Protein AF-A0A8T3ZL03-F1 (afdb_monomer)

Radius of gyration: 20.67 Å; Cα contacts (8 Å, |Δi|>4): 890; chains: 1; bounding box: 54×54×55 Å

Foldseek 3Di:
DDPVLQVLLVVLVVLCVVLVHDLAFDQDLSSVLLVQLSQQQQFAEDDPQLLVQLCVQQVVLAADWDSAAFWKFFPGPPPPPDPPPDTPTARGDYCSNNVPLDPPFDGSNNSHQWHWDDHQQWIFIGGVNRGHGTMHGADHFPQQCDADPVGHRLVQAWGPRYWQETEGEFAQAFAACCVVVVQAFQFGSTDRGHHGDNDALLSNLRSLLVSCVRPVPAHAYEYEGHFDPDQQRCLLVCLSNLLSNCVSNVVVVGQHAYEYEGAQGNCVVCPVVSVVSVVSSVVSRHQAYEHAPQFQDLVLCCVRRVPSSPCDLVSVLVVLLSCVVVVRAYAYEYEPPSYPDLVRSLVVLLSQLVSRYHYFYHYDDAHGNRSPPRGDSSVSSSVSLLSSLLSCVVSVHDQPGPHPRCSCHSTSNNSSNVVNVVVVVVVDDPDDDD

pLDDT: mean 87.67, std 14.19, range [26.11, 98.75]

Structure (mmCIF, N/CA/C/O backbone):
data_AF-A0A8T3ZL03-F1
#
_entry.id   AF-A0A8T3ZL03-F1
#
loop_
_atom_site.group_PDB
_atom_site.id
_atom_site.type_symbol
_atom_site.label_atom_id
_atom_site.label_alt_id
_atom_site.label_comp_id
_atom_site.label_asym_id
_atom_site.label_entity_id
_atom_site.label_seq_id
_atom_site.pdbx_PDB_ins_code
_atom_site.Cartn_x
_atom_site.Cartn_y
_atom_site.Cartn_z
_atom_site.occupancy
_atom_site.B_iso_or_equiv
_atom_site.auth_seq_id
_atom_site.auth_comp_id
_atom_site.auth_asym_id
_atom_site.auth_atom_id
_atom_site.pdbx_PDB_model_num
ATOM 1 N N . MET A 1 1 ? 3.951 0.867 -31.394 1.00 67.00 1 MET A N 1
ATOM 2 C CA . MET A 1 1 ? 4.453 1.584 -30.200 1.00 67.00 1 MET A CA 1
ATOM 3 C C . MET A 1 1 ? 4.914 2.963 -30.659 1.00 67.00 1 MET A C 1
ATOM 5 O O . MET A 1 1 ? 5.529 3.019 -31.713 1.00 67.00 1 MET A O 1
ATOM 9 N N . ASN A 1 2 ? 4.568 4.054 -29.966 1.00 79.88 2 ASN A N 1
ATOM 10 C CA . ASN A 1 2 ? 5.077 5.388 -30.327 1.00 79.88 2 ASN A CA 1
ATOM 11 C C . ASN A 1 2 ? 6.548 5.555 -29.888 1.00 79.88 2 ASN A C 1
ATOM 13 O O . ASN A 1 2 ? 7.056 4.738 -29.118 1.00 79.88 2 ASN A O 1
ATOM 17 N N . GLU A 1 3 ? 7.224 6.600 -30.368 1.00 79.12 3 GLU A N 1
ATOM 18 C CA . GLU A 1 3 ? 8.651 6.848 -30.104 1.00 79.12 3 GLU A CA 1
ATOM 19 C C . GLU A 1 3 ? 8.970 6.945 -28.602 1.00 79.12 3 GLU A C 1
ATOM 21 O O . GLU A 1 3 ? 9.894 6.298 -28.109 1.00 79.12 3 GLU A O 1
ATOM 26 N N . GLY A 1 4 ? 8.132 7.653 -27.837 1.00 79.75 4 GLY A N 1
ATOM 27 C CA . GLY A 1 4 ? 8.29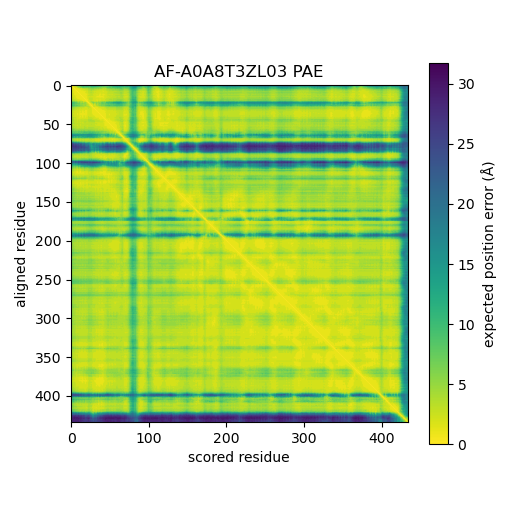7 7.783 -26.389 1.00 79.75 4 GLY A CA 1
ATOM 28 C C . GLY A 1 4 ? 8.160 6.462 -25.624 1.00 79.75 4 GLY A C 1
ATOM 29 O O . GLY A 1 4 ? 8.839 6.271 -24.617 1.00 79.75 4 GLY A O 1
ATOM 30 N N . ASN A 1 5 ? 7.291 5.550 -26.063 1.00 82.19 5 ASN A N 1
ATOM 31 C CA . ASN A 1 5 ? 7.162 4.212 -25.479 1.00 82.19 5 ASN A CA 1
ATOM 32 C C . ASN A 1 5 ? 8.343 3.317 -25.891 1.00 82.19 5 ASN A C 1
ATOM 34 O O . ASN A 1 5 ? 8.815 2.526 -25.079 1.00 82.19 5 ASN A O 1
ATOM 38 N N . ARG A 1 6 ? 8.861 3.471 -27.119 1.00 88.19 6 ARG A N 1
ATOM 39 C CA . ARG A 1 6 ? 10.031 2.720 -27.597 1.00 88.19 6 ARG A CA 1
ATOM 40 C C . ARG A 1 6 ? 11.284 3.048 -26.784 1.00 88.19 6 ARG A C 1
ATOM 42 O O . ARG A 1 6 ? 11.956 2.124 -26.339 1.00 88.19 6 ARG A O 1
ATOM 49 N N . ARG A 1 7 ? 11.537 4.333 -26.509 1.00 92.12 7 ARG A N 1
ATOM 50 C CA . ARG A 1 7 ? 12.643 4.773 -25.637 1.00 92.12 7 ARG A CA 1
ATOM 51 C C . ARG A 1 7 ? 12.581 4.108 -24.256 1.00 92.12 7 ARG A C 1
ATOM 53 O O . ARG A 1 7 ? 13.579 3.573 -23.788 1.00 92.12 7 ARG A O 1
ATOM 60 N N . ILE A 1 8 ? 11.406 4.120 -23.616 1.00 90.12 8 ILE A N 1
ATOM 61 C CA . ILE A 1 8 ? 11.212 3.509 -22.287 1.00 90.12 8 ILE A CA 1
ATOM 62 C C . ILE A 1 8 ? 11.389 1.989 -22.355 1.00 90.12 8 ILE A C 1
ATOM 64 O O . ILE A 1 8 ? 11.982 1.401 -21.458 1.00 90.12 8 ILE A O 1
ATOM 68 N N . TYR A 1 9 ? 10.907 1.344 -23.417 1.00 93.12 9 TYR A N 1
ATOM 69 C CA . TYR A 1 9 ? 11.104 -0.089 -23.620 1.00 93.12 9 TYR A CA 1
ATOM 70 C C . TYR A 1 9 ? 12.595 -0.452 -23.734 1.00 93.12 9 TYR A C 1
ATOM 72 O O . TYR A 1 9 ? 13.053 -1.368 -23.056 1.00 93.12 9 TYR A O 1
ATOM 80 N N . GLU A 1 10 ? 13.366 0.276 -24.547 1.00 94.25 10 GLU A N 1
ATOM 81 C CA . GLU A 1 10 ? 14.812 0.057 -24.714 1.00 94.25 10 GLU A CA 1
ATOM 82 C C . GLU A 1 10 ? 15.570 0.294 -23.396 1.00 94.25 10 GLU A C 1
ATOM 84 O O . GLU A 1 10 ? 16.406 -0.519 -22.999 1.00 94.25 10 GLU A O 1
ATOM 89 N N . GLN A 1 11 ? 15.202 1.341 -22.654 1.00 94.19 11 GLN A N 1
ATOM 90 C CA . GLN A 1 11 ? 15.718 1.602 -21.309 1.00 94.19 11 GLN A CA 1
ATOM 91 C C . GLN A 1 11 ? 15.397 0.458 -20.333 1.00 94.19 11 GLN A C 1
ATOM 93 O O . GLN A 1 11 ? 16.275 0.006 -19.597 1.00 94.19 11 GLN A O 1
ATOM 98 N N . ASN A 1 12 ? 14.158 -0.044 -20.344 1.00 94.75 12 ASN A N 1
ATOM 99 C CA . ASN A 1 12 ? 13.743 -1.171 -19.512 1.00 94.75 12 ASN A CA 1
ATOM 100 C C . ASN A 1 12 ? 14.560 -2.428 -19.826 1.00 94.75 12 ASN A C 1
ATOM 102 O O . ASN A 1 12 ? 14.984 -3.111 -18.897 1.00 94.75 12 ASN A O 1
ATOM 106 N N . MET A 1 13 ? 14.829 -2.710 -21.104 1.00 96.00 13 MET A N 1
ATOM 107 C CA . MET A 1 13 ? 15.682 -3.834 -21.504 1.00 96.00 13 MET A CA 1
ATOM 108 C C . MET A 1 13 ? 17.100 -3.711 -20.934 1.00 96.00 13 MET A C 1
ATOM 110 O O . MET A 1 13 ? 17.600 -4.681 -20.366 1.00 96.00 13 MET A O 1
ATOM 114 N N . GLY A 1 14 ? 17.709 -2.522 -20.993 1.00 96.19 14 GLY A N 1
ATOM 115 C CA . GLY A 1 14 ? 19.021 -2.282 -20.379 1.00 96.19 14 GLY A CA 1
ATOM 116 C C . GLY A 1 14 ? 19.018 -2.484 -18.857 1.00 96.19 14 GLY A C 1
ATOM 117 O O . GLY A 1 14 ? 19.956 -3.049 -18.298 1.00 96.19 14 GLY A O 1
ATOM 118 N N . TYR A 1 15 ? 17.941 -2.097 -18.164 1.00 96.81 15 TYR A N 1
ATOM 119 C CA . TYR A 1 15 ? 17.809 -2.353 -16.724 1.00 96.81 15 TYR A CA 1
ATOM 120 C C . TYR A 1 15 ? 17.658 -3.835 -16.377 1.00 96.81 15 TYR A C 1
ATOM 122 O O . TYR A 1 15 ? 18.169 -4.261 -15.338 1.00 96.81 15 TYR A O 1
ATOM 130 N N . LEU A 1 16 ? 16.977 -4.618 -17.217 1.00 96.44 16 LEU A N 1
ATOM 131 C CA . LEU A 1 16 ? 16.868 -6.066 -17.036 1.00 96.44 16 LEU A CA 1
ATOM 132 C C . LEU A 1 16 ? 18.213 -6.765 -17.221 1.00 96.44 16 LEU A C 1
ATOM 134 O O . LEU A 1 16 ? 18.545 -7.642 -16.425 1.00 96.44 16 LEU A O 1
ATOM 138 N N . GLU A 1 17 ? 19.000 -6.341 -18.210 1.00 94.88 17 GLU A N 1
ATOM 139 C CA . GLU A 1 17 ? 20.357 -6.845 -18.425 1.00 94.88 17 GLU A CA 1
ATOM 140 C C . GLU A 1 17 ? 21.249 -6.585 -17.201 1.00 94.88 17 GLU A C 1
ATOM 142 O O . GLU A 1 17 ? 21.890 -7.508 -16.704 1.00 94.88 17 GLU A O 1
ATOM 147 N N . GLN A 1 18 ? 21.199 -5.373 -16.633 1.00 94.88 18 GLN A N 1
ATOM 148 C CA . GLN A 1 18 ? 21.920 -5.026 -15.397 1.00 94.88 18 GLN A CA 1
ATOM 149 C C . GLN A 1 18 ? 21.499 -5.886 -14.192 1.00 94.88 18 GLN A C 1
ATOM 151 O O . GLN A 1 18 ? 22.340 -6.251 -13.371 1.00 94.88 18 GLN A O 1
ATOM 156 N N . LEU A 1 19 ? 20.216 -6.258 -14.100 1.00 93.81 19 LEU A N 1
ATOM 157 C CA . LEU A 1 19 ? 19.712 -7.179 -13.073 1.00 93.81 19 LEU A CA 1
ATOM 158 C C . LEU A 1 19 ? 20.042 -8.654 -13.361 1.00 93.81 19 LEU A C 1
ATOM 160 O O . LEU A 1 19 ? 19.773 -9.510 -12.517 1.00 93.81 19 LEU A O 1
ATOM 164 N N . GLY A 1 20 ? 20.588 -8.981 -14.533 1.00 93.12 20 GLY A N 1
ATOM 165 C CA . GLY A 1 20 ? 20.801 -10.362 -14.966 1.00 93.12 20 GLY A CA 1
ATOM 166 C C . GLY A 1 20 ? 19.499 -11.119 -15.253 1.00 93.12 20 GLY A C 1
ATOM 167 O O . GLY A 1 20 ? 19.449 -12.339 -15.101 1.00 93.12 20 GLY A O 1
ATOM 168 N N . ILE A 1 21 ? 18.427 -10.416 -15.634 1.00 92.75 21 ILE A N 1
ATOM 169 C CA . ILE A 1 21 ? 17.143 -11.018 -16.017 1.00 92.75 21 ILE A CA 1
ATOM 170 C C . ILE A 1 21 ? 17.130 -11.231 -17.532 1.00 92.75 21 ILE A C 1
ATOM 172 O O . ILE A 1 21 ? 17.111 -10.276 -18.304 1.00 92.75 21 ILE A O 1
ATOM 176 N N . GLY A 1 22 ? 17.094 -12.497 -17.951 1.00 87.25 22 GLY A N 1
ATOM 177 C CA . GLY A 1 22 ? 17.036 -12.898 -19.359 1.00 87.25 22 GLY A CA 1
ATOM 178 C C . GLY A 1 22 ? 15.879 -13.850 -19.674 1.00 87.25 22 GLY A C 1
ATOM 179 O O . GLY A 1 22 ? 14.885 -13.927 -18.955 1.00 87.25 22 GLY A O 1
ATOM 180 N N . GLU A 1 23 ? 16.018 -14.614 -20.761 1.00 81.44 23 GLU A N 1
ATOM 181 C CA . GLU A 1 23 ? 14.968 -15.515 -21.274 1.00 81.44 23 GLU A CA 1
ATOM 182 C C . GLU A 1 23 ? 14.688 -16.740 -20.385 1.00 81.44 23 GLU A C 1
ATOM 184 O O . GLU A 1 23 ? 13.711 -17.458 -20.600 1.00 81.44 23 GLU A O 1
ATOM 189 N N . LYS A 1 24 ? 15.534 -16.999 -19.384 1.00 78.69 24 LYS A N 1
ATOM 190 C CA . LYS A 1 24 ? 15.344 -18.053 -18.384 1.00 78.69 24 LYS A CA 1
ATOM 191 C C . LYS A 1 24 ? 15.677 -17.507 -17.006 1.00 78.69 24 LYS A C 1
ATOM 193 O O . LYS A 1 24 ? 16.685 -16.826 -16.838 1.00 78.69 24 LYS A O 1
ATOM 198 N N . ILE A 1 25 ? 14.855 -17.853 -16.021 1.00 78.44 25 ILE A N 1
ATOM 199 C CA . ILE A 1 25 ? 15.066 -17.464 -14.628 1.00 78.44 25 ILE A CA 1
ATOM 200 C C . ILE A 1 25 ? 15.372 -18.717 -13.821 1.00 78.44 25 ILE A C 1
ATOM 202 O O . ILE A 1 25 ? 14.547 -19.623 -13.727 1.00 78.44 25 ILE A O 1
ATOM 206 N N . VAL A 1 26 ? 16.572 -18.764 -13.241 1.00 77.69 26 VAL A N 1
ATOM 207 C CA . VAL A 1 26 ? 16.930 -19.809 -12.277 1.00 77.69 26 VAL A CA 1
ATOM 208 C C . VAL A 1 26 ? 16.134 -19.551 -10.990 1.00 77.69 26 VAL A C 1
ATOM 210 O O . VAL A 1 26 ? 16.227 -18.433 -10.472 1.00 77.69 26 VAL A O 1
ATOM 213 N N . PRO A 1 27 ? 15.373 -20.533 -10.468 1.00 74.69 27 PRO A N 1
ATOM 214 C CA . PRO A 1 27 ? 14.417 -20.348 -9.375 1.00 74.69 27 PRO A CA 1
ATOM 215 C C . PRO A 1 27 ? 15.106 -20.330 -8.002 1.00 74.69 27 PRO A C 1
ATOM 217 O O . PRO A 1 27 ? 14.826 -21.149 -7.131 1.00 74.69 27 PRO A O 1
ATOM 220 N N . ILE A 1 28 ? 16.040 -19.400 -7.821 1.00 78.88 28 ILE A N 1
ATOM 221 C CA . ILE A 1 28 ? 16.649 -19.084 -6.527 1.00 78.88 28 ILE A CA 1
ATOM 222 C C . ILE A 1 28 ? 16.077 -17.770 -5.997 1.00 78.88 28 ILE A C 1
ATOM 224 O O . ILE A 1 28 ? 15.716 -16.878 -6.769 1.00 78.88 28 ILE A O 1
ATOM 228 N N . TYR A 1 29 ? 16.033 -17.642 -4.671 1.00 81.38 29 TYR A N 1
ATOM 229 C CA . TYR A 1 29 ? 15.378 -16.533 -3.972 1.00 81.38 29 TYR A CA 1
ATOM 230 C C . TYR A 1 29 ? 15.834 -15.148 -4.466 1.00 81.38 29 TYR A C 1
ATOM 232 O O . TYR A 1 29 ? 15.011 -14.273 -4.722 1.00 81.38 29 TYR A O 1
ATOM 240 N N . ASP A 1 30 ? 17.143 -14.961 -4.660 1.00 84.69 30 ASP A N 1
ATOM 241 C CA . ASP A 1 30 ? 17.733 -13.693 -5.113 1.00 84.69 30 ASP A CA 1
ATOM 242 C C . ASP A 1 30 ? 17.246 -13.290 -6.516 1.00 84.69 30 ASP A C 1
ATOM 244 O O . ASP A 1 30 ? 16.890 -12.138 -6.753 1.00 84.69 30 ASP A O 1
ATOM 248 N N . ASN A 1 31 ? 17.130 -14.256 -7.432 1.00 88.12 31 ASN A N 1
ATOM 249 C CA . ASN A 1 31 ? 16.631 -14.004 -8.783 1.00 88.12 31 ASN A CA 1
ATOM 250 C C . ASN A 1 31 ? 15.140 -13.661 -8.784 1.00 88.12 31 ASN A C 1
ATOM 252 O O . ASN A 1 31 ? 14.715 -12.792 -9.544 1.00 88.12 31 ASN A O 1
ATOM 256 N N . PHE A 1 32 ? 14.342 -14.296 -7.922 1.00 88.12 32 PHE A N 1
ATOM 257 C CA . PHE A 1 32 ? 12.939 -13.919 -7.743 1.00 88.12 32 PHE A CA 1
ATOM 258 C C . PHE A 1 32 ? 12.789 -12.545 -7.099 1.00 88.12 32 PHE A C 1
ATOM 260 O O . PHE A 1 32 ? 11.896 -11.799 -7.492 1.00 88.12 32 PHE A O 1
ATOM 267 N N . LEU A 1 33 ? 13.685 -12.156 -6.193 1.00 90.00 33 LEU A N 1
ATOM 268 C CA . LEU A 1 33 ? 13.690 -10.810 -5.625 1.00 90.00 33 LEU A CA 1
ATOM 269 C C . LEU A 1 33 ? 14.036 -9.741 -6.679 1.00 90.00 33 LEU A C 1
ATOM 271 O O . LEU A 1 33 ? 13.384 -8.698 -6.734 1.00 90.00 33 LEU A O 1
ATOM 275 N N . LYS A 1 34 ? 14.993 -10.012 -7.573 1.00 94.25 34 LYS A N 1
ATOM 276 C CA . LYS A 1 34 ? 15.299 -9.135 -8.721 1.00 94.25 34 LYS A CA 1
ATOM 277 C C . LYS A 1 34 ? 14.138 -9.061 -9.712 1.00 94.25 34 LYS A C 1
ATOM 279 O O . LYS A 1 34 ? 13.754 -7.971 -10.133 1.00 94.25 34 LYS A O 1
ATOM 284 N N . LEU A 1 35 ? 13.541 -10.207 -10.051 1.00 94.31 35 LEU A N 1
ATOM 285 C CA . LEU A 1 35 ? 12.358 -10.273 -10.912 1.00 94.31 35 LEU A CA 1
ATOM 286 C C . LEU A 1 35 ? 11.187 -9.494 -10.308 1.00 94.31 35 LEU A C 1
ATOM 288 O O . LEU A 1 35 ? 10.509 -8.755 -11.018 1.00 94.31 35 LEU A O 1
ATOM 292 N N . ARG A 1 36 ? 10.974 -9.619 -8.997 1.00 93.62 36 ARG A N 1
ATOM 293 C CA . ARG A 1 36 ? 9.978 -8.855 -8.250 1.00 93.62 36 ARG A CA 1
ATOM 294 C C . ARG A 1 36 ? 10.211 -7.355 -8.406 1.00 93.62 36 ARG A C 1
ATOM 296 O O . ARG A 1 36 ? 9.282 -6.658 -8.804 1.00 93.62 36 ARG A O 1
ATOM 303 N N . ALA A 1 37 ? 11.433 -6.873 -8.169 1.00 95.81 37 ALA A N 1
ATOM 304 C CA . ALA A 1 37 ? 11.766 -5.461 -8.348 1.00 95.81 37 ALA A CA 1
ATOM 305 C C . ALA A 1 37 ? 11.453 -4.985 -9.779 1.00 95.81 37 ALA A C 1
ATOM 307 O O . ALA A 1 37 ? 10.792 -3.963 -9.963 1.00 95.81 37 ALA A O 1
ATOM 308 N N . ALA A 1 38 ? 11.843 -5.764 -10.793 1.00 96.38 38 ALA A N 1
ATOM 309 C CA . ALA A 1 38 ? 11.555 -5.461 -12.194 1.00 96.38 38 ALA A CA 1
ATOM 310 C C . ALA A 1 38 ? 10.048 -5.379 -12.491 1.00 96.38 38 ALA A C 1
ATOM 312 O O . ALA A 1 38 ? 9.580 -4.378 -13.037 1.00 96.38 38 ALA A O 1
ATOM 313 N N . LEU A 1 39 ? 9.269 -6.384 -12.084 1.00 95.06 39 LEU A N 1
ATOM 314 C CA . LEU A 1 39 ? 7.819 -6.422 -12.301 1.00 95.06 39 LEU A CA 1
ATOM 315 C C . LEU A 1 39 ? 7.086 -5.331 -11.520 1.00 95.06 39 LEU A C 1
ATOM 317 O O . LEU A 1 39 ? 6.116 -4.766 -12.020 1.00 95.06 39 LEU A O 1
ATOM 321 N N . MET A 1 40 ? 7.545 -4.989 -10.318 1.00 93.44 40 MET A N 1
ATOM 322 C CA . MET A 1 40 ? 6.951 -3.914 -9.532 1.00 93.44 40 MET A CA 1
ATOM 323 C C . MET A 1 40 ? 7.188 -2.532 -10.156 1.00 93.44 40 MET A C 1
ATOM 325 O O . MET A 1 40 ? 6.322 -1.666 -10.010 1.00 93.44 40 MET A O 1
ATOM 329 N N . CYS A 1 41 ? 8.305 -2.317 -10.853 1.00 93.94 41 CYS A N 1
ATOM 330 C CA . CYS A 1 41 ? 8.590 -1.059 -11.547 1.00 93.94 41 CYS A CA 1
ATOM 331 C C . CYS A 1 41 ? 7.938 -0.978 -12.934 1.00 93.94 41 CYS A C 1
ATOM 333 O O . CYS A 1 41 ? 7.410 0.068 -13.302 1.00 93.94 41 CYS A O 1
ATOM 335 N N . MET A 1 42 ? 7.977 -2.068 -13.704 1.00 93.25 42 MET A N 1
ATOM 336 C CA . MET A 1 42 ? 7.583 -2.078 -15.121 1.00 93.25 42 MET A CA 1
ATOM 337 C C . MET A 1 42 ? 6.147 -2.566 -15.343 1.00 93.25 42 MET A C 1
ATOM 339 O O . MET A 1 42 ? 5.525 -2.214 -16.344 1.00 93.25 42 MET A O 1
ATOM 343 N N . GLY A 1 43 ? 5.610 -3.367 -14.421 1.00 93.25 43 GLY A N 1
ATOM 344 C CA . GLY A 1 43 ? 4.346 -4.077 -14.593 1.00 93.25 43 GLY A CA 1
ATOM 345 C C . GLY A 1 43 ? 4.370 -5.068 -15.757 1.00 93.25 43 GLY A C 1
ATOM 346 O O . GLY A 1 43 ? 5.426 -5.409 -16.293 1.00 93.25 43 GLY A O 1
ATOM 347 N N . VAL A 1 44 ? 3.189 -5.517 -16.169 1.00 94.44 44 VAL A N 1
ATOM 348 C CA . VAL A 1 44 ? 2.983 -6.310 -17.388 1.00 94.44 44 VAL A CA 1
ATOM 349 C C . VAL A 1 44 ? 2.066 -5.581 -18.351 1.00 94.44 44 VAL A C 1
ATOM 351 O O . VAL A 1 44 ? 1.049 -5.002 -17.948 1.00 94.44 44 VAL A O 1
ATOM 354 N N . GLY A 1 45 ? 2.422 -5.644 -19.632 1.00 92.12 45 GLY A N 1
ATOM 355 C CA . GLY A 1 45 ? 1.631 -5.036 -20.691 1.00 92.12 45 GLY A CA 1
ATOM 356 C C . GLY A 1 45 ? 0.209 -5.613 -20.758 1.00 92.12 45 GLY A C 1
ATOM 357 O O . GLY A 1 45 ? 0.005 -6.800 -20.472 1.00 92.12 45 GLY A O 1
ATOM 358 N N . PRO A 1 46 ? -0.790 -4.797 -21.140 1.00 90.00 46 PRO A N 1
ATOM 359 C CA . PRO A 1 46 ? -2.177 -5.237 -21.223 1.00 90.00 46 PRO A CA 1
ATOM 360 C C . PRO A 1 46 ? -2.368 -6.299 -22.317 1.00 90.00 46 PRO A C 1
ATOM 362 O O . PRO A 1 46 ? -1.880 -6.160 -23.438 1.00 90.00 46 PRO A O 1
ATOM 365 N N . SER A 1 47 ? -3.141 -7.341 -22.020 1.00 92.38 47 SER A N 1
ATOM 366 C CA . SER A 1 47 ? -3.503 -8.414 -22.946 1.00 92.38 47 SER A CA 1
ATOM 367 C C . SER A 1 47 ? -4.954 -8.858 -22.727 1.00 92.38 47 SER A C 1
ATOM 369 O O . SER A 1 47 ? -5.661 -8.326 -21.871 1.00 92.38 47 SER A O 1
ATOM 371 N N . VAL A 1 48 ? -5.431 -9.813 -23.531 1.00 94.19 48 VAL A N 1
ATOM 372 C CA . VAL A 1 48 ? -6.728 -10.470 -23.280 1.00 94.19 48 VAL A CA 1
ATOM 373 C C . VAL A 1 48 ? -6.705 -11.164 -21.917 1.00 94.19 48 VAL A C 1
ATOM 375 O O . VAL A 1 48 ? -7.575 -10.910 -21.092 1.00 94.19 48 VAL A O 1
ATOM 378 N N . LEU A 1 49 ? -5.637 -11.913 -21.628 1.00 95.56 49 LEU A N 1
ATOM 379 C CA . LEU A 1 49 ? -5.490 -12.626 -20.363 1.00 95.56 49 LEU A CA 1
ATOM 380 C C . LEU A 1 49 ? -5.431 -11.678 -19.155 1.00 95.56 49 LEU A C 1
ATOM 382 O O . LEU A 1 49 ? -6.063 -11.957 -18.145 1.00 95.56 49 LEU A O 1
ATOM 386 N N . THR A 1 50 ? -4.740 -10.529 -19.228 1.00 93.56 50 THR A N 1
ATOM 387 C CA . THR A 1 50 ? -4.746 -9.593 -18.082 1.00 93.56 50 THR A CA 1
ATOM 388 C C . THR A 1 50 ? -6.133 -9.000 -17.817 1.00 93.56 50 THR A C 1
ATOM 390 O O . THR A 1 50 ? -6.437 -8.694 -16.668 1.00 93.56 50 THR A O 1
ATOM 393 N N . ARG A 1 51 ? -6.991 -8.868 -18.842 1.00 91.94 51 ARG A N 1
ATOM 394 C CA . ARG A 1 51 ? -8.401 -8.457 -18.697 1.00 91.94 51 ARG A CA 1
ATOM 395 C C . ARG A 1 51 ? -9.268 -9.524 -18.052 1.00 91.94 51 ARG A C 1
ATOM 397 O O . ARG A 1 51 ? -10.012 -9.188 -17.137 1.00 91.94 51 ARG A O 1
ATOM 404 N N . GLU A 1 52 ? -9.135 -10.772 -18.477 1.00 94.25 52 GLU A N 1
ATOM 405 C CA . GLU A 1 52 ? -9.851 -11.899 -17.867 1.00 94.25 52 GLU A CA 1
ATOM 406 C C . GLU A 1 52 ? -9.478 -12.048 -16.386 1.00 94.25 52 GLU A C 1
ATOM 408 O O . GLU A 1 52 ? -10.348 -12.085 -15.520 1.00 94.25 52 GLU A O 1
ATOM 413 N N . LEU A 1 53 ? -8.178 -12.022 -16.073 1.00 93.88 53 LEU A N 1
ATOM 414 C CA . LEU A 1 53 ? -7.698 -12.097 -14.691 1.00 93.88 53 LEU A CA 1
ATOM 415 C C . LEU A 1 53 ? -8.178 -10.904 -13.852 1.00 93.88 53 LEU A C 1
ATOM 417 O O . LEU A 1 53 ? -8.558 -11.086 -12.700 1.00 93.88 53 LEU A O 1
ATOM 421 N N . ALA A 1 54 ? -8.201 -9.692 -14.418 1.00 90.38 54 ALA A N 1
ATOM 422 C CA . ALA A 1 54 ? -8.684 -8.507 -13.710 1.00 90.38 54 ALA A CA 1
ATOM 423 C C . ALA A 1 54 ? -10.170 -8.611 -13.326 1.00 90.38 54 ALA A C 1
ATOM 425 O O . ALA A 1 54 ? -10.542 -8.159 -12.246 1.00 90.38 54 ALA A O 1
ATOM 426 N N . GLN A 1 55 ? -11.004 -9.217 -14.178 1.00 90.50 55 GLN A N 1
ATOM 427 C CA . GLN A 1 55 ? -12.422 -9.450 -13.881 1.00 90.50 55 GLN A CA 1
ATOM 428 C C . GLN A 1 55 ? -12.612 -10.468 -12.756 1.00 90.50 55 GLN A C 1
ATOM 430 O O . GLN A 1 55 ? -13.476 -10.272 -11.911 1.00 90.50 55 GLN A O 1
ATOM 435 N N . ILE A 1 56 ? -11.779 -11.510 -12.709 1.00 91.69 56 ILE A N 1
ATOM 436 C CA . ILE A 1 56 ? -11.833 -12.530 -11.652 1.00 91.69 56 ILE A CA 1
ATOM 437 C C . ILE A 1 56 ? -11.520 -11.923 -10.283 1.00 91.69 56 ILE A C 1
ATOM 439 O O . ILE A 1 56 ? -12.203 -12.212 -9.310 1.00 91.69 56 ILE A O 1
ATOM 443 N N . VAL A 1 57 ? -10.497 -11.071 -10.197 1.00 89.44 57 VAL A N 1
ATOM 444 C CA . VAL A 1 57 ? -10.041 -10.517 -8.907 1.00 89.44 57 VAL A CA 1
ATOM 445 C C . VAL A 1 57 ? -10.816 -9.269 -8.483 1.00 89.44 57 VAL A C 1
ATOM 447 O O . VAL A 1 57 ? -10.701 -8.815 -7.346 1.00 89.44 57 VAL A O 1
ATOM 450 N N . ASN A 1 58 ? -11.559 -8.654 -9.402 1.00 87.56 58 ASN A N 1
ATOM 451 C CA . ASN A 1 58 ? -12.342 -7.448 -9.154 1.00 87.56 58 ASN A CA 1
ATOM 452 C C . ASN A 1 58 ? -13.653 -7.456 -9.963 1.00 87.56 58 ASN A C 1
ATOM 454 O O . ASN A 1 58 ? -13.807 -6.654 -10.891 1.00 87.56 58 ASN A O 1
ATOM 458 N N . PRO A 1 59 ? -14.602 -8.347 -9.632 1.00 88.19 59 PRO A N 1
ATOM 459 C CA . PRO A 1 59 ? -15.834 -8.520 -10.402 1.00 88.19 59 PRO A CA 1
ATOM 460 C C . PRO A 1 59 ? -16.733 -7.276 -10.418 1.00 88.19 59 PRO A C 1
ATOM 462 O O . PRO A 1 59 ? -17.412 -7.032 -11.412 1.00 88.19 59 PRO A O 1
ATOM 465 N N . SER A 1 60 ? -16.712 -6.446 -9.368 1.00 84.69 60 SER A N 1
ATOM 466 C CA . SER A 1 60 ? -17.461 -5.177 -9.349 1.00 84.69 60 SER A CA 1
ATOM 467 C C . SER A 1 60 ? -16.840 -4.090 -10.224 1.00 84.69 60 SER A C 1
ATOM 469 O O . SER A 1 60 ? -17.486 -3.081 -10.503 1.00 84.69 60 SER A O 1
ATOM 471 N N . GLY A 1 61 ? -15.584 -4.267 -10.645 1.00 80.94 61 GLY A N 1
ATOM 472 C CA . GLY A 1 61 ? -14.812 -3.227 -11.314 1.00 80.94 61 GLY A CA 1
ATOM 473 C C . GLY A 1 61 ? -14.507 -2.033 -10.413 1.00 80.94 61 GLY A C 1
ATOM 474 O O . GLY A 1 61 ? -14.136 -0.978 -10.931 1.00 80.94 61 GLY A O 1
ATOM 475 N N . GLU A 1 62 ? -14.658 -2.181 -9.092 1.00 76.88 62 GLU A N 1
ATOM 476 C CA . GLU A 1 62 ? -14.489 -1.065 -8.178 1.00 76.88 62 GLU A CA 1
ATOM 477 C C . GLU A 1 62 ? -13.064 -0.546 -8.166 1.00 76.88 62 GLU A C 1
ATOM 479 O O . GLU A 1 62 ? -12.082 -1.282 -8.332 1.00 76.88 62 GLU A O 1
ATOM 484 N N . LYS A 1 63 ? -12.949 0.770 -8.019 1.00 73.56 63 LYS A N 1
ATOM 485 C CA . LYS A 1 63 ? -11.663 1.434 -8.178 1.00 73.56 63 LYS A CA 1
ATOM 486 C C . LYS A 1 63 ? -10.698 1.001 -7.073 1.00 73.56 63 LYS A C 1
ATOM 488 O O . LYS A 1 63 ? -10.971 1.186 -5.890 1.00 73.56 63 LYS A O 1
ATOM 493 N N . ARG A 1 64 ? -9.521 0.508 -7.470 1.00 71.06 64 ARG A N 1
ATOM 494 C CA . ARG A 1 64 ? -8.431 0.183 -6.542 1.00 71.06 64 ARG A CA 1
ATOM 495 C C . ARG A 1 64 ? -7.624 1.436 -6.212 1.00 71.06 64 ARG A C 1
ATOM 497 O O . ARG A 1 64 ? -7.154 2.129 -7.114 1.00 71.06 64 ARG A O 1
ATOM 504 N N . THR A 1 65 ? -7.422 1.717 -4.932 1.00 63.75 65 THR A N 1
ATOM 505 C CA . THR A 1 65 ? -6.432 2.700 -4.470 1.00 63.75 65 THR A CA 1
ATOM 506 C C . THR A 1 65 ? -5.108 1.988 -4.181 1.00 63.75 65 THR A C 1
ATOM 508 O O . THR A 1 65 ? -5.092 0.782 -3.990 1.00 63.75 65 THR A O 1
ATOM 511 N N . GLY A 1 66 ? -3.980 2.704 -4.196 1.00 63.22 66 GLY A N 1
ATOM 512 C CA . GLY A 1 66 ? -2.665 2.111 -3.898 1.00 63.22 66 GLY A CA 1
ATOM 513 C C . GLY A 1 66 ? -1.916 1.528 -5.106 1.00 63.22 66 GLY A C 1
ATOM 514 O O . GLY A 1 66 ? -2.172 1.892 -6.257 1.00 63.22 66 GLY A O 1
ATOM 515 N N . ASN A 1 67 ? -0.921 0.679 -4.831 1.00 65.88 67 ASN A N 1
ATOM 516 C CA . ASN A 1 67 ? -0.007 0.066 -5.810 1.00 65.88 67 ASN A CA 1
ATOM 517 C C . ASN A 1 67 ? -0.450 -1.353 -6.228 1.00 65.88 67 ASN A C 1
ATOM 519 O O . ASN A 1 67 ? 0.387 -2.211 -6.513 1.00 65.88 67 ASN A O 1
ATOM 523 N N . VAL A 1 68 ? -1.762 -1.578 -6.282 1.00 75.25 68 VAL A N 1
ATOM 524 C CA . VAL A 1 68 ? -2.391 -2.894 -6.439 1.00 75.25 68 VAL A CA 1
ATOM 525 C C . VAL A 1 68 ? -2.410 -3.365 -7.903 1.00 75.25 68 VAL A C 1
ATOM 527 O O . VAL A 1 68 ? -2.521 -2.564 -8.834 1.00 75.25 68 VAL A O 1
ATOM 530 N N . GLY A 1 69 ? -2.310 -4.677 -8.109 1.00 86.62 69 GLY A N 1
ATOM 531 C CA . GLY A 1 69 ? -2.344 -5.354 -9.402 1.00 86.62 69 GLY A CA 1
ATOM 532 C C . GLY A 1 69 ? -3.054 -6.712 -9.344 1.00 86.62 69 GLY A C 1
ATOM 533 O O . GLY A 1 69 ? -3.960 -6.910 -8.537 1.00 86.62 69 GLY A O 1
ATOM 534 N N . LEU A 1 70 ? -2.664 -7.640 -10.220 1.00 91.38 70 LEU A N 1
ATOM 535 C CA . LEU A 1 70 ? -3.146 -9.024 -10.209 1.00 91.38 70 LEU A CA 1
ATOM 536 C C . LEU A 1 70 ? -2.372 -9.822 -9.145 1.00 91.38 70 LEU A C 1
ATOM 538 O O . LEU A 1 70 ? -1.157 -9.953 -9.289 1.00 91.38 70 LEU A O 1
ATOM 542 N N . PRO A 1 71 ? -3.008 -10.367 -8.097 1.00 90.94 71 PRO A N 1
ATOM 543 C CA . PRO A 1 71 ? -2.318 -11.187 -7.110 1.00 90.94 71 PRO A CA 1
ATOM 544 C C . PRO A 1 71 ? -1.895 -12.518 -7.739 1.00 90.94 71 PRO A C 1
ATOM 546 O O . PRO A 1 71 ? -2.731 -13.354 -8.074 1.00 90.94 71 PRO A O 1
ATOM 549 N N . VAL A 1 72 ? -0.594 -12.709 -7.927 1.00 91.06 72 VAL A N 1
ATOM 550 C CA . VAL A 1 72 ? -0.012 -13.916 -8.519 1.00 91.06 72 VAL A CA 1
ATOM 551 C C . VAL A 1 72 ? 1.050 -14.514 -7.612 1.00 91.06 72 VAL A C 1
ATOM 553 O O . VAL A 1 72 ? 1.697 -13.816 -6.832 1.00 91.06 72 VAL A O 1
ATOM 556 N N . GLU A 1 73 ? 1.267 -15.809 -7.769 1.00 87.62 73 GLU A N 1
ATOM 557 C CA . GLU A 1 73 ? 2.295 -16.565 -7.068 1.00 87.62 73 GLU A CA 1
ATOM 558 C C . GLU A 1 73 ? 3.257 -17.202 -8.070 1.00 87.62 73 GLU A C 1
ATOM 560 O O . GLU A 1 73 ? 2.842 -17.788 -9.078 1.00 87.62 73 GLU A O 1
ATOM 565 N N . PHE A 1 74 ? 4.558 -17.123 -7.788 1.00 78.44 74 PHE A N 1
ATOM 566 C CA . PHE A 1 74 ? 5.550 -17.886 -8.543 1.00 78.44 74 PHE A CA 1
ATOM 567 C C . PHE A 1 74 ? 5.531 -19.341 -8.069 1.00 78.44 74 PHE A C 1
ATOM 569 O O . PHE A 1 74 ? 5.765 -19.612 -6.889 1.00 78.44 74 PHE A O 1
ATOM 576 N N . ARG A 1 75 ? 5.321 -20.292 -8.991 1.00 62.06 75 ARG A N 1
ATOM 577 C CA . ARG A 1 75 ? 5.592 -21.706 -8.697 1.00 62.06 75 ARG A CA 1
ATOM 578 C C . ARG A 1 75 ? 7.097 -21.891 -8.568 1.00 62.06 75 ARG A C 1
ATOM 580 O O . ARG A 1 75 ? 7.824 -21.937 -9.558 1.00 62.06 75 ARG A O 1
ATOM 587 N N . SER A 1 76 ? 7.553 -21.973 -7.332 1.00 46.94 76 SER A N 1
ATOM 588 C CA . SER A 1 76 ? 8.911 -22.363 -7.009 1.00 46.94 76 SER A CA 1
ATOM 589 C C . SER A 1 76 ? 9.061 -23.879 -7.180 1.00 46.94 76 SER A C 1
ATOM 591 O O . SER A 1 76 ? 8.257 -24.637 -6.653 1.00 46.94 76 SER A O 1
ATOM 593 N N . THR A 1 77 ? 10.095 -24.340 -7.890 1.00 43.47 77 THR A N 1
ATOM 594 C CA . THR A 1 77 ? 10.602 -25.720 -7.734 1.00 43.47 77 THR A CA 1
ATOM 595 C C . THR A 1 77 ? 11.530 -25.843 -6.520 1.00 43.47 77 THR A C 1
ATOM 597 O O . THR A 1 77 ? 11.994 -26.934 -6.201 1.00 43.47 77 THR A O 1
ATOM 600 N N . TYR A 1 78 ? 11.844 -24.726 -5.856 1.00 40.16 78 TYR A N 1
ATOM 601 C CA . TYR A 1 78 ? 12.594 -24.684 -4.609 1.00 40.16 78 TYR A CA 1
ATOM 602 C C . TYR A 1 78 ? 11.679 -25.173 -3.483 1.00 40.16 78 TYR A C 1
ATOM 604 O O . TYR A 1 78 ? 10.765 -24.455 -3.081 1.00 40.16 78 TYR A O 1
ATOM 612 N N . ARG A 1 79 ? 11.960 -26.398 -3.028 1.00 40.81 79 ARG A N 1
ATOM 613 C CA . ARG A 1 79 ? 11.352 -27.108 -1.897 1.00 40.81 79 ARG A CA 1
ATOM 614 C C . ARG A 1 79 ? 9.855 -27.438 -1.997 1.00 40.81 79 ARG A C 1
ATOM 616 O O . ARG A 1 79 ? 9.060 -27.017 -1.169 1.00 40.81 79 ARG A O 1
ATOM 623 N N . ASN A 1 80 ? 9.487 -28.328 -2.925 1.00 42.62 80 ASN A N 1
ATOM 624 C CA . ASN A 1 80 ? 8.221 -29.084 -2.814 1.00 42.62 80 ASN A CA 1
ATOM 625 C C . ASN A 1 80 ? 8.139 -29.947 -1.529 1.00 42.62 80 ASN A C 1
ATOM 627 O O . ASN A 1 80 ? 7.085 -30.498 -1.231 1.00 42.62 80 ASN A O 1
ATOM 631 N N . ASP A 1 81 ? 9.247 -30.104 -0.803 1.00 44.91 81 ASP A N 1
ATOM 632 C CA . ASP A 1 81 ? 9.401 -30.890 0.421 1.00 44.91 81 ASP A CA 1
ATOM 633 C C . ASP A 1 81 ? 9.296 -30.059 1.712 1.00 44.91 81 ASP A C 1
ATOM 635 O O . ASP A 1 81 ? 9.227 -30.641 2.794 1.00 44.91 81 ASP A O 1
ATOM 639 N N . ASN A 1 82 ? 9.263 -28.721 1.630 1.00 44.03 82 ASN A N 1
ATOM 640 C CA . ASN A 1 82 ? 9.112 -27.857 2.799 1.00 44.03 82 ASN A CA 1
ATOM 641 C C . ASN A 1 82 ? 7.758 -27.127 2.765 1.00 44.03 82 ASN A C 1
ATOM 643 O O . ASN A 1 82 ? 7.634 -26.103 2.090 1.00 44.03 82 ASN A O 1
ATOM 647 N N . PRO A 1 83 ? 6.753 -27.614 3.513 1.00 38.06 83 PRO A N 1
ATOM 648 C CA . PRO A 1 83 ? 5.425 -27.003 3.562 1.00 38.06 83 PRO A CA 1
ATOM 649 C C . PRO A 1 83 ? 5.418 -25.567 4.121 1.00 38.06 83 PRO A C 1
ATOM 651 O O . PRO A 1 83 ? 4.435 -24.856 3.924 1.00 38.06 83 PRO A O 1
ATOM 654 N N . ASP A 1 84 ? 6.510 -25.106 4.744 1.00 39.16 84 ASP A N 1
ATOM 655 C CA . ASP A 1 84 ? 6.651 -23.742 5.269 1.00 39.16 84 ASP A CA 1
ATOM 656 C C . ASP A 1 84 ? 7.256 -22.750 4.256 1.00 39.16 84 ASP A C 1
ATOM 658 O O . ASP A 1 84 ? 7.334 -21.547 4.536 1.00 39.16 84 ASP A O 1
ATOM 662 N N . SER A 1 85 ? 7.693 -23.196 3.066 1.00 48.44 85 SER A N 1
ATOM 663 C CA . SER A 1 85 ? 8.178 -22.266 2.040 1.00 48.44 85 SER A CA 1
ATOM 664 C C . SER A 1 85 ? 7.002 -21.493 1.443 1.00 48.44 85 SER A C 1
ATOM 666 O O . SER A 1 85 ? 6.279 -21.996 0.583 1.00 48.44 85 SER A O 1
ATOM 668 N N . ARG A 1 86 ? 6.790 -20.258 1.910 1.00 55.22 86 ARG A N 1
ATOM 669 C CA . ARG A 1 86 ? 5.736 -19.400 1.361 1.00 55.22 86 ARG A CA 1
ATOM 670 C C . ARG A 1 86 ? 6.000 -19.128 -0.125 1.00 55.22 86 ARG A C 1
ATOM 672 O O . ARG A 1 86 ? 7.126 -18.753 -0.473 1.00 55.22 86 ARG A O 1
ATOM 679 N N . PRO A 1 87 ? 4.989 -19.262 -0.999 1.00 65.88 87 PRO A N 1
ATOM 680 C CA . PRO A 1 87 ? 5.112 -18.816 -2.377 1.00 65.88 87 PRO A CA 1
ATOM 681 C C . PRO A 1 87 ? 5.460 -17.324 -2.412 1.00 65.88 87 PRO A C 1
ATOM 683 O O . PRO A 1 87 ? 5.050 -16.539 -1.553 1.00 65.88 87 PRO A O 1
ATOM 686 N N . PHE A 1 88 ? 6.231 -16.914 -3.420 1.00 77.69 88 PHE A N 1
ATOM 687 C CA . PHE A 1 88 ? 6.473 -15.497 -3.668 1.00 77.69 88 PHE A CA 1
ATOM 688 C C . PHE A 1 88 ? 5.170 -14.863 -4.175 1.00 77.69 88 PHE A C 1
ATOM 690 O O . PHE A 1 88 ? 4.877 -14.886 -5.368 1.00 77.69 88 PHE A O 1
ATOM 697 N N . LEU A 1 89 ? 4.379 -14.314 -3.261 1.00 85.62 89 LEU A N 1
ATOM 698 C CA . LEU A 1 89 ? 3.171 -13.565 -3.584 1.00 85.62 89 LEU A CA 1
ATOM 699 C C . LEU A 1 89 ? 3.543 -12.181 -4.122 1.00 85.62 89 LEU A C 1
ATOM 701 O O . LEU A 1 89 ? 4.286 -11.436 -3.481 1.00 85.62 89 LEU A O 1
ATOM 705 N N . LEU A 1 90 ? 3.019 -11.812 -5.285 1.00 89.56 90 LEU A N 1
ATOM 706 C CA . LEU A 1 90 ? 3.226 -10.511 -5.916 1.00 89.56 90 LEU A CA 1
ATOM 707 C C . LEU A 1 90 ? 1.894 -9.958 -6.422 1.00 89.56 90 LEU A C 1
ATOM 709 O O . LEU A 1 90 ? 1.172 -10.620 -7.158 1.00 89.56 90 LEU A O 1
ATOM 713 N N . SER A 1 91 ? 1.609 -8.705 -6.093 1.00 91.31 91 SER A N 1
ATOM 714 C CA . SER A 1 91 ? 0.562 -7.920 -6.737 1.00 91.31 91 SER A CA 1
ATOM 715 C C . SER A 1 91 ? 1.118 -7.362 -8.051 1.00 91.31 91 SER A C 1
ATOM 717 O O . SER A 1 91 ? 1.843 -6.365 -8.076 1.00 91.31 91 SER A O 1
ATOM 719 N N . LEU A 1 92 ? 0.858 -8.068 -9.152 1.00 92.25 92 LEU A N 1
ATOM 720 C CA . LEU A 1 92 ? 1.442 -7.823 -10.467 1.00 92.25 92 LEU A CA 1
ATOM 721 C C . LEU A 1 92 ? 0.804 -6.600 -11.148 1.00 92.25 92 LEU A C 1
ATOM 723 O O . LEU A 1 92 ? -0.361 -6.668 -11.552 1.00 92.25 92 LEU A O 1
ATOM 727 N N . PRO A 1 93 ? 1.536 -5.490 -11.337 1.00 90.25 93 PRO A N 1
ATOM 728 C CA . PRO A 1 93 ? 0.944 -4.254 -11.841 1.00 90.25 93 PRO A CA 1
ATOM 729 C C . PRO A 1 93 ? 0.540 -4.380 -13.306 1.00 90.25 93 PRO A C 1
ATOM 731 O O . PRO A 1 93 ? 1.328 -4.819 -14.142 1.00 90.25 93 PRO A O 1
ATOM 734 N N . THR A 1 94 ? -0.668 -3.938 -13.637 1.00 88.88 94 THR A N 1
ATOM 735 C CA . THR A 1 94 ? -1.141 -3.831 -15.021 1.00 88.88 94 THR A CA 1
ATOM 736 C C . THR A 1 94 ? -2.214 -2.755 -15.116 1.00 88.88 94 THR A C 1
ATOM 738 O O . THR A 1 94 ? -3.058 -2.636 -14.222 1.00 88.88 94 THR A O 1
ATOM 741 N N . SER A 1 95 ? -2.214 -1.973 -16.194 1.00 81.19 95 SER A N 1
ATOM 742 C CA . SER A 1 95 ? -3.173 -0.873 -16.395 1.00 81.19 95 SER A CA 1
ATOM 743 C C . SER A 1 95 ? -4.623 -1.272 -16.436 1.00 81.19 95 SER A C 1
ATOM 745 O O . SER A 1 95 ? -5.509 -0.456 -16.185 1.00 81.19 95 SER A O 1
ATOM 747 N N . VAL A 1 96 ? -4.867 -2.545 -16.700 1.00 80.38 96 VAL A N 1
ATOM 748 C CA . VAL A 1 96 ? -6.202 -3.110 -16.701 1.00 80.38 96 VAL A CA 1
ATOM 749 C C . VAL A 1 96 ? -6.827 -3.105 -15.303 1.00 80.38 96 VAL A C 1
ATOM 751 O O . VAL A 1 96 ? -8.042 -2.963 -15.198 1.00 80.38 96 VAL A O 1
ATOM 754 N N . VAL A 1 97 ? -6.013 -3.210 -14.246 1.00 74.88 97 VAL A N 1
ATOM 755 C CA . VAL A 1 97 ? -6.480 -3.236 -12.850 1.00 74.88 97 VAL A CA 1
ATOM 756 C C . VAL A 1 97 ? -6.602 -1.829 -12.271 1.00 74.88 97 VAL A C 1
ATOM 758 O O . VAL A 1 97 ? -7.563 -1.545 -11.565 1.00 74.88 97 VAL A O 1
ATOM 761 N N . TYR A 1 98 ? -5.667 -0.927 -12.584 1.00 67.56 98 TYR A N 1
ATOM 762 C CA . TYR A 1 98 ? -5.674 0.429 -12.021 1.00 67.56 98 TYR A CA 1
ATOM 763 C C . TYR A 1 98 ? -6.419 1.469 -12.869 1.00 67.56 98 TYR A C 1
ATOM 765 O O . TYR A 1 98 ? -6.326 2.646 -12.526 1.00 67.56 98 TYR A O 1
ATOM 773 N N . LYS A 1 99 ? -7.103 1.052 -13.960 1.00 54.03 99 LYS A N 1
ATOM 774 C CA . LYS A 1 99 ? -7.829 1.879 -14.956 1.00 54.03 99 LYS A CA 1
ATOM 775 C C . LYS A 1 99 ? -7.984 3.343 -14.525 1.00 54.03 99 LYS A C 1
ATOM 777 O O . LYS A 1 99 ? -8.967 3.708 -13.894 1.00 54.03 99 LYS A O 1
ATOM 782 N N . GLY A 1 100 ? -6.974 4.142 -14.885 1.00 51.25 100 GLY A N 1
ATOM 783 C CA . GLY A 1 100 ? -6.949 5.602 -14.816 1.00 51.25 100 GLY A CA 1
ATOM 784 C C . GLY A 1 100 ? -7.474 6.189 -13.511 1.00 51.25 100 GLY A C 1
ATOM 785 O O . GLY A 1 100 ? -8.615 6.636 -13.448 1.00 51.25 100 GLY A O 1
ATOM 786 N N . LEU A 1 101 ? -6.621 6.284 -12.487 1.00 50.34 101 LEU A N 1
ATOM 787 C CA . LEU A 1 101 ? -6.962 7.037 -11.277 1.00 50.34 101 LEU A CA 1
ATOM 788 C C . LEU A 1 101 ? -7.268 8.512 -11.603 1.00 50.34 101 LEU A C 1
ATOM 790 O O . LEU A 1 101 ? -7.986 9.147 -10.830 1.00 50.34 101 LEU A O 1
ATOM 794 N N . GLN A 1 102 ? -6.772 9.004 -12.751 1.00 53.31 102 GLN A N 1
ATOM 795 C CA . GLN A 1 102 ? -7.152 10.248 -13.419 1.00 53.31 102 GLN A CA 1
ATOM 796 C C . GLN A 1 102 ? -7.270 10.040 -14.943 1.00 53.31 102 GLN A C 1
ATOM 798 O O . GLN A 1 102 ? -6.524 9.266 -15.548 1.00 53.31 102 GLN A O 1
ATOM 803 N N . VAL A 1 103 ? -8.216 10.740 -15.577 1.00 53.28 103 VAL A N 1
ATOM 804 C CA . VAL A 1 103 ? -8.380 10.750 -17.041 1.00 53.28 103 VAL A CA 1
ATOM 805 C C . VAL A 1 103 ? -7.111 11.314 -17.687 1.00 53.28 103 VAL A C 1
ATOM 807 O O . VAL A 1 103 ? -6.706 12.428 -17.371 1.00 53.28 103 VAL A O 1
ATOM 810 N N . GLY A 1 104 ? -6.502 10.557 -18.605 1.00 58.38 104 GLY A N 1
ATOM 811 C CA . GLY A 1 104 ? -5.319 10.989 -19.362 1.00 58.38 104 GLY A CA 1
ATOM 812 C C . GLY A 1 104 ? -3.965 10.564 -18.784 1.00 58.38 104 GLY A C 1
ATOM 813 O O . GLY A 1 104 ? -2.943 10.856 -19.406 1.00 58.38 104 GLY A O 1
ATOM 814 N N . ASP A 1 105 ? -3.931 9.847 -17.655 1.00 64.50 105 ASP A N 1
ATOM 815 C CA . ASP A 1 105 ? -2.690 9.249 -17.149 1.00 64.50 105 ASP A CA 1
ATOM 816 C C . ASP A 1 105 ? -2.078 8.291 -18.187 1.00 64.50 105 ASP A C 1
ATOM 818 O O . ASP A 1 105 ? -2.764 7.454 -18.783 1.00 64.50 105 ASP A O 1
ATOM 822 N N . ARG A 1 106 ? -0.760 8.398 -18.399 1.00 71.25 106 ARG A N 1
ATOM 823 C CA . ARG A 1 106 ? -0.038 7.510 -19.314 1.00 71.25 106 ARG A CA 1
ATOM 824 C C . ARG A 1 106 ? 0.026 6.105 -18.727 1.00 71.25 106 ARG A C 1
ATOM 826 O O . ARG A 1 106 ? 0.430 5.901 -17.585 1.00 71.25 106 ARG A O 1
ATOM 833 N N . ASP A 1 107 ? -0.290 5.118 -19.554 1.00 80.81 107 ASP A N 1
ATOM 834 C CA . ASP A 1 107 ? -0.081 3.723 -19.201 1.00 80.81 107 ASP A CA 1
ATOM 835 C C . ASP A 1 107 ? 1.413 3.365 -19.274 1.00 80.81 107 ASP A C 1
ATOM 837 O O . ASP A 1 107 ? 1.957 3.112 -20.354 1.00 80.81 107 ASP A O 1
ATOM 841 N N . PHE A 1 108 ? 2.080 3.332 -18.118 1.00 81.81 108 PHE A N 1
ATOM 842 C CA . PHE A 1 108 ? 3.494 2.960 -18.043 1.00 81.81 108 PHE A CA 1
ATOM 843 C C . PHE A 1 108 ? 3.748 1.486 -18.410 1.00 81.81 108 PHE A C 1
ATOM 845 O O . PHE A 1 108 ? 4.837 1.154 -18.880 1.00 81.81 108 PHE A O 1
ATOM 852 N N . THR A 1 109 ? 2.744 0.611 -18.277 1.00 88.81 109 THR A N 1
ATOM 853 C CA . THR A 1 109 ? 2.884 -0.833 -18.529 1.00 88.81 109 THR A CA 1
ATOM 854 C C . THR A 1 109 ? 2.893 -1.186 -20.014 1.00 88.81 109 THR A C 1
ATOM 856 O O . THR A 1 109 ? 3.407 -2.235 -20.391 1.00 88.81 109 THR A O 1
ATOM 859 N N . VAL A 1 110 ? 2.435 -0.284 -20.892 1.00 87.19 110 VAL A N 1
ATOM 860 C CA . VAL A 1 110 ? 2.524 -0.450 -22.360 1.00 87.19 110 VAL A CA 1
ATOM 861 C C . VAL A 1 110 ? 3.970 -0.553 -22.850 1.00 87.19 110 VAL A C 1
ATOM 863 O O . VAL A 1 110 ? 4.219 -1.151 -23.895 1.00 87.19 110 VAL A O 1
ATOM 866 N N . SER A 1 111 ? 4.921 0.019 -22.108 1.00 90.06 111 SER A N 1
ATOM 867 C CA . SER A 1 111 ? 6.353 -0.052 -22.434 1.00 90.06 111 SER A CA 1
ATOM 868 C C . SER A 1 111 ? 7.069 -1.178 -21.678 1.00 90.06 111 SER A C 1
ATOM 870 O O . SER A 1 111 ? 8.299 -1.245 -21.691 1.00 90.06 111 SER A O 1
ATOM 872 N N . SER A 1 112 ? 6.323 -2.050 -20.990 1.00 93.69 112 SER A N 1
ATOM 873 C CA . SER A 1 112 ? 6.902 -3.196 -20.299 1.00 93.69 112 SER A CA 1
ATOM 874 C C . SER A 1 112 ? 7.372 -4.244 -21.311 1.00 93.69 112 SER A C 1
ATOM 876 O O . SER A 1 112 ? 6.615 -4.607 -22.215 1.00 93.69 112 SER A O 1
ATOM 878 N N . PRO A 1 113 ? 8.591 -4.784 -21.157 1.00 95.56 113 PRO A N 1
ATOM 879 C CA . PRO A 1 113 ? 9.020 -5.954 -21.912 1.00 95.56 113 PRO A CA 1
ATOM 880 C C . PRO A 1 113 ? 8.365 -7.246 -21.401 1.00 95.56 113 PRO A C 1
ATOM 882 O O . PRO A 1 113 ? 8.490 -8.291 -22.048 1.00 95.56 113 PRO A O 1
ATOM 885 N N . PHE A 1 114 ? 7.654 -7.184 -20.268 1.00 96.88 114 PHE A N 1
ATOM 886 C CA . PHE A 1 114 ? 6.906 -8.300 -19.717 1.00 96.88 114 PHE A CA 1
ATOM 887 C C . PHE A 1 114 ? 5.456 -8.339 -20.204 1.00 96.88 114 PHE A C 1
ATOM 889 O O . PHE A 1 114 ? 4.776 -7.318 -20.322 1.00 96.88 114 PHE A O 1
ATOM 896 N N . GLY A 1 115 ? 4.944 -9.551 -20.397 1.00 96.06 115 GLY A N 1
ATOM 897 C CA . GLY A 1 115 ? 3.537 -9.798 -20.710 1.00 96.06 115 GLY A CA 1
ATOM 898 C C . GLY A 1 115 ? 3.064 -11.150 -20.189 1.00 96.06 115 GLY A C 1
ATOM 899 O O . GLY A 1 115 ? 3.880 -11.975 -19.774 1.00 96.06 115 GLY A O 1
ATOM 900 N N . LEU A 1 116 ? 1.755 -11.400 -20.248 1.00 96.44 116 LEU A N 1
ATOM 901 C CA . LEU A 1 116 ? 1.159 -12.687 -19.874 1.00 96.44 116 LEU A CA 1
ATOM 902 C C . LEU A 1 116 ? 0.616 -13.435 -21.099 1.00 96.44 116 LEU A C 1
ATOM 904 O O . LEU A 1 116 ? -0.014 -12.829 -21.970 1.00 96.44 116 LEU A O 1
ATOM 908 N N . LYS A 1 117 ? 0.825 -14.756 -21.135 1.00 95.56 117 LYS A N 1
ATOM 909 C CA . LYS A 1 117 ? 0.249 -15.698 -22.114 1.00 95.56 117 LYS A CA 1
ATOM 910 C C . LYS A 1 117 ? -0.364 -16.910 -21.406 1.00 95.56 117 LYS A C 1
ATOM 912 O O . LYS A 1 117 ? -0.049 -17.171 -20.248 1.00 95.56 117 LYS A O 1
ATOM 917 N N . GLY A 1 118 ? -1.176 -17.678 -22.132 1.00 94.94 118 GLY A N 1
ATOM 918 C CA . GLY A 1 118 ? -1.803 -18.903 -21.635 1.00 94.94 118 GLY A CA 1
ATOM 919 C C . GLY A 1 118 ? -3.281 -18.699 -21.324 1.00 94.94 118 GLY A C 1
ATOM 920 O O . GLY A 1 118 ? -3.987 -18.083 -22.118 1.00 94.94 118 GLY A O 1
ATOM 921 N N . SER A 1 119 ? -3.728 -19.226 -20.188 1.00 94.25 119 SER A N 1
ATOM 922 C CA . SER A 1 119 ? -5.113 -19.136 -19.704 1.00 94.25 119 SER A CA 1
ATOM 923 C C . SER A 1 119 ? -5.133 -18.865 -18.200 1.00 94.25 119 SER A C 1
ATOM 925 O O . SER A 1 119 ? -4.088 -18.936 -17.553 1.00 94.25 119 SER A O 1
ATOM 927 N N . VAL A 1 120 ? -6.315 -18.612 -17.635 1.00 89.69 120 VAL A N 1
ATOM 928 C CA . VAL A 1 120 ? -6.516 -18.411 -16.188 1.00 89.69 120 VAL A CA 1
ATOM 929 C C . VAL A 1 120 ? -5.903 -19.540 -15.346 1.00 89.69 120 VAL A C 1
ATOM 931 O O . VAL A 1 120 ? -5.270 -19.273 -14.330 1.00 89.69 120 VAL A O 1
ATOM 934 N N . ASN A 1 121 ? -6.001 -20.789 -15.812 1.00 88.69 121 ASN A N 1
ATOM 935 C CA . ASN A 1 121 ? -5.505 -21.970 -15.093 1.00 88.69 121 ASN A CA 1
ATOM 936 C C . ASN A 1 121 ? -4.035 -22.312 -15.397 1.00 88.69 121 ASN A C 1
ATOM 938 O O . ASN A 1 121 ? -3.472 -23.232 -14.806 1.00 88.69 121 ASN A O 1
ATOM 942 N N . ASN A 1 122 ? -3.408 -21.622 -16.352 1.00 91.06 122 ASN A N 1
ATOM 943 C CA . ASN A 1 122 ? -2.030 -21.875 -16.766 1.00 91.06 122 ASN A CA 1
ATOM 944 C C . ASN A 1 122 ? -1.402 -20.577 -17.277 1.00 91.06 122 ASN A C 1
ATOM 946 O O . ASN A 1 122 ? -1.265 -20.361 -18.488 1.00 91.06 122 ASN A O 1
ATOM 950 N N . ILE A 1 123 ? -1.071 -19.693 -16.338 1.00 94.25 123 ILE A N 1
ATOM 951 C CA . ILE A 1 123 ? -0.532 -18.370 -16.632 1.00 94.25 123 ILE A CA 1
ATOM 952 C C . ILE A 1 123 ? 0.976 -18.496 -16.852 1.00 94.25 123 ILE A C 1
ATOM 954 O O . ILE A 1 123 ? 1.707 -19.065 -16.042 1.00 94.25 123 ILE A O 1
ATOM 958 N N . ALA A 1 124 ? 1.467 -17.934 -17.950 1.00 93.75 124 ALA A N 1
ATOM 959 C CA . ALA A 1 124 ? 2.889 -17.820 -18.233 1.00 93.75 124 ALA A CA 1
ATOM 960 C C . ALA A 1 124 ? 3.303 -16.350 -18.253 1.00 93.75 124 ALA A C 1
ATOM 962 O O . ALA A 1 124 ? 2.791 -15.566 -19.058 1.00 93.75 124 ALA A O 1
ATOM 963 N N . LEU A 1 125 ? 4.280 -15.998 -17.418 1.00 95.00 125 LEU A N 1
ATOM 964 C CA . LEU A 1 125 ? 5.004 -14.744 -17.555 1.00 95.00 125 LEU A CA 1
ATOM 965 C C . LEU A 1 125 ? 5.948 -14.854 -18.751 1.00 95.00 125 LEU A C 1
ATOM 967 O O . LEU A 1 125 ? 6.639 -15.862 -18.942 1.00 95.00 125 LEU A O 1
ATOM 971 N N . THR A 1 126 ? 5.980 -13.801 -19.554 1.00 96.12 126 THR A N 1
ATOM 972 C CA . THR A 1 126 ? 6.821 -13.710 -20.740 1.00 96.12 126 THR A CA 1
ATOM 973 C C . THR A 1 126 ? 7.724 -12.494 -20.680 1.00 96.12 126 THR A C 1
ATOM 975 O O . THR A 1 126 ? 7.319 -11.467 -20.145 1.00 96.12 126 THR A O 1
ATOM 978 N N . LEU A 1 127 ? 8.914 -12.613 -21.262 1.00 96.81 127 LEU A N 1
ATOM 979 C CA . LEU A 1 127 ? 9.827 -11.518 -21.568 1.00 96.81 127 LEU A CA 1
ATOM 980 C C . LEU A 1 127 ? 9.985 -11.475 -23.086 1.00 96.81 127 LEU A C 1
ATOM 982 O O . LEU A 1 127 ? 10.283 -12.500 -23.700 1.00 96.81 127 LEU A O 1
ATOM 986 N N . GLN A 1 128 ? 9.706 -10.326 -23.704 1.00 94.88 128 GLN A N 1
ATOM 987 C CA . GLN A 1 128 ? 9.709 -10.172 -25.167 1.00 94.88 128 GLN A CA 1
ATOM 988 C C . GLN A 1 128 ? 8.855 -11.246 -25.878 1.00 94.88 128 GLN A C 1
ATOM 990 O O . GLN A 1 128 ? 9.190 -11.760 -26.943 1.00 94.88 128 GLN A O 1
ATOM 995 N N . GLY A 1 129 ? 7.745 -11.644 -25.246 1.00 94.00 129 GLY A N 1
ATOM 996 C CA . GLY A 1 129 ? 6.824 -12.662 -25.756 1.00 94.00 129 GLY A CA 1
ATOM 997 C C . GLY A 1 129 ? 7.278 -14.120 -25.595 1.00 94.00 129 GLY A C 1
ATOM 998 O O . GLY A 1 129 ? 6.476 -15.016 -25.891 1.00 94.00 129 GLY A O 1
ATOM 999 N N . LYS A 1 130 ? 8.491 -14.388 -25.099 1.00 95.00 130 LYS A N 1
ATOM 1000 C CA . LYS A 1 130 ? 8.982 -15.736 -24.770 1.00 95.00 130 LYS A CA 1
ATOM 1001 C C . LYS A 1 130 ? 8.672 -16.075 -23.315 1.00 95.00 130 LYS A C 1
ATOM 1003 O O . LYS A 1 130 ? 8.842 -15.235 -22.440 1.00 95.00 130 LYS A O 1
ATOM 1008 N N . LYS A 1 131 ? 8.203 -17.296 -23.044 1.00 93.44 131 LYS A N 1
ATOM 1009 C CA . LYS A 1 131 ? 7.902 -17.759 -21.677 1.00 93.44 131 LYS A CA 1
ATOM 1010 C C . LYS A 1 131 ? 9.183 -17.821 -20.843 1.00 93.44 131 LYS A C 1
ATOM 1012 O O . LYS A 1 131 ? 10.123 -18.490 -21.258 1.00 93.44 131 LYS A O 1
ATOM 1017 N N . ILE A 1 132 ? 9.162 -17.208 -19.657 1.00 92.62 132 ILE A N 1
ATOM 1018 C CA . ILE A 1 132 ? 10.279 -17.254 -18.696 1.00 92.62 132 ILE A CA 1
ATOM 1019 C C . ILE A 1 132 ? 9.936 -18.049 -17.430 1.00 92.62 132 ILE A C 1
ATOM 1021 O O . ILE A 1 132 ? 10.788 -18.771 -16.921 1.00 92.62 132 ILE A O 1
ATOM 1025 N N . ILE A 1 133 ? 8.691 -17.965 -16.936 1.00 90.06 133 ILE A N 1
ATOM 1026 C CA . ILE A 1 133 ? 8.219 -18.713 -15.758 1.00 90.06 133 ILE A CA 1
ATOM 1027 C C . ILE A 1 133 ? 6.690 -18.880 -15.772 1.00 90.06 133 ILE A C 1
ATOM 1029 O O . ILE A 1 133 ? 5.978 -18.111 -16.420 1.00 90.06 133 ILE A O 1
ATOM 1033 N N . GLY A 1 134 ? 6.182 -19.914 -15.097 1.00 89.38 134 GLY A N 1
ATOM 1034 C CA . GLY A 1 134 ? 4.750 -20.085 -14.833 1.00 89.38 134 GLY A CA 1
ATOM 1035 C C . GLY A 1 134 ? 4.309 -19.341 -13.570 1.00 89.38 134 GLY A C 1
ATOM 1036 O O . GLY A 1 134 ? 5.061 -19.272 -12.599 1.00 89.38 134 GLY A O 1
ATOM 1037 N N . LEU A 1 135 ? 3.091 -18.812 -13.587 1.00 90.00 135 LEU A N 1
ATOM 1038 C CA . LEU A 1 135 ? 2.447 -18.144 -12.460 1.00 90.00 135 LEU A CA 1
ATOM 1039 C C . LEU A 1 135 ? 1.138 -18.863 -12.119 1.00 90.00 135 LEU A C 1
ATOM 1041 O O . LEU A 1 135 ? 0.481 -19.408 -13.008 1.00 90.00 135 LEU A O 1
ATOM 1045 N N . ASN A 1 136 ? 0.739 -18.812 -10.854 1.00 89.69 136 ASN A N 1
ATOM 1046 C CA . ASN A 1 136 ? -0.641 -19.070 -10.453 1.00 89.69 136 ASN A CA 1
ATOM 1047 C C . ASN A 1 136 ? -1.314 -17.736 -10.139 1.00 89.69 136 ASN A C 1
ATOM 1049 O O . ASN A 1 136 ? -0.676 -16.844 -9.580 1.00 89.69 136 ASN A O 1
ATOM 1053 N N . LEU A 1 137 ? -2.597 -17.605 -10.467 1.00 91.44 137 LEU A N 1
ATOM 1054 C CA . LEU A 1 137 ? -3.416 -16.576 -9.842 1.00 91.44 137 LEU A CA 1
ATOM 1055 C C . LEU A 1 137 ? -3.625 -16.985 -8.382 1.00 91.44 137 LEU A C 1
ATOM 1057 O O . LEU A 1 137 ? -3.909 -18.153 -8.119 1.00 91.44 137 LEU A O 1
ATOM 1061 N N . TYR A 1 138 ? -3.476 -16.044 -7.456 1.00 89.56 138 TYR A N 1
ATOM 1062 C CA . TYR A 1 138 ? -3.829 -16.290 -6.064 1.00 89.56 138 TYR A CA 1
ATOM 1063 C C . TYR A 1 138 ? -5.311 -16.661 -5.977 1.00 89.56 138 TYR A C 1
ATOM 1065 O O . TYR A 1 138 ? -6.149 -16.009 -6.609 1.00 89.56 138 TYR A O 1
ATOM 1073 N N . GLU A 1 139 ? -5.636 -17.695 -5.209 1.00 88.81 139 GLU A N 1
ATOM 1074 C CA . GLU A 1 139 ? -7.004 -18.191 -5.101 1.00 88.81 139 GLU A CA 1
ATOM 1075 C C . GLU A 1 139 ? -7.923 -17.112 -4.524 1.00 88.81 139 GLU A C 1
ATOM 1077 O O . GLU A 1 139 ? -7.726 -16.619 -3.409 1.00 88.81 139 GLU A O 1
ATOM 1082 N N .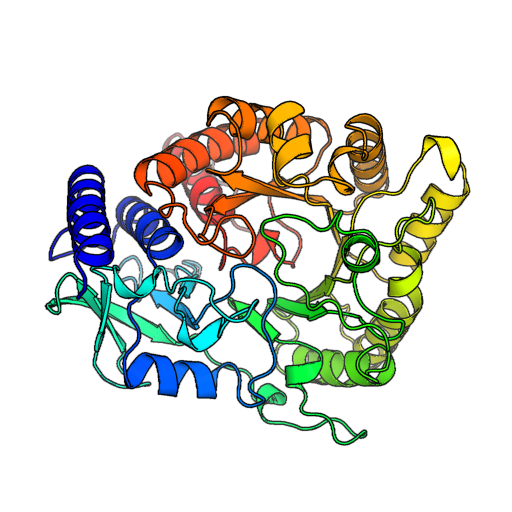 GLN A 1 140 ? -8.933 -16.731 -5.301 1.00 90.56 140 GLN A N 1
ATOM 1083 C CA . GLN A 1 140 ? -9.874 -15.698 -4.900 1.00 90.56 140 GLN A CA 1
ATOM 1084 C C . GLN A 1 140 ? -10.935 -16.271 -3.956 1.00 90.56 140 GLN A C 1
ATOM 1086 O O . GLN A 1 140 ? -11.404 -17.378 -4.209 1.00 90.56 140 GLN A O 1
ATOM 1091 N N . PRO A 1 141 ? -11.301 -15.551 -2.884 1.00 93.00 141 PRO A N 1
ATOM 1092 C CA . PRO A 1 141 ? -12.339 -16.017 -1.981 1.00 93.00 141 PRO A CA 1
ATOM 1093 C C . PRO A 1 141 ? -13.737 -15.881 -2.592 1.00 93.00 141 PRO A C 1
ATOM 1095 O O . PRO A 1 141 ? -13.979 -14.986 -3.402 1.00 93.00 141 PRO A O 1
ATOM 1098 N N . ASP A 1 142 ? -14.674 -16.728 -2.182 1.00 95.00 142 ASP A N 1
ATOM 1099 C CA . ASP A 1 142 ? -16.030 -16.790 -2.737 1.00 95.00 142 ASP A CA 1
ATOM 1100 C C . ASP A 1 142 ? -16.836 -15.514 -2.464 1.00 95.00 142 ASP A C 1
ATOM 1102 O O . ASP A 1 142 ? -17.643 -15.088 -3.302 1.00 95.00 142 ASP A O 1
ATOM 1106 N N . TRP A 1 143 ? -16.612 -14.862 -1.316 1.00 95.12 143 TRP A N 1
ATOM 1107 C CA . TRP A 1 143 ? -17.337 -13.641 -0.942 1.00 95.12 143 TRP A CA 1
ATOM 1108 C C . TRP A 1 143 ? -17.182 -12.496 -1.955 1.00 95.12 143 TRP A C 1
ATOM 1110 O O . TRP A 1 143 ? -18.069 -11.646 -2.041 1.00 95.12 143 TRP A O 1
ATOM 1120 N N . ILE A 1 144 ? -16.122 -12.463 -2.777 1.00 93.44 144 ILE A N 1
ATOM 1121 C CA . ILE A 1 144 ? -15.912 -11.357 -3.733 1.00 93.44 144 ILE A CA 1
ATOM 1122 C C . ILE A 1 144 ? -17.002 -11.280 -4.809 1.00 93.44 144 ILE A C 1
ATOM 1124 O O . ILE A 1 144 ? -17.217 -10.212 -5.389 1.00 93.44 144 ILE A O 1
ATOM 1128 N N . ASN A 1 145 ? -17.683 -12.402 -5.064 1.00 94.62 145 ASN A N 1
ATOM 1129 C CA . ASN A 1 145 ? -18.776 -12.526 -6.028 1.00 94.62 145 ASN A CA 1
ATOM 1130 C C . ASN A 1 145 ? -20.158 -12.298 -5.395 1.00 94.62 145 ASN A C 1
ATOM 1132 O O . ASN A 1 145 ? -21.177 -12.408 -6.076 1.00 94.62 145 ASN A O 1
ATOM 1136 N N . GLN A 1 146 ? -20.212 -11.996 -4.098 1.00 96.50 146 GLN A N 1
ATOM 1137 C CA . GLN A 1 146 ? -21.454 -11.797 -3.363 1.00 96.50 146 GLN A CA 1
ATOM 1138 C C . GLN A 1 146 ? -21.828 -10.311 -3.273 1.00 96.50 146 GLN A C 1
ATOM 1140 O O . GLN A 1 146 ? -21.065 -9.403 -3.618 1.00 96.50 146 GLN A O 1
ATOM 1145 N N . THR A 1 147 ? -23.048 -10.065 -2.806 1.00 96.69 147 THR A N 1
ATOM 1146 C CA . THR A 1 147 ? -23.629 -8.733 -2.606 1.00 96.69 147 THR A CA 1
ATOM 1147 C C . THR A 1 147 ? -24.043 -8.603 -1.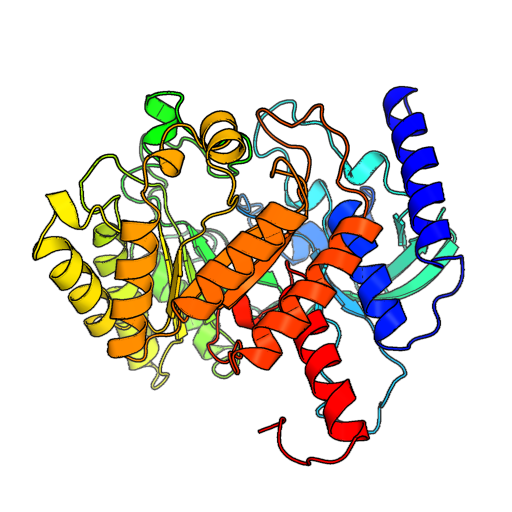147 1.00 96.69 147 THR A C 1
ATOM 1149 O O . THR A 1 147 ? -24.515 -9.576 -0.563 1.00 96.69 147 THR A O 1
ATOM 1152 N N . THR A 1 148 ? -23.861 -7.424 -0.558 1.00 96.69 148 THR A N 1
ATOM 1153 C CA . THR A 1 148 ? -24.318 -7.139 0.802 1.00 96.69 148 THR A CA 1
ATOM 1154 C C . THR A 1 148 ? -25.837 -7.117 0.902 1.00 96.69 148 THR A C 1
ATOM 1156 O O . THR A 1 148 ? -26.543 -6.916 -0.091 1.00 96.69 148 THR A O 1
ATOM 1159 N N . THR A 1 149 ? -26.358 -7.197 2.123 1.00 97.38 149 THR A N 1
ATOM 1160 C CA . THR A 1 149 ? -27.785 -6.987 2.414 1.00 97.38 149 THR A CA 1
ATOM 1161 C C . THR A 1 149 ? -28.316 -5.639 1.915 1.00 97.38 149 THR A C 1
ATOM 1163 O O . THR A 1 149 ? -29.492 -5.532 1.570 1.00 97.38 149 THR A O 1
ATOM 1166 N N . SER A 1 150 ? -27.459 -4.617 1.809 1.00 94.75 150 SER A N 1
ATOM 1167 C CA . SER A 1 150 ? -27.810 -3.306 1.243 1.00 94.75 150 SER A CA 1
ATOM 1168 C C . SER A 1 150 ? -27.754 -3.237 -0.290 1.00 94.75 150 SER A C 1
ATOM 1170 O O . SER A 1 150 ? -27.931 -2.158 -0.859 1.00 94.75 150 SER A O 1
ATOM 1172 N N . GLY A 1 151 ? -27.506 -4.360 -0.970 1.00 95.19 151 GLY A N 1
ATOM 1173 C CA . GLY A 1 151 ? -27.499 -4.453 -2.430 1.00 95.19 151 GLY A CA 1
ATOM 1174 C C . GLY A 1 151 ? -26.202 -3.988 -3.100 1.00 95.19 151 GLY A C 1
ATOM 1175 O O . GLY A 1 151 ? -26.196 -3.777 -4.312 1.00 95.19 151 GLY A O 1
ATOM 1176 N N . LYS A 1 152 ? -25.103 -3.810 -2.352 1.00 93.50 152 LYS A N 1
ATOM 1177 C CA . LYS A 1 152 ? -23.803 -3.392 -2.908 1.00 93.50 152 LYS A CA 1
ATOM 1178 C C . LYS A 1 152 ? -22.899 -4.606 -3.139 1.00 93.50 152 LYS A C 1
ATOM 1180 O O . LYS A 1 152 ? -22.850 -5.475 -2.271 1.00 93.50 152 LYS A O 1
ATOM 1185 N N . PRO A 1 153 ? -22.135 -4.686 -4.241 1.00 94.44 153 PRO A N 1
ATOM 1186 C CA . PRO A 1 153 ? -21.126 -5.733 -4.397 1.00 94.44 153 PRO A CA 1
ATOM 1187 C C . PRO A 1 153 ? -20.171 -5.745 -3.200 1.00 94.44 153 PRO A C 1
ATOM 1189 O O . PRO A 1 153 ? -19.693 -4.683 -2.801 1.00 94.44 153 PRO A O 1
ATOM 1192 N N . MET A 1 154 ? -19.850 -6.912 -2.636 1.00 95.38 154 MET A N 1
ATOM 1193 C CA . MET A 1 154 ? -18.973 -6.979 -1.455 1.00 95.38 154 MET A CA 1
ATOM 1194 C C . MET A 1 154 ? -17.575 -6.395 -1.732 1.00 95.38 154 MET A C 1
ATOM 1196 O O . MET A 1 154 ? -16.978 -5.737 -0.878 1.00 95.38 154 MET A O 1
ATOM 1200 N N . THR A 1 155 ? -17.101 -6.525 -2.973 1.00 92.00 155 THR A N 1
ATOM 1201 C CA . THR A 1 155 ? -15.847 -5.918 -3.451 1.00 92.00 155 THR A CA 1
ATOM 1202 C C . THR A 1 155 ? -15.847 -4.389 -3.494 1.00 92.00 155 THR A C 1
ATOM 1204 O O . THR A 1 155 ? -14.794 -3.783 -3.665 1.00 92.00 155 THR A O 1
ATOM 1207 N N . ALA A 1 156 ? -16.995 -3.738 -3.291 1.00 89.88 156 ALA A N 1
ATOM 1208 C CA . ALA A 1 156 ? -17.053 -2.291 -3.132 1.00 89.88 156 ALA A CA 1
ATOM 1209 C C . ALA A 1 156 ? -16.564 -1.824 -1.752 1.00 89.88 156 ALA A C 1
ATOM 1211 O O . ALA A 1 156 ? -16.148 -0.673 -1.620 1.00 89.88 156 ALA A O 1
ATOM 1212 N N . MET A 1 157 ? -16.601 -2.677 -0.725 1.00 92.81 157 MET A N 1
ATOM 1213 C CA . MET A 1 157 ? -16.140 -2.328 0.625 1.00 92.81 157 MET A CA 1
ATOM 1214 C C . MET A 1 157 ? -14.680 -2.712 0.819 1.00 92.81 157 MET A C 1
ATOM 1216 O O . MET A 1 157 ? -13.900 -1.912 1.330 1.00 92.81 157 MET A O 1
ATOM 1220 N N . PHE A 1 158 ? -14.317 -3.914 0.373 1.00 92.19 158 PHE A N 1
ATOM 1221 C CA . PHE A 1 158 ? -12.983 -4.468 0.526 1.00 92.19 158 PHE A CA 1
ATOM 1222 C C . PHE A 1 158 ? -12.504 -5.111 -0.765 1.00 92.19 158 PHE A C 1
ATOM 1224 O O . PHE A 1 158 ? -13.234 -5.863 -1.404 1.00 92.19 158 PHE A O 1
ATOM 1231 N N . LEU A 1 159 ? -11.245 -4.868 -1.110 1.00 87.00 159 LEU A N 1
ATOM 1232 C CA . LEU A 1 159 ? -10.577 -5.546 -2.211 1.00 87.00 159 LEU A CA 1
ATOM 1233 C C . LEU A 1 159 ? -9.348 -6.295 -1.696 1.00 87.00 159 LEU A C 1
ATOM 1235 O O . LEU A 1 159 ? -8.557 -5.706 -0.956 1.00 87.00 159 LEU A O 1
ATOM 1239 N N . PRO A 1 160 ? -9.132 -7.550 -2.128 1.00 85.50 160 PRO A N 1
ATOM 1240 C CA . PRO A 1 160 ? -7.855 -8.217 -1.916 1.00 85.50 160 PRO A CA 1
ATOM 1241 C C . PRO A 1 160 ? -6.740 -7.456 -2.649 1.00 85.50 160 PRO A C 1
ATOM 1243 O O . PRO A 1 160 ? -6.740 -7.366 -3.887 1.00 85.50 160 PRO A O 1
ATOM 1246 N N . GLU A 1 161 ? -5.789 -6.886 -1.905 1.00 79.12 161 GLU A N 1
ATOM 1247 C CA . GLU A 1 161 ? -4.626 -6.218 -2.508 1.00 79.12 161 GLU A CA 1
ATOM 1248 C C . GLU A 1 161 ? -3.616 -7.243 -3.028 1.00 79.12 161 GLU A C 1
ATOM 1250 O O . GLU A 1 161 ? -3.183 -7.216 -4.188 1.00 79.12 161 GLU A O 1
ATOM 1255 N N . ALA A 1 162 ? -3.264 -8.166 -2.140 1.00 77.62 162 ALA A N 1
ATOM 1256 C CA . ALA A 1 162 ? -2.609 -9.422 -2.434 1.00 77.62 162 ALA A CA 1
ATOM 1257 C C . ALA A 1 162 ? -2.849 -10.379 -1.265 1.00 77.62 162 ALA A C 1
ATOM 1259 O O . ALA A 1 162 ? -2.836 -9.969 -0.102 1.00 77.62 162 ALA A O 1
ATOM 1260 N N . GLY A 1 163 ? -3.023 -11.661 -1.565 1.00 82.88 163 GLY A N 1
ATOM 1261 C CA . GLY A 1 163 ? -3.330 -12.620 -0.516 1.00 82.88 163 GLY A CA 1
ATOM 1262 C C . GLY A 1 163 ? -4.684 -12.315 0.129 1.00 82.88 163 GLY A C 1
ATOM 1263 O O . GLY A 1 163 ? -5.599 -11.832 -0.538 1.00 82.88 163 GLY A O 1
ATOM 1264 N N . ASP A 1 164 ? -4.755 -12.508 1.443 1.00 86.88 164 ASP A N 1
ATOM 1265 C CA . ASP A 1 164 ? -5.954 -12.257 2.250 1.00 86.88 164 ASP A CA 1
ATOM 1266 C C . ASP A 1 164 ? -5.910 -10.918 3.019 1.00 86.88 164 ASP A C 1
ATOM 1268 O O . ASP A 1 164 ? -6.693 -10.705 3.944 1.00 86.88 164 ASP A O 1
ATOM 1272 N N . ASN A 1 165 ? -5.013 -9.988 2.652 1.00 90.12 165 ASN A N 1
ATOM 1273 C CA . ASN A 1 165 ? -5.080 -8.618 3.171 1.00 90.12 165 ASN A CA 1
ATOM 1274 C C . ASN A 1 165 ? -6.055 -7.782 2.338 1.00 90.12 165 ASN A C 1
ATOM 1276 O O . ASN A 1 165 ? -5.836 -7.543 1.144 1.00 90.12 165 ASN A O 1
ATOM 1280 N N . LEU A 1 166 ? -7.127 -7.339 2.98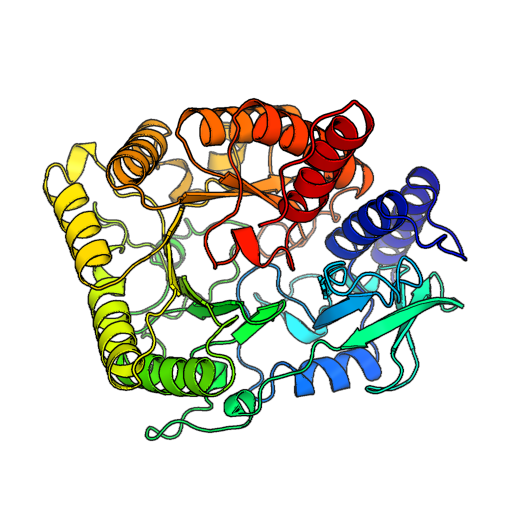4 1.00 92.06 166 LEU A N 1
ATOM 1281 C CA . LEU A 1 166 ? -8.253 -6.669 2.358 1.00 92.06 166 LEU A CA 1
ATOM 1282 C C . LEU A 1 166 ? -8.204 -5.171 2.642 1.00 92.06 166 LEU A C 1
ATOM 1284 O O . LEU A 1 166 ? -8.376 -4.757 3.785 1.00 92.06 166 LEU A O 1
ATOM 1288 N N . MET A 1 167 ? -8.028 -4.344 1.614 1.00 91.06 167 MET A N 1
ATOM 1289 C CA . MET A 1 167 ? -8.049 -2.891 1.789 1.00 91.06 167 MET A CA 1
ATOM 1290 C C . MET A 1 167 ? -9.434 -2.322 1.487 1.00 91.06 167 MET A C 1
ATOM 1292 O O . MET A 1 167 ? -10.042 -2.652 0.465 1.00 91.06 167 MET A O 1
ATOM 1296 N N . GLY A 1 168 ? -9.919 -1.448 2.367 1.00 91.31 168 GLY A N 1
ATOM 1297 C CA . GLY A 1 168 ? -11.188 -0.746 2.222 1.00 91.31 168 GLY A CA 1
ATOM 1298 C C . GLY A 1 168 ? -11.048 0.752 2.473 1.00 91.31 168 GLY A C 1
ATOM 1299 O O . GLY A 1 168 ? -10.553 1.182 3.514 1.00 91.31 168 GLY A O 1
ATOM 1300 N N . ALA A 1 169 ? -11.504 1.565 1.520 1.00 90.06 169 ALA A N 1
ATOM 1301 C CA . ALA A 1 169 ? -11.497 3.019 1.647 1.00 90.06 169 ALA A CA 1
ATOM 1302 C C . ALA A 1 169 ? -12.824 3.510 2.243 1.00 90.06 169 ALA A C 1
ATOM 1304 O O . ALA A 1 169 ? -13.856 3.513 1.567 1.00 90.06 169 ALA A O 1
ATOM 1305 N N . THR A 1 170 ? -12.804 3.962 3.496 1.00 89.00 170 THR A N 1
ATOM 1306 C CA . THR A 1 170 ? -13.962 4.593 4.134 1.00 89.00 170 THR A CA 1
ATOM 1307 C C . THR A 1 170 ? -14.111 6.017 3.599 1.00 89.00 170 THR A C 1
ATOM 1309 O O . THR A 1 170 ? -13.202 6.842 3.686 1.00 89.00 170 THR A O 1
ATOM 1312 N N . ARG A 1 171 ? -15.247 6.294 2.954 1.00 82.62 171 ARG A N 1
ATOM 1313 C CA . ARG A 1 171 ? -15.529 7.586 2.300 1.00 82.62 171 ARG A CA 1
ATOM 1314 C C . ARG A 1 171 ? -16.931 8.087 2.628 1.00 82.62 171 ARG A C 1
ATOM 1316 O O . ARG A 1 171 ? -17.498 8.874 1.881 1.00 82.62 171 ARG A O 1
ATOM 1323 N N . ALA A 1 172 ? -17.509 7.636 3.743 1.00 71.06 172 ALA A N 1
ATOM 1324 C CA . ALA A 1 172 ? -18.904 7.914 4.093 1.00 71.06 172 ALA A CA 1
ATOM 1325 C C . ALA A 1 172 ? -19.229 9.413 4.198 1.00 71.06 172 ALA A C 1
ATOM 1327 O O . ALA A 1 172 ? -20.355 9.802 3.912 1.00 71.06 172 ALA A O 1
ATOM 1328 N N . ASN A 1 173 ? -18.246 10.243 4.560 1.00 70.25 173 ASN A N 1
ATOM 1329 C CA . ASN A 1 173 ? -18.412 11.691 4.712 1.00 70.25 173 ASN A CA 1
ATOM 1330 C C . ASN A 1 173 ? -17.718 12.497 3.594 1.00 70.25 173 ASN A C 1
ATOM 1332 O O . ASN A 1 173 ? -17.545 13.705 3.731 1.00 70.25 173 ASN A O 1
ATOM 1336 N N . GLY A 1 174 ? -17.301 11.845 2.502 1.00 78.94 174 GLY A N 1
ATOM 1337 C CA . GLY A 1 174 ? -16.517 12.464 1.430 1.00 78.94 174 GLY A CA 1
ATOM 1338 C C . GLY A 1 174 ? -15.103 11.895 1.290 1.00 78.94 174 GLY A C 1
ATOM 1339 O O . GLY A 1 174 ? -14.707 10.951 1.970 1.00 78.94 174 GLY A O 1
ATOM 1340 N N . GLY A 1 175 ? -14.365 12.440 0.328 1.00 83.56 175 GLY A N 1
ATOM 1341 C CA . GLY A 1 175 ? -12.974 12.124 0.025 1.00 83.56 175 GLY A CA 1
ATOM 1342 C C . GLY A 1 175 ? -11.993 13.047 0.750 1.00 83.56 175 GLY A C 1
ATOM 1343 O O . GLY A 1 175 ? -12.363 13.838 1.608 1.00 83.56 175 GLY A O 1
ATOM 1344 N N . CYS A 1 176 ? -10.715 12.960 0.379 1.00 90.44 176 CYS A N 1
ATOM 1345 C CA . CYS A 1 176 ? -9.649 13.754 0.997 1.00 90.44 176 CYS A CA 1
ATOM 1346 C C . CYS A 1 176 ? -9.853 15.265 0.777 1.00 90.44 176 CYS A C 1
ATOM 1348 O O . CYS A 1 176 ? -9.896 15.730 -0.367 1.00 90.44 176 CYS A O 1
ATOM 1350 N N . GLU A 1 177 ? -9.906 16.050 1.857 1.00 91.88 177 GLU A N 1
ATOM 1351 C CA . GLU A 1 177 ? -10.140 17.502 1.795 1.00 91.88 177 GLU A CA 1
ATOM 1352 C C . GLU A 1 177 ? -9.029 18.242 1.037 1.00 91.88 177 GLU A C 1
ATOM 1354 O O . GLU A 1 177 ? -9.259 19.312 0.465 1.00 91.88 177 GLU A O 1
ATOM 1359 N N . TYR A 1 178 ? -7.832 17.652 0.960 1.00 92.19 178 TYR A N 1
ATOM 1360 C CA . TYR A 1 178 ? -6.693 18.229 0.243 1.00 92.19 178 TYR A CA 1
ATOM 1361 C C . TYR A 1 178 ? -6.978 18.412 -1.254 1.00 92.19 178 TYR A C 1
ATOM 1363 O O . TYR A 1 178 ? -6.428 19.324 -1.879 1.00 92.19 178 TYR A O 1
ATOM 1371 N N . PHE A 1 179 ? -7.878 17.610 -1.842 1.00 89.44 179 PHE A N 1
ATOM 1372 C CA . PHE A 1 179 ? -8.328 17.821 -3.221 1.00 89.44 179 PHE A CA 1
ATOM 1373 C C . PHE A 1 179 ? -9.066 19.152 -3.383 1.00 89.44 179 PHE A C 1
ATOM 1375 O O . PHE A 1 179 ? -8.829 19.867 -4.357 1.00 89.44 179 PHE A O 1
ATOM 1382 N N . GLY A 1 180 ? -9.913 19.520 -2.416 1.00 86.88 180 GLY A N 1
ATOM 1383 C CA . GLY A 1 180 ? -10.698 20.756 -2.449 1.00 86.88 180 GLY A CA 1
ATOM 1384 C C . GLY A 1 180 ? -9.841 22.023 -2.452 1.00 86.88 180 GLY A C 1
ATOM 1385 O O . GLY A 1 180 ? -10.255 23.035 -3.013 1.00 86.88 180 GLY A O 1
ATOM 1386 N N . ARG A 1 181 ? -8.625 21.955 -1.893 1.00 89.12 181 ARG A N 1
ATOM 1387 C CA . ARG A 1 181 ? -7.679 23.083 -1.827 1.00 89.12 181 ARG A CA 1
ATOM 1388 C C . ARG A 1 181 ? -6.509 22.988 -2.809 1.00 89.12 181 ARG A C 1
ATOM 1390 O O . ARG A 1 181 ? -5.606 23.812 -2.741 1.00 89.12 181 ARG A O 1
ATOM 1397 N N . LYS A 1 182 ? -6.517 22.017 -3.733 1.00 89.50 182 LYS A N 1
ATOM 1398 C CA . LYS A 1 182 ? -5.401 21.746 -4.667 1.00 89.50 182 LYS A CA 1
ATOM 1399 C C . LYS A 1 182 ? -4.064 21.462 -3.958 1.00 89.50 182 LYS A C 1
ATOM 1401 O O . LYS A 1 182 ? -3.000 21.708 -4.518 1.00 89.50 182 LYS A O 1
ATOM 1406 N N . GLU A 1 183 ? -4.120 20.904 -2.750 1.00 93.19 183 GLU A N 1
ATOM 1407 C CA . GLU A 1 183 ? -2.948 20.509 -1.954 1.00 93.19 183 GLU A CA 1
ATOM 1408 C C . GLU A 1 183 ? -2.787 18.977 -1.858 1.00 93.19 183 GLU A C 1
ATOM 1410 O O . GLU A 1 183 ? -2.008 18.472 -1.047 1.00 93.19 183 GLU A O 1
ATOM 1415 N N . ALA A 1 184 ? -3.541 18.225 -2.668 1.00 91.69 184 ALA A N 1
ATOM 1416 C CA . ALA A 1 184 ? -3.482 16.767 -2.720 1.00 91.69 184 ALA A CA 1
ATOM 1417 C C . ALA A 1 184 ? -2.107 16.256 -3.181 1.00 91.69 184 ALA A C 1
ATOM 1419 O O . ALA A 1 184 ? -1.410 16.903 -3.966 1.00 91.69 184 ALA A O 1
ATOM 1420 N N . CYS A 1 185 ? -1.736 15.058 -2.719 1.00 93.19 185 CYS A N 1
ATOM 1421 C CA . CYS A 1 185 ? -0.474 14.426 -3.090 1.00 93.19 185 CYS A CA 1
ATOM 1422 C C . CYS A 1 185 ? -0.405 14.220 -4.613 1.00 93.19 185 CYS A C 1
ATOM 1424 O O . CYS A 1 185 ? -1.335 13.680 -5.214 1.00 93.19 185 CYS A O 1
ATOM 1426 N N . GLY A 1 186 ? 0.714 14.591 -5.238 1.00 90.56 186 GLY A N 1
ATOM 1427 C CA . GLY A 1 186 ? 0.887 14.561 -6.697 1.00 90.56 186 GLY A CA 1
ATOM 1428 C C . GLY A 1 186 ? 0.809 13.163 -7.317 1.00 90.56 186 GLY A C 1
ATOM 1429 O O . GLY A 1 186 ? 0.586 13.039 -8.519 1.00 90.56 186 GLY A O 1
ATOM 1430 N N . PHE A 1 187 ? 0.959 12.124 -6.494 1.00 87.25 187 PHE A N 1
ATOM 1431 C CA . PHE A 1 187 ? 0.836 10.714 -6.859 1.00 87.25 187 PHE A CA 1
ATOM 1432 C C . PHE A 1 187 ? -0.408 10.039 -6.252 1.00 87.25 187 PHE A C 1
ATOM 1434 O O . PHE A 1 187 ? -0.520 8.820 -6.324 1.00 87.25 187 PHE A O 1
ATOM 1441 N N . CYS A 1 188 ? -1.332 10.774 -5.617 1.00 86.56 188 CYS A N 1
ATOM 1442 C CA . CYS A 1 188 ? -2.478 10.172 -4.925 1.00 86.56 188 CYS A CA 1
ATOM 1443 C C . CYS A 1 188 ? -3.374 9.365 -5.879 1.00 86.56 188 CYS A C 1
ATOM 1445 O O . CYS A 1 188 ? -3.400 9.593 -7.087 1.00 86.56 188 CYS A O 1
ATOM 1447 N N . GLY A 1 189 ? -4.072 8.358 -5.352 1.00 77.69 189 GLY A N 1
ATOM 1448 C CA . GLY A 1 189 ? -4.983 7.493 -6.128 1.00 77.69 189 GLY A CA 1
ATOM 1449 C C . GLY A 1 189 ? -6.426 7.566 -5.730 1.00 77.69 189 GLY A C 1
ATOM 1450 O O . GLY A 1 189 ? -7.283 7.023 -6.426 1.00 77.69 189 GLY A O 1
ATOM 1451 N N . LEU A 1 190 ? -6.666 8.223 -4.603 1.00 79.94 190 LEU A N 1
ATOM 1452 C CA . LEU A 1 190 ? -7.996 8.458 -4.100 1.00 79.94 190 LEU A CA 1
ATOM 1453 C C . LEU A 1 190 ? -8.753 9.344 -5.084 1.00 79.94 190 LEU A C 1
ATOM 1455 O O . LEU A 1 190 ? -8.182 10.225 -5.728 1.00 79.94 190 LEU A O 1
ATOM 1459 N N . ASP A 1 191 ? -10.051 9.096 -5.183 1.00 71.88 191 ASP A N 1
ATOM 1460 C CA . ASP A 1 191 ? -10.956 9.998 -5.875 1.00 71.88 191 ASP A CA 1
ATOM 1461 C C . ASP A 1 191 ? -11.291 11.211 -5.005 1.00 71.88 191 ASP A C 1
ATOM 1463 O O . ASP A 1 191 ? -11.468 11.069 -3.791 1.00 71.88 191 ASP A O 1
ATOM 1467 N N . PRO A 1 192 ? -11.494 12.389 -5.614 1.00 68.81 192 PRO A N 1
ATOM 1468 C CA . PRO A 1 192 ? -11.886 13.610 -4.915 1.00 68.81 192 PRO A CA 1
ATOM 1469 C C . PRO A 1 192 ? -13.363 13.619 -4.462 1.00 68.81 192 PRO A C 1
ATOM 1471 O O . PRO A 1 192 ? -13.934 14.698 -4.322 1.00 68.81 192 PRO A O 1
ATOM 1474 N N . LEU A 1 193 ? -14.006 12.453 -4.287 1.00 68.56 193 LEU A N 1
ATOM 1475 C CA . LEU A 1 193 ? -15.455 12.291 -4.070 1.00 68.56 193 LEU A CA 1
ATOM 1476 C C . LEU A 1 193 ? -16.008 13.295 -3.048 1.00 68.56 193 LEU A C 1
ATOM 1478 O O . LEU A 1 193 ? -15.728 13.197 -1.862 1.00 68.56 193 LEU A O 1
ATOM 1482 N N . LYS A 1 194 ? -16.825 14.256 -3.489 1.00 61.28 194 LYS A N 1
ATOM 1483 C CA . LYS A 1 194 ? -17.271 15.361 -2.621 1.00 61.28 194 LYS A CA 1
ATOM 1484 C C . LYS A 1 194 ? -18.427 15.005 -1.674 1.00 61.28 194 LYS A C 1
ATOM 1486 O O . LYS A 1 194 ? -18.567 15.669 -0.660 1.00 61.28 194 LYS A O 1
ATOM 1491 N N . GLY A 1 195 ? -19.244 13.995 -1.999 1.00 69.00 195 GLY A N 1
ATOM 1492 C CA . GLY A 1 195 ? -20.471 13.642 -1.255 1.00 69.00 195 GLY A CA 1
ATOM 1493 C C . GLY A 1 195 ? -20.460 12.266 -0.580 1.00 69.00 195 GLY A C 1
ATOM 1494 O O . GLY A 1 195 ? -21.489 11.819 -0.089 1.00 69.00 195 GLY A O 1
ATOM 1495 N N . GLY A 1 196 ? -19.309 11.592 -0.587 1.00 81.06 196 GLY A N 1
ATOM 1496 C CA . GLY A 1 196 ? -19.163 10.212 -0.135 1.00 81.06 196 GLY A CA 1
ATOM 1497 C C . GLY A 1 196 ? -19.727 9.175 -1.107 1.00 81.06 196 GLY A C 1
ATOM 1498 O O . GLY A 1 196 ? -20.199 9.517 -2.189 1.00 81.06 196 GLY A O 1
ATOM 1499 N N . ASP A 1 197 ? -19.611 7.894 -0.753 1.00 84.50 197 ASP A N 1
ATOM 1500 C CA . ASP A 1 197 ? -20.001 6.763 -1.613 1.00 84.50 197 ASP A CA 1
ATOM 1501 C C . ASP A 1 197 ? -21.191 5.947 -1.079 1.00 84.50 197 ASP A C 1
ATOM 1503 O O . ASP A 1 197 ? -21.490 4.871 -1.594 1.00 84.50 197 ASP A O 1
ATOM 1507 N N . GLY A 1 198 ? -21.887 6.451 -0.052 1.00 87.94 198 GLY A N 1
ATOM 1508 C CA . GLY A 1 198 ? -23.082 5.813 0.515 1.00 87.94 198 GLY A CA 1
ATOM 1509 C C . GLY A 1 198 ? -22.822 4.473 1.215 1.00 87.94 198 GLY A C 1
ATOM 1510 O O . GLY A 1 198 ? -23.776 3.770 1.559 1.00 87.94 198 GLY A O 1
ATOM 1511 N N . LYS A 1 199 ? -21.554 4.096 1.419 1.00 91.25 199 LYS A N 1
ATOM 1512 C CA . LYS A 1 199 ? -21.162 2.887 2.151 1.00 91.25 199 LYS A CA 1
ATOM 1513 C C . LYS A 1 199 ? -21.205 3.154 3.652 1.00 91.25 199 LYS A C 1
ATOM 1515 O O . LYS A 1 199 ? -20.736 4.187 4.136 1.00 91.25 199 LYS A O 1
ATOM 1520 N N . THR A 1 200 ? -21.774 2.218 4.397 1.00 94.38 200 THR A N 1
ATOM 1521 C CA . THR A 1 200 ? -21.994 2.331 5.845 1.00 94.38 200 THR A CA 1
ATOM 1522 C C . THR A 1 200 ? -21.036 1.430 6.629 1.00 94.38 200 THR A C 1
ATOM 1524 O O . THR A 1 200 ? -20.529 0.458 6.077 1.00 94.38 200 THR A O 1
ATOM 1527 N N . PRO A 1 201 ? -20.799 1.680 7.930 1.00 96.69 201 PRO A N 1
ATOM 1528 C CA . PRO A 1 201 ? -20.060 0.750 8.783 1.00 96.69 201 PRO A CA 1
ATOM 1529 C C . PRO A 1 201 ? -20.608 -0.675 8.752 1.00 96.69 201 PRO A C 1
ATOM 1531 O O . PRO A 1 201 ? -19.831 -1.621 8.784 1.00 96.69 201 PRO A O 1
ATOM 1534 N N . GLN A 1 202 ? -21.930 -0.827 8.646 1.00 97.50 202 GLN A N 1
ATOM 1535 C CA . GLN A 1 202 ? -22.592 -2.124 8.550 1.00 97.50 202 GLN A CA 1
ATOM 1536 C C . GLN A 1 202 ? -22.261 -2.838 7.235 1.00 97.50 202 GLN A C 1
ATOM 1538 O O . GLN A 1 202 ? -22.006 -4.036 7.269 1.00 97.50 202 GLN A O 1
ATOM 1543 N N . ASP A 1 203 ? -22.159 -2.111 6.114 1.00 97.00 203 ASP A N 1
ATOM 1544 C CA . ASP A 1 203 ? -21.704 -2.691 4.841 1.00 97.00 203 ASP A CA 1
ATOM 1545 C C . ASP A 1 203 ? -20.287 -3.274 4.979 1.00 97.00 203 ASP A C 1
ATOM 1547 O O . ASP A 1 203 ? -20.025 -4.394 4.550 1.00 97.00 203 ASP A O 1
ATOM 1551 N N . PHE A 1 204 ? -19.367 -2.538 5.613 1.00 97.44 204 PHE A N 1
ATOM 1552 C CA . PHE A 1 204 ? -18.001 -3.019 5.857 1.00 97.44 204 PHE A CA 1
ATOM 1553 C C . PHE A 1 204 ? -17.974 -4.200 6.835 1.00 97.44 204 PHE A C 1
ATOM 1555 O O . PHE A 1 204 ? -17.249 -5.168 6.611 1.00 97.44 204 PHE A O 1
ATOM 1562 N N . ALA A 1 205 ? -18.763 -4.140 7.907 1.00 98.06 205 ALA A N 1
ATOM 1563 C CA . ALA A 1 205 ? -18.840 -5.194 8.911 1.00 98.06 205 ALA A CA 1
ATOM 1564 C C . ALA A 1 205 ? -19.374 -6.512 8.334 1.00 98.06 205 ALA A C 1
ATOM 1566 O O . ALA A 1 205 ? -18.843 -7.574 8.656 1.00 98.06 205 ALA A O 1
ATOM 1567 N N . GLU A 1 206 ? -20.377 -6.448 7.455 1.00 98.00 206 GLU A N 1
ATOM 1568 C CA . GLU A 1 206 ? -20.932 -7.614 6.766 1.00 98.00 206 GLU A CA 1
ATOM 1569 C C . GLU A 1 206 ? -19.875 -8.304 5.893 1.00 98.00 206 GLU A C 1
ATOM 1571 O O . GLU A 1 206 ? -19.666 -9.512 6.013 1.00 98.00 206 GLU A O 1
ATOM 1576 N N . VAL A 1 207 ? -19.152 -7.532 5.074 1.00 97.38 207 VAL A N 1
ATOM 1577 C CA . VAL A 1 207 ? -18.098 -8.077 4.204 1.00 97.38 207 VAL 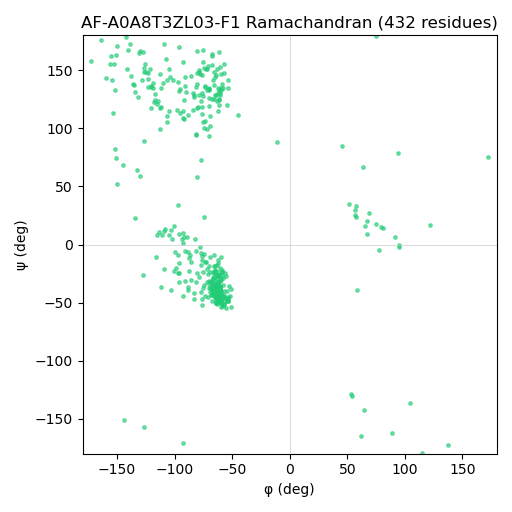A CA 1
ATOM 1578 C C . VAL A 1 207 ? -16.933 -8.630 5.016 1.00 97.38 207 VAL A C 1
ATOM 1580 O O . VAL A 1 207 ? -16.449 -9.722 4.722 1.00 97.38 207 VAL A O 1
ATOM 1583 N N . ALA A 1 208 ? -16.504 -7.925 6.066 1.00 97.62 208 ALA A N 1
ATOM 1584 C CA . ALA A 1 208 ? -15.464 -8.426 6.955 1.00 97.62 208 ALA A CA 1
ATOM 1585 C C . ALA A 1 208 ? -15.887 -9.757 7.595 1.00 97.62 208 ALA A C 1
ATOM 1587 O O . ALA A 1 208 ? -15.124 -10.717 7.562 1.00 97.62 208 ALA A O 1
ATOM 1588 N N . ALA A 1 209 ? -17.113 -9.859 8.118 1.00 97.19 209 ALA A N 1
ATOM 1589 C CA . ALA A 1 209 ? -17.613 -11.098 8.707 1.00 97.19 209 ALA A CA 1
ATOM 1590 C C . ALA A 1 209 ? -17.643 -12.261 7.701 1.00 97.19 209 ALA A C 1
ATOM 1592 O O . ALA A 1 209 ? -17.276 -13.376 8.072 1.00 97.19 209 ALA A O 1
ATOM 1593 N N . ALA A 1 210 ? -18.024 -12.015 6.442 1.00 96.81 210 ALA A N 1
ATOM 1594 C CA . ALA A 1 210 ? -17.972 -13.021 5.380 1.00 96.81 210 ALA A CA 1
ATOM 1595 C C . ALA A 1 210 ? -16.528 -13.469 5.086 1.00 96.81 210 ALA A C 1
ATOM 1597 O O . ALA A 1 210 ? -16.233 -14.664 5.111 1.00 96.81 210 ALA A O 1
ATOM 1598 N N . ALA A 1 211 ? -15.607 -12.519 4.903 1.00 96.19 211 ALA A N 1
ATOM 1599 C CA . ALA A 1 211 ? -14.205 -12.808 4.612 1.00 96.19 211 ALA A CA 1
AT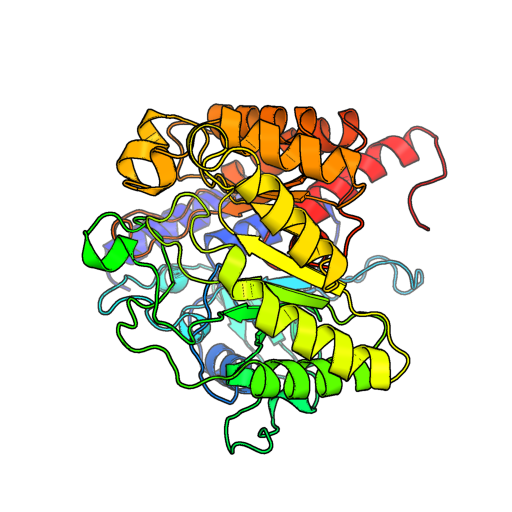OM 1600 C C . ALA A 1 211 ? -13.482 -13.543 5.752 1.00 96.19 211 ALA A C 1
ATOM 1602 O O . ALA A 1 211 ? -12.693 -14.460 5.511 1.00 96.19 211 ALA A O 1
ATOM 1603 N N . TYR A 1 212 ? -13.751 -13.167 7.004 1.00 95.31 212 TYR A N 1
ATOM 1604 C CA . TYR A 1 212 ? -13.215 -13.863 8.173 1.00 95.31 212 TYR A CA 1
ATOM 1605 C C . TYR A 1 212 ? -13.833 -15.249 8.352 1.00 95.31 212 TYR A C 1
ATOM 1607 O O . TYR A 1 212 ? -13.121 -16.166 8.742 1.00 95.31 212 TYR A O 1
ATOM 1615 N N . ALA A 1 213 ? -15.125 -15.433 8.070 1.00 94.31 213 ALA A N 1
ATOM 1616 C CA . ALA A 1 213 ? -15.751 -16.753 8.148 1.00 94.31 213 ALA A CA 1
ATOM 1617 C C . ALA A 1 213 ? -15.160 -17.730 7.119 1.00 94.31 213 ALA A C 1
ATOM 1619 O O . ALA A 1 213 ? -14.969 -18.903 7.432 1.00 94.31 213 ALA A O 1
ATOM 1620 N N . GLU A 1 214 ? -14.844 -17.242 5.919 1.00 94.75 214 GLU A N 1
ATOM 1621 C CA . GLU A 1 214 ? -14.248 -18.051 4.858 1.00 94.75 214 GLU A CA 1
ATOM 1622 C C . GLU A 1 214 ? -12.769 -18.376 5.134 1.00 94.75 214 GLU A C 1
ATOM 1624 O O . GLU A 1 214 ? -12.342 -19.520 4.981 1.00 94.75 214 GLU A O 1
ATOM 1629 N N . ARG A 1 215 ? -11.979 -17.385 5.578 1.00 92.94 215 ARG A N 1
ATOM 1630 C CA . ARG A 1 215 ? -10.520 -17.517 5.771 1.00 92.94 215 ARG A CA 1
ATOM 1631 C C . ARG A 1 215 ? -10.049 -16.974 7.137 1.00 92.94 215 ARG A C 1
ATOM 1633 O O . ARG A 1 215 ? -9.240 -16.048 7.207 1.00 92.94 215 ARG A O 1
ATOM 1640 N N . PRO A 1 216 ? -10.478 -17.573 8.267 1.00 88.75 216 PRO A N 1
ATOM 1641 C CA . PRO A 1 216 ? -10.317 -16.995 9.612 1.00 88.75 216 PRO A CA 1
ATOM 1642 C C . PRO A 1 216 ? -8.870 -16.843 10.095 1.00 88.75 216 PRO A C 1
ATOM 1644 O O . PRO A 1 216 ? -8.615 -16.119 11.053 1.00 88.75 216 PRO A O 1
ATOM 1647 N N . LYS A 1 217 ? -7.917 -17.553 9.480 1.00 87.31 217 LYS A N 1
ATOM 1648 C CA . LYS A 1 217 ? -6.510 -17.588 9.915 1.00 87.31 217 LYS A CA 1
ATOM 1649 C C . LYS A 1 217 ? -5.604 -16.618 9.161 1.00 87.31 217 LYS A C 1
ATOM 1651 O O . LYS A 1 217 ? -4.475 -16.399 9.596 1.00 87.31 217 LYS A O 1
ATOM 1656 N N . THR A 1 218 ? -6.056 -16.095 8.027 1.00 87.00 218 THR A N 1
ATOM 1657 C CA . THR A 1 218 ? -5.213 -15.345 7.087 1.00 87.00 218 THR A CA 1
ATOM 1658 C C . THR A 1 218 ? -5.795 -13.984 6.727 1.00 87.00 218 THR A C 1
ATOM 1660 O O . THR A 1 218 ? -5.012 -13.079 6.444 1.00 87.00 218 THR A O 1
ATOM 1663 N N . THR A 1 219 ? -7.121 -13.815 6.801 1.00 92.19 219 THR A N 1
ATOM 1664 C CA . THR A 1 219 ? -7.803 -12.543 6.526 1.00 92.19 219 THR A CA 1
ATOM 1665 C C . THR A 1 219 ? -7.361 -11.443 7.475 1.00 92.19 219 THR A C 1
ATOM 1667 O O . THR A 1 219 ? -7.519 -11.586 8.679 1.00 92.19 219 THR A O 1
ATOM 1670 N N . SER A 1 220 ? -6.904 -10.314 6.942 1.00 93.31 220 SER A N 1
ATOM 1671 C CA . SER A 1 220 ? -6.773 -9.045 7.668 1.00 93.31 220 SER A CA 1
ATOM 1672 C C . SER A 1 220 ? -7.497 -7.937 6.914 1.00 93.31 220 SER A C 1
ATOM 1674 O O . SER A 1 220 ? -7.630 -8.006 5.693 1.00 93.31 220 SER A O 1
ATOM 1676 N N . VAL A 1 221 ? -7.972 -6.914 7.625 1.00 95.38 221 VAL A N 1
ATOM 1677 C CA . VAL A 1 221 ? -8.619 -5.750 7.002 1.00 95.38 221 VAL A CA 1
ATOM 1678 C C . VAL A 1 221 ? -7.813 -4.487 7.275 1.00 95.38 221 VAL A C 1
ATOM 1680 O O . VAL A 1 221 ? -7.500 -4.189 8.423 1.00 95.38 221 VAL A O 1
ATOM 1683 N N . THR A 1 222 ? -7.513 -3.724 6.230 1.00 94.69 222 THR A N 1
ATOM 1684 C CA . THR A 1 222 ? -6.864 -2.413 6.308 1.00 94.69 222 THR A CA 1
ATOM 1685 C C . THR A 1 222 ? -7.870 -1.347 5.889 1.00 94.69 222 THR A C 1
ATOM 1687 O O . THR A 1 222 ? -8.361 -1.343 4.758 1.00 94.69 222 THR A O 1
ATOM 1690 N N . LEU A 1 223 ? -8.194 -0.431 6.796 1.00 94.94 223 LEU A N 1
ATOM 1691 C CA . LEU A 1 223 ? -9.057 0.712 6.524 1.00 94.94 223 LEU A CA 1
ATOM 1692 C C . LEU A 1 223 ? -8.212 1.939 6.193 1.00 94.94 223 LEU A C 1
ATOM 1694 O O . LEU A 1 223 ? -7.296 2.292 6.929 1.00 94.94 223 LEU A O 1
ATOM 1698 N N . THR A 1 224 ? -8.562 2.622 5.111 1.00 93.19 224 THR A N 1
ATOM 1699 C CA . THR A 1 224 ? -7.970 3.906 4.715 1.00 93.19 224 THR A CA 1
ATOM 1700 C C . THR A 1 224 ? -9.064 4.923 4.416 1.00 93.19 224 THR A C 1
ATOM 1702 O O . THR A 1 224 ? -10.240 4.572 4.297 1.00 93.19 224 THR A O 1
ATOM 1705 N N . ALA A 1 225 ? -8.707 6.194 4.308 1.00 91.38 225 ALA A N 1
ATOM 1706 C CA . ALA A 1 225 ? -9.626 7.288 4.054 1.00 91.38 225 ALA A CA 1
ATOM 1707 C C . ALA A 1 225 ? -8.865 8.541 3.609 1.00 91.38 225 ALA A C 1
ATOM 1709 O O . ALA A 1 225 ? -7.635 8.589 3.566 1.00 91.38 225 ALA A O 1
ATOM 1710 N N . GLY A 1 226 ? -9.617 9.582 3.263 1.00 90.19 226 GLY A N 1
ATOM 1711 C CA . GLY A 1 226 ? -9.048 10.897 3.011 1.00 90.19 226 GLY A CA 1
ATOM 1712 C C . GLY A 1 226 ? -8.669 11.625 4.302 1.00 90.19 226 GLY A C 1
ATOM 1713 O O . GLY A 1 226 ? -9.375 11.518 5.302 1.00 90.19 226 GLY A O 1
ATOM 1714 N N . ASN A 1 227 ? -7.596 12.417 4.248 1.00 92.25 227 ASN A N 1
ATOM 1715 C CA . ASN A 1 227 ? -7.259 13.349 5.323 1.00 92.25 227 ASN A CA 1
ATOM 1716 C C . ASN A 1 227 ? -8.215 14.546 5.334 1.00 92.25 227 ASN A C 1
ATOM 1718 O O . ASN A 1 227 ? -8.673 15.011 4.282 1.00 92.25 227 ASN A O 1
ATOM 1722 N N . THR A 1 228 ? -8.405 15.102 6.526 1.00 92.69 228 THR A N 1
ATOM 1723 C CA . THR A 1 228 ? -9.059 16.396 6.756 1.00 92.69 228 THR A CA 1
ATOM 1724 C C . THR A 1 228 ? -8.040 17.454 7.201 1.00 92.69 228 THR A C 1
ATOM 1726 O O . THR A 1 228 ? -6.867 17.155 7.455 1.00 92.69 228 THR A O 1
ATOM 1729 N N . TYR A 1 229 ? -8.470 18.713 7.294 1.00 93.75 229 TYR A N 1
ATOM 1730 C CA . TYR A 1 229 ? -7.691 19.813 7.876 1.00 93.75 229 TYR A CA 1
ATOM 1731 C C . TYR A 1 229 ? -7.894 19.978 9.393 1.00 93.75 229 TYR A C 1
ATOM 1733 O O . TYR A 1 229 ? -7.390 20.950 9.964 1.00 93.75 229 TYR A O 1
ATOM 1741 N N . THR A 1 230 ? -8.619 19.066 10.053 1.00 94.69 230 THR A N 1
ATOM 1742 C CA . THR A 1 230 ? -8.739 19.072 11.519 1.00 94.69 230 THR A CA 1
ATOM 1743 C C . THR A 1 230 ? -7.395 18.724 12.162 1.00 94.69 230 THR A C 1
ATOM 1745 O O . THR A 1 230 ? -6.504 18.159 11.526 1.00 94.69 230 THR A O 1
ATOM 1748 N N . GLN A 1 231 ? -7.232 19.038 13.445 1.00 96.69 231 GLN A N 1
ATOM 1749 C CA . GLN A 1 231 ? -6.028 18.694 14.206 1.00 96.69 231 GLN A CA 1
ATOM 1750 C C . GLN A 1 231 ? -5.857 17.170 14.354 1.00 96.69 231 GLN A C 1
ATOM 1752 O O . GLN A 1 231 ? -4.740 16.687 14.495 1.00 96.69 231 GLN A O 1
ATOM 1757 N N . ILE A 1 232 ? -6.949 16.407 14.259 1.00 96.88 232 ILE A N 1
ATOM 1758 C CA . ILE A 1 232 ? -6.952 14.937 14.289 1.00 96.88 232 ILE A CA 1
ATOM 1759 C C . ILE A 1 232 ? -6.739 14.335 12.886 1.00 96.88 232 ILE A C 1
ATOM 1761 O O . ILE A 1 232 ? -6.447 13.150 12.740 1.00 96.88 232 ILE A O 1
ATOM 1765 N N . ARG A 1 233 ? -6.819 15.167 11.837 1.00 95.62 233 ARG A N 1
ATOM 1766 C CA . ARG A 1 233 ? -6.592 14.819 10.424 1.00 95.62 233 ARG A CA 1
ATOM 1767 C C . ARG A 1 233 ? -7.503 13.697 9.900 1.00 95.62 233 ARG A C 1
ATOM 1769 O O . ARG A 1 233 ? -7.178 13.070 8.893 1.00 95.62 233 ARG A O 1
ATOM 1776 N N . GLY A 1 234 ? -8.659 13.489 10.533 1.00 93.50 234 GLY A N 1
ATOM 1777 C CA . GLY A 1 234 ? -9.676 12.518 10.127 1.00 93.50 234 GLY A CA 1
ATOM 1778 C C . GLY A 1 234 ? -9.527 11.145 10.782 1.00 93.50 234 GLY A C 1
ATOM 1779 O O . GLY A 1 234 ? -10.261 10.228 10.425 1.00 93.50 234 GLY A O 1
ATOM 1780 N N . LEU A 1 235 ? -8.604 10.968 11.730 1.00 95.44 235 LEU A N 1
ATOM 1781 C CA . LEU A 1 235 ? -8.408 9.700 12.436 1.00 95.44 235 LEU A CA 1
ATOM 1782 C C . LEU A 1 235 ? -9.673 9.244 13.203 1.00 95.44 235 LEU A C 1
ATOM 1784 O O . LEU A 1 235 ? -9.958 8.052 13.299 1.00 95.44 235 LEU A O 1
ATOM 1788 N N . GLU A 1 236 ? -10.492 10.177 13.678 1.00 93.81 236 GLU A N 1
ATOM 1789 C CA . GLU A 1 236 ? -11.745 9.919 14.392 1.00 93.81 236 GLU A CA 1
ATOM 1790 C C . GLU A 1 236 ? -12.795 9.175 13.547 1.00 93.81 236 GLU A C 1
ATOM 1792 O O . GLU A 1 236 ? -13.641 8.449 14.077 1.00 93.81 236 GLU A O 1
ATOM 1797 N N . GLN A 1 237 ? -12.742 9.304 12.217 1.00 93.06 237 GLN A N 1
ATOM 1798 C CA . GLN A 1 237 ? -13.781 8.769 11.333 1.00 93.06 237 GLN A CA 1
ATOM 1799 C C . GLN A 1 237 ? -13.793 7.237 11.273 1.00 93.06 237 GLN A C 1
ATOM 1801 O O . GLN A 1 237 ? -14.830 6.638 10.976 1.00 93.06 237 GLN A O 1
ATOM 1806 N N . TYR A 1 238 ? -12.660 6.598 11.577 1.00 96.31 238 TYR A N 1
ATOM 1807 C CA . TYR A 1 238 ? -12.520 5.146 11.536 1.00 96.31 238 TYR A CA 1
ATOM 1808 C C . TYR A 1 238 ? -13.281 4.454 12.670 1.00 96.31 238 TYR A C 1
ATOM 1810 O O . TYR A 1 238 ? -13.690 3.304 12.505 1.00 96.31 238 TYR A O 1
ATOM 1818 N N . LEU A 1 239 ? -13.525 5.146 13.790 1.00 96.88 239 LEU A N 1
ATOM 1819 C CA . LEU A 1 239 ? -14.040 4.552 15.027 1.00 96.88 239 LEU A CA 1
ATOM 1820 C C . LEU A 1 239 ? -15.328 3.747 14.807 1.00 96.88 239 LEU A C 1
ATOM 1822 O O . LEU A 1 239 ? -15.415 2.584 15.195 1.00 96.88 239 LEU A O 1
ATOM 1826 N N . ARG A 1 240 ? -16.306 4.331 14.104 1.00 96.56 240 ARG A N 1
ATOM 1827 C CA . ARG A 1 240 ? -17.587 3.668 13.787 1.00 96.56 240 ARG A CA 1
ATOM 1828 C C . ARG A 1 240 ? -17.422 2.420 12.914 1.00 96.56 240 ARG A C 1
ATOM 1830 O O . ARG A 1 240 ? -18.200 1.484 13.059 1.00 96.56 240 ARG A O 1
ATOM 1837 N N . PHE A 1 241 ? -16.441 2.406 12.009 1.00 97.62 241 PHE A N 1
ATOM 1838 C CA . PHE A 1 241 ? -16.178 1.272 11.118 1.00 97.62 241 PHE A CA 1
ATOM 1839 C C . PHE A 1 241 ? -15.489 0.138 11.866 1.00 97.62 241 PHE A C 1
ATOM 1841 O O . PHE A 1 241 ? -15.935 -1.002 11.778 1.00 97.62 241 PHE A O 1
ATOM 1848 N N . ILE A 1 242 ? -14.458 0.462 12.647 1.00 98.06 242 ILE A N 1
ATOM 1849 C CA . ILE A 1 242 ? -13.741 -0.511 13.474 1.00 98.06 242 ILE A CA 1
ATOM 1850 C C . ILE A 1 242 ? -14.701 -1.149 14.471 1.00 98.06 242 ILE A C 1
ATOM 1852 O O . ILE A 1 242 ? -14.777 -2.369 14.522 1.00 98.06 242 ILE A O 1
ATOM 1856 N N . ALA A 1 243 ? -15.493 -0.354 15.197 1.00 98.12 243 ALA A N 1
ATOM 1857 C CA . ALA A 1 243 ? -16.447 -0.879 16.170 1.00 98.12 243 ALA A CA 1
ATOM 1858 C C . ALA A 1 243 ? -17.453 -1.851 15.527 1.00 98.12 243 ALA A C 1
ATOM 1860 O O . ALA A 1 243 ? -17.689 -2.935 16.060 1.00 98.12 243 ALA A O 1
ATOM 1861 N N . ALA A 1 244 ? -18.001 -1.502 14.356 1.00 98.19 244 ALA A N 1
ATOM 1862 C CA . ALA A 1 244 ? -18.935 -2.364 13.634 1.00 98.19 244 ALA A CA 1
ATOM 1863 C C . ALA A 1 244 ? -18.274 -3.670 13.154 1.00 98.19 244 ALA A C 1
ATOM 1865 O O . ALA A 1 244 ? -18.846 -4.746 13.337 1.00 98.19 244 ALA A O 1
ATOM 1866 N N . ILE A 1 245 ? -17.066 -3.594 12.581 1.00 98.31 245 ILE A N 1
ATOM 1867 C CA . ILE A 1 245 ? -16.304 -4.770 12.131 1.00 98.31 245 ILE A CA 1
ATOM 1868 C C . ILE A 1 245 ? -15.949 -5.661 13.322 1.00 98.31 245 ILE A C 1
ATOM 1870 O O . ILE A 1 245 ? -16.251 -6.854 13.300 1.00 98.31 245 ILE A O 1
ATOM 1874 N N . SER A 1 246 ? -15.358 -5.091 14.374 1.00 98.00 246 SER A N 1
ATOM 1875 C CA . SER A 1 246 ? -15.003 -5.801 15.603 1.00 98.00 246 SER A CA 1
ATOM 1876 C C . SER A 1 246 ? -16.207 -6.531 16.180 1.00 98.00 246 SER A C 1
ATOM 1878 O O . SER A 1 246 ? -16.119 -7.722 16.460 1.00 98.00 246 SER A O 1
ATOM 1880 N N . GLN A 1 247 ? -17.355 -5.860 16.305 1.00 97.81 247 GLN A N 1
ATOM 1881 C CA . GLN A 1 247 ? -18.580 -6.475 16.813 1.00 97.81 247 GLN A CA 1
ATOM 1882 C C . GLN A 1 247 ? -19.044 -7.646 15.934 1.00 97.81 247 GLN A C 1
ATOM 1884 O O . GLN A 1 247 ? -19.315 -8.729 16.456 1.00 97.81 247 GLN A O 1
ATOM 1889 N N . ALA A 1 248 ? -19.129 -7.450 14.615 1.00 97.69 248 ALA A N 1
ATOM 1890 C CA . ALA A 1 248 ? -19.633 -8.466 13.692 1.00 97.69 248 ALA A CA 1
ATOM 1891 C C . ALA A 1 248 ? -18.722 -9.700 13.613 1.00 97.69 248 ALA A C 1
ATOM 1893 O O . ALA A 1 248 ? -19.219 -10.827 13.578 1.00 97.69 248 ALA A O 1
ATOM 1894 N N . VAL A 1 249 ? -17.401 -9.502 13.620 1.00 96.44 249 VAL A N 1
ATOM 1895 C CA . VAL A 1 249 ? -16.421 -10.595 13.539 1.00 96.44 249 VAL A CA 1
ATOM 1896 C C . VAL A 1 249 ? -16.276 -11.311 14.887 1.00 96.44 249 VAL A C 1
ATOM 1898 O O . VAL A 1 249 ? -16.297 -12.543 14.923 1.00 96.44 249 VAL A O 1
ATOM 1901 N N . ASN A 1 250 ? -16.253 -10.581 16.009 1.00 95.12 250 ASN A N 1
ATOM 1902 C CA . ASN A 1 250 ? -16.223 -11.191 17.346 1.00 95.12 250 ASN A CA 1
ATOM 1903 C C . ASN A 1 250 ? -17.479 -12.033 17.617 1.00 95.12 250 ASN A C 1
ATOM 1905 O O . ASN A 1 250 ? -17.383 -13.087 18.243 1.00 95.12 250 ASN A O 1
ATOM 1909 N N . ALA A 1 251 ? -18.647 -11.632 17.099 1.00 94.12 251 ALA A N 1
ATOM 1910 C CA . ALA A 1 251 ? -19.876 -12.426 17.184 1.00 94.12 251 ALA A CA 1
ATOM 1911 C C . ALA A 1 251 ? -19.779 -13.788 16.461 1.00 94.12 251 ALA A C 1
ATOM 1913 O O . ALA A 1 251 ? -20.590 -14.678 16.716 1.00 94.12 251 ALA A O 1
ATOM 1914 N N . LYS A 1 252 ? -18.783 -13.976 15.584 1.00 90.88 252 LYS A N 1
ATOM 1915 C CA . LYS A 1 252 ? -18.440 -15.258 14.944 1.00 90.88 252 LYS A CA 1
ATOM 1916 C C . LYS A 1 252 ? -17.360 -16.045 15.702 1.00 90.88 252 LYS A C 1
ATOM 1918 O O . LYS A 1 252 ? -16.922 -17.081 15.216 1.00 90.88 252 LYS A O 1
ATOM 1923 N N . GLY A 1 253 ? -16.924 -15.573 16.873 1.00 91.62 253 GLY A N 1
ATOM 1924 C CA . GLY A 1 253 ? -15.870 -16.206 17.672 1.00 91.62 253 GLY A CA 1
ATOM 1925 C C . GLY A 1 253 ? -14.454 -15.994 17.125 1.00 91.62 253 GLY A C 1
ATOM 1926 O O . GLY A 1 253 ? -13.545 -16.738 17.486 1.00 91.62 253 GLY A O 1
ATOM 1927 N N . ILE A 1 254 ? -14.258 -15.004 16.251 1.00 91.06 254 ILE A N 1
ATOM 1928 C CA . ILE A 1 254 ? -12.973 -14.690 15.615 1.00 91.06 254 ILE A CA 1
ATOM 1929 C C . ILE A 1 254 ? -12.482 -13.350 16.157 1.00 91.06 254 ILE A C 1
ATOM 1931 O O . ILE A 1 254 ? -13.250 -12.396 16.212 1.00 91.06 254 ILE A O 1
ATOM 1935 N N . LYS A 1 255 ? -11.198 -13.256 16.514 1.00 89.75 255 LYS A N 1
ATOM 1936 C CA . LYS A 1 255 ? -10.555 -11.975 16.829 1.00 89.75 255 LYS A CA 1
ATOM 1937 C C . LYS A 1 255 ? -10.001 -11.372 15.530 1.00 89.75 255 LYS A C 1
ATOM 1939 O O . LYS A 1 255 ? -9.054 -11.948 14.993 1.00 89.75 255 LYS A O 1
ATOM 1944 N N . PRO A 1 256 ? -10.556 -10.263 15.011 1.00 91.44 256 PRO A N 1
ATOM 1945 C CA . PRO A 1 256 ? -10.099 -9.698 13.748 1.00 91.44 256 PRO A CA 1
ATOM 1946 C C . PRO A 1 256 ? -8.724 -9.031 13.882 1.00 91.44 256 PRO A C 1
ATOM 1948 O O . PRO A 1 256 ? -8.381 -8.484 14.932 1.00 91.44 256 PRO A O 1
ATOM 1951 N N . TRP A 1 257 ? -7.969 -9.021 12.785 1.00 94.25 257 TRP A N 1
ATOM 1952 C CA . TRP A 1 257 ? -6.845 -8.111 12.573 1.00 94.25 257 TRP A CA 1
ATOM 1953 C C . TRP A 1 257 ? -7.319 -6.900 11.768 1.00 94.25 257 TRP A C 1
ATOM 1955 O O . TRP A 1 257 ? -7.702 -7.019 10.601 1.00 94.25 257 TRP A O 1
ATOM 1965 N N . ILE A 1 258 ? -7.318 -5.737 12.411 1.00 96.12 258 ILE A N 1
ATOM 1966 C CA . ILE A 1 258 ? -7.795 -4.479 11.841 1.00 96.12 258 ILE A CA 1
ATOM 1967 C C . ILE A 1 258 ? -6.642 -3.483 11.838 1.00 96.12 258 ILE A C 1
ATOM 1969 O O . ILE A 1 258 ? -6.132 -3.098 12.889 1.00 96.12 258 ILE A O 1
ATOM 1973 N N . GLU A 1 259 ? -6.248 -3.049 10.654 1.00 96.25 259 GLU A N 1
ATOM 1974 C CA . GLU A 1 259 ? -5.219 -2.046 10.440 1.00 96.25 259 GLU A CA 1
ATOM 1975 C C . GLU A 1 259 ? -5.844 -0.723 9.995 1.00 96.25 259 GLU A C 1
ATOM 1977 O O . GLU A 1 259 ? -6.794 -0.708 9.211 1.00 96.25 259 GLU A O 1
ATOM 1982 N N . VAL A 1 260 ? -5.308 0.399 10.474 1.00 96.62 260 VAL A N 1
ATOM 1983 C CA . VAL A 1 260 ? -5.718 1.739 10.031 1.00 96.62 260 VAL A CA 1
ATOM 1984 C C . VAL A 1 260 ? -4.561 2.433 9.330 1.00 96.62 260 VAL A C 1
ATOM 1986 O O . VAL A 1 260 ? -3.521 2.680 9.937 1.00 96.62 260 VAL A O 1
ATOM 1989 N N . GLU A 1 261 ? -4.762 2.807 8.069 1.00 95.31 261 GLU A N 1
ATOM 1990 C CA . GLU A 1 261 ? -3.865 3.692 7.334 1.00 95.31 261 GLU A CA 1
ATOM 1991 C C . GLU A 1 261 ? -4.331 5.147 7.467 1.00 95.31 261 GLU A C 1
ATOM 1993 O O . GLU A 1 261 ? -5.345 5.548 6.892 1.00 95.31 261 GLU A O 1
ATOM 1998 N N . ALA A 1 262 ? -3.588 5.963 8.213 1.00 95.19 262 ALA A N 1
ATOM 1999 C CA . ALA A 1 262 ? -3.933 7.360 8.456 1.00 95.19 262 ALA A CA 1
ATOM 2000 C C . ALA A 1 262 ? -2.699 8.225 8.733 1.00 95.19 262 ALA A C 1
ATOM 2002 O O . ALA A 1 262 ? -1.669 7.756 9.216 1.00 95.19 262 ALA A O 1
ATOM 2003 N N . SER A 1 263 ? -2.807 9.526 8.462 1.00 96.81 263 SER A N 1
ATOM 2004 C CA . SER A 1 263 ? -1.815 10.490 8.944 1.00 96.81 263 SER A CA 1
ATOM 2005 C C . SER A 1 263 ? -1.839 10.598 10.474 1.00 96.81 263 SER A C 1
ATOM 2007 O O . SER A 1 263 ? -2.909 10.465 11.067 1.00 96.81 263 SER A O 1
ATOM 2009 N N . PRO A 1 264 ? -0.689 10.872 11.122 1.00 97.94 264 PRO A N 1
ATOM 2010 C CA . PRO A 1 264 ? -0.681 11.087 12.564 1.00 97.94 264 PRO A CA 1
ATOM 2011 C C . PRO A 1 264 ? -1.427 12.396 12.885 1.00 97.94 264 PRO A C 1
ATOM 2013 O O . PRO A 1 264 ? -1.463 13.278 12.021 1.00 97.94 264 PRO A O 1
ATOM 2016 N N . PRO A 1 265 ? -2.000 12.574 14.086 1.00 98.12 265 PRO A N 1
ATOM 2017 C CA . PRO A 1 265 ? -2.549 13.861 14.514 1.00 98.12 265 PRO A CA 1
ATOM 2018 C C . PRO A 1 265 ? -1.489 14.972 14.571 1.00 98.12 265 PRO A C 1
ATOM 2020 O O . PRO A 1 265 ? -0.287 14.716 14.534 1.00 98.12 265 PRO A O 1
ATOM 2023 N N . ASP A 1 266 ? -1.946 16.216 14.665 1.00 98.00 266 ASP A N 1
ATOM 2024 C CA . ASP A 1 266 ? -1.140 17.369 15.071 1.00 98.00 266 ASP A CA 1
ATOM 2025 C C . ASP A 1 266 ? -1.064 17.381 16.604 1.00 98.00 266 ASP A C 1
ATOM 2027 O O . ASP A 1 266 ? -1.995 17.841 17.267 1.00 98.00 266 ASP A O 1
ATOM 2031 N N . PHE A 1 267 ? -0.010 16.800 17.181 1.00 97.75 267 PHE A N 1
ATOM 2032 C CA . PHE A 1 267 ? 0.049 16.583 18.634 1.00 97.75 267 PHE A CA 1
ATOM 2033 C C . PHE A 1 267 ? 0.177 17.883 19.423 1.00 97.75 267 PHE A C 1
ATOM 2035 O O . PHE A 1 267 ? -0.359 17.982 20.527 1.00 97.75 267 PHE A O 1
ATOM 2042 N N . GLU A 1 268 ? 0.846 18.883 18.850 1.00 96.12 268 GLU A N 1
ATOM 2043 C CA . GLU A 1 268 ? 0.996 20.200 19.465 1.00 96.12 268 GLU A CA 1
ATOM 2044 C C . GLU A 1 268 ? -0.366 20.886 19.616 1.00 96.12 268 GLU A C 1
ATOM 2046 O O . GLU A 1 268 ? -0.690 21.403 20.685 1.00 96.12 268 GLU A O 1
ATOM 2051 N N . ARG A 1 269 ? -1.199 20.856 18.567 1.00 97.50 269 ARG A N 1
ATOM 2052 C CA . ARG A 1 269 ? -2.480 21.579 18.561 1.00 97.50 269 ARG A CA 1
ATOM 2053 C C . ARG A 1 269 ? -3.656 20.758 19.075 1.00 97.50 269 ARG A C 1
ATOM 2055 O O . ARG A 1 269 ? -4.588 21.343 19.621 1.00 97.50 269 ARG A O 1
ATOM 2062 N N . ALA A 1 270 ? -3.658 19.440 18.886 1.00 96.94 270 ALA A N 1
ATOM 2063 C CA . ALA A 1 270 ? -4.700 18.557 19.418 1.00 96.94 270 ALA A CA 1
ATOM 2064 C C . ALA A 1 270 ? -4.498 18.247 20.910 1.00 96.94 270 ALA A C 1
ATOM 2066 O O . ALA A 1 270 ? -5.468 17.960 21.615 1.00 96.94 270 ALA A O 1
ATOM 2067 N N . GLY A 1 271 ? -3.252 18.278 21.397 1.00 96.31 271 GLY A N 1
ATOM 2068 C CA . GLY A 1 271 ? -2.916 17.953 22.780 1.00 96.31 271 GLY A CA 1
ATOM 2069 C C . GLY A 1 271 ? -3.464 16.587 23.201 1.00 96.31 271 GLY A C 1
ATOM 2070 O O . GLY A 1 271 ? -3.289 15.582 22.512 1.00 96.31 271 GLY A O 1
ATOM 2071 N N . THR A 1 272 ? -4.168 16.545 24.334 1.00 97.44 272 THR A N 1
ATOM 2072 C CA . THR A 1 272 ? -4.759 15.316 24.891 1.00 97.44 272 THR A CA 1
ATOM 2073 C C . THR A 1 272 ? -5.743 14.622 23.943 1.00 97.44 272 THR A C 1
ATOM 2075 O O . THR A 1 272 ? -5.891 13.403 24.015 1.00 97.44 272 THR A O 1
ATOM 2078 N N . GLU A 1 273 ? -6.397 15.356 23.041 1.00 98.19 273 GLU A N 1
ATOM 2079 C CA . GLU A 1 273 ? -7.401 14.779 22.142 1.00 98.19 273 GLU A CA 1
ATOM 2080 C C . GLU A 1 273 ? -6.793 13.820 21.110 1.00 98.19 273 GLU A C 1
ATOM 2082 O O . GLU A 1 273 ? -7.412 12.812 20.769 1.00 98.19 273 GLU A O 1
ATOM 2087 N N . ALA A 1 274 ? -5.550 14.069 20.676 1.00 98.38 274 ALA A N 1
ATOM 2088 C CA . ALA A 1 274 ? -4.824 13.144 19.807 1.00 98.38 274 ALA A CA 1
ATOM 2089 C C . ALA A 1 274 ? -4.682 11.767 20.466 1.00 98.38 274 ALA A C 1
ATOM 2091 O O . ALA A 1 274 ? -5.045 10.753 19.873 1.00 98.38 274 ALA A O 1
ATOM 2092 N N . TYR A 1 275 ? -4.215 11.738 21.716 1.00 98.62 275 TYR A N 1
ATOM 2093 C CA . TYR A 1 275 ? -4.023 10.500 22.470 1.00 98.62 275 TYR A CA 1
ATOM 2094 C C . TYR A 1 275 ? -5.349 9.790 22.754 1.00 98.62 275 TYR A C 1
ATOM 2096 O O . TYR A 1 275 ? -5.448 8.588 22.527 1.00 98.62 275 TYR A O 1
ATOM 2104 N N . ARG A 1 276 ? -6.392 10.529 23.161 1.00 98.62 276 ARG A N 1
ATOM 2105 C CA . ARG A 1 276 ? -7.737 9.963 23.378 1.00 98.62 276 ARG A CA 1
ATOM 2106 C C . ARG A 1 276 ? -8.314 9.333 22.119 1.00 98.62 276 ARG A C 1
ATOM 2108 O O . ARG A 1 276 ? -8.912 8.267 22.202 1.00 98.62 276 ARG A O 1
ATOM 2115 N N . THR A 1 277 ? -8.117 9.964 20.964 1.00 98.56 277 THR A N 1
ATOM 2116 C CA . THR A 1 277 ? -8.576 9.407 19.687 1.00 98.56 277 THR A CA 1
ATOM 2117 C C . THR A 1 277 ? -7.861 8.092 19.379 1.00 98.56 277 THR A C 1
ATOM 2119 O O . THR A 1 277 ? -8.505 7.122 18.985 1.00 98.56 277 THR A O 1
ATOM 2122 N N . ILE A 1 278 ? -6.541 8.034 19.580 1.00 98.56 278 ILE A N 1
ATOM 2123 C CA . ILE A 1 278 ? -5.754 6.812 19.355 1.00 98.56 278 ILE A CA 1
ATOM 2124 C C . ILE A 1 278 ? -6.212 5.696 20.298 1.00 98.56 278 ILE A C 1
ATOM 2126 O O . ILE A 1 278 ? -6.466 4.583 19.840 1.00 98.56 278 ILE A O 1
ATOM 2130 N N . ASP A 1 279 ? -6.375 6.004 21.586 1.00 98.75 279 ASP A N 1
ATOM 2131 C CA . ASP A 1 279 ? -6.853 5.049 22.588 1.00 98.75 279 ASP A CA 1
ATOM 2132 C C . ASP A 1 279 ? -8.255 4.528 22.248 1.00 98.75 279 ASP A C 1
ATOM 2134 O O . ASP A 1 279 ? -8.462 3.317 22.236 1.00 98.75 279 ASP A O 1
ATOM 2138 N N . ALA A 1 280 ? -9.180 5.400 21.840 1.00 98.75 280 ALA A N 1
ATOM 2139 C CA . ALA A 1 280 ? -10.524 4.996 21.430 1.00 98.75 280 ALA A CA 1
ATOM 2140 C C . ALA A 1 280 ? -10.518 4.032 20.227 1.00 98.75 280 ALA A C 1
ATOM 2142 O O . ALA A 1 280 ? -11.326 3.104 20.167 1.00 98.75 280 ALA A O 1
ATOM 2143 N N . LEU A 1 281 ? -9.607 4.216 19.264 1.00 98.56 281 LEU A N 1
ATOM 2144 C CA . LEU A 1 281 ? -9.464 3.294 18.131 1.00 98.56 281 LEU A CA 1
ATOM 2145 C C . LEU A 1 281 ? -8.904 1.931 18.558 1.00 98.56 281 LEU A C 1
ATOM 2147 O O . LEU A 1 281 ? -9.380 0.897 18.083 1.00 98.56 281 LEU A O 1
ATOM 2151 N N . ILE A 1 282 ? -7.914 1.917 19.455 1.00 98.38 282 ILE A N 1
ATOM 2152 C CA . ILE A 1 282 ? -7.347 0.679 20.012 1.00 98.38 282 ILE A CA 1
ATOM 2153 C C . ILE A 1 282 ? -8.423 -0.077 20.801 1.00 98.38 282 ILE A C 1
ATOM 2155 O O . ILE A 1 282 ? -8.619 -1.271 20.580 1.00 98.38 282 ILE A O 1
ATOM 2159 N N . GLU A 1 283 ? -9.167 0.619 21.661 1.00 98.19 283 GLU A N 1
ATOM 2160 C CA . GLU A 1 283 ? -10.276 0.061 22.443 1.00 98.19 283 GLU A CA 1
ATOM 2161 C C . GLU A 1 283 ? -11.397 -0.493 21.554 1.00 98.19 283 GLU A C 1
ATOM 2163 O O . GLU A 1 283 ? -11.971 -1.539 21.859 1.00 98.19 283 GLU A O 1
ATOM 2168 N N . ALA A 1 284 ? -11.675 0.153 20.417 1.00 98.06 284 ALA A N 1
ATOM 2169 C CA . ALA A 1 284 ? -12.636 -0.345 19.435 1.00 98.06 284 ALA A CA 1
ATOM 2170 C C . ALA A 1 284 ? -12.156 -1.605 18.688 1.00 98.06 284 ALA A C 1
ATOM 2172 O O . ALA A 1 284 ? -12.981 -2.317 18.106 1.00 98.06 284 ALA A O 1
ATOM 2173 N N . GLY A 1 285 ? -10.852 -1.901 18.700 1.00 96.75 285 GLY A N 1
ATOM 2174 C CA . GLY A 1 285 ? -10.284 -3.142 18.167 1.00 96.75 285 GLY A CA 1
ATOM 2175 C C . GLY A 1 285 ? -9.235 -2.987 17.065 1.00 96.75 285 GLY A C 1
ATOM 2176 O O . GLY A 1 285 ? -8.957 -3.969 16.379 1.00 96.75 285 GLY A O 1
ATOM 2177 N N . VAL A 1 286 ? -8.638 -1.803 16.872 1.00 96.62 286 VAL A N 1
ATOM 2178 C CA . VAL A 1 286 ? -7.466 -1.671 15.984 1.00 96.62 286 VAL A CA 1
ATOM 2179 C C . VAL A 1 286 ? -6.296 -2.493 16.517 1.00 96.62 286 VAL A C 1
ATOM 2181 O O . VAL A 1 286 ? -5.964 -2.440 17.700 1.00 96.62 286 VAL A O 1
ATOM 2184 N N . THR A 1 287 ? -5.637 -3.226 15.622 1.00 95.75 287 THR A N 1
ATOM 2185 C CA . THR A 1 287 ? -4.476 -4.067 15.931 1.00 95.75 287 THR A CA 1
ATOM 2186 C C . THR A 1 287 ? -3.162 -3.529 15.377 1.00 95.75 287 THR A C 1
ATOM 2188 O O . THR A 1 287 ? -2.114 -3.907 15.890 1.00 95.75 287 THR A O 1
ATOM 2191 N N . SER A 1 288 ? -3.185 -2.665 14.360 1.00 95.94 288 SER A N 1
ATOM 2192 C CA . SER A 1 288 ? -1.985 -2.010 13.819 1.00 95.94 288 SER A CA 1
ATOM 2193 C C . SER A 1 288 ? -2.308 -0.690 13.119 1.00 95.94 288 SER A C 1
ATOM 2195 O O . SER A 1 288 ? -3.452 -0.426 12.744 1.00 95.94 288 SER A O 1
ATOM 2197 N N . PHE A 1 289 ? -1.285 0.142 12.923 1.00 96.81 289 PHE A N 1
ATOM 2198 C CA . PHE A 1 289 ? -1.397 1.386 12.160 1.00 96.81 289 PHE A CA 1
ATOM 2199 C C . PHE A 1 289 ? -0.376 1.462 11.024 1.00 96.81 289 PHE A C 1
ATOM 2201 O O . PHE A 1 289 ? 0.766 1.017 11.148 1.00 96.81 289 PHE A O 1
ATOM 2208 N N . ILE A 1 290 ? -0.766 2.135 9.945 1.00 95.56 290 ILE A N 1
ATOM 2209 C CA . ILE A 1 290 ? 0.131 2.600 8.893 1.00 95.56 290 ILE A CA 1
ATOM 2210 C C . ILE A 1 290 ? 0.056 4.124 8.837 1.00 95.56 290 ILE A C 1
ATOM 2212 O O . ILE A 1 290 ? -1.010 4.693 8.616 1.00 95.56 290 ILE A O 1
ATOM 2216 N N . SER A 1 291 ? 1.192 4.799 8.991 1.00 96.75 291 SER A N 1
ATOM 2217 C CA . SER A 1 291 ? 1.271 6.254 8.866 1.00 96.75 291 SER A CA 1
ATOM 2218 C C . SER A 1 291 ? 2.353 6.639 7.873 1.00 96.75 291 SER A C 1
ATOM 2220 O O . SER A 1 291 ? 3.525 6.795 8.207 1.00 96.75 291 SER A O 1
ATOM 2222 N N . ASN A 1 292 ? 1.958 6.726 6.606 1.00 96.31 292 ASN A N 1
ATOM 2223 C CA . ASN A 1 292 ? 2.875 6.846 5.476 1.00 96.31 292 ASN A CA 1
ATOM 2224 C C . ASN A 1 292 ? 3.609 8.189 5.465 1.00 96.31 292 ASN A C 1
ATOM 2226 O O . ASN A 1 292 ? 2.960 9.230 5.461 1.00 96.31 292 ASN A O 1
ATOM 2230 N N . MET A 1 293 ? 4.942 8.173 5.423 1.00 96.44 293 MET A N 1
ATOM 2231 C CA . MET A 1 293 ? 5.752 9.371 5.178 1.00 96.44 293 MET A CA 1
ATOM 2232 C C . MET A 1 293 ? 5.935 9.641 3.683 1.00 96.44 293 MET A C 1
ATOM 2234 O O . MET A 1 293 ? 6.089 10.799 3.299 1.00 96.44 293 MET A O 1
ATOM 2238 N N . GLU A 1 294 ? 5.948 8.570 2.881 1.00 96.06 294 GLU A N 1
ATOM 2239 C CA . GLU A 1 294 ? 6.181 8.461 1.433 1.00 96.06 294 GLU A CA 1
ATOM 2240 C C . GLU A 1 294 ? 7.527 8.987 0.922 1.00 96.06 294 GLU A C 1
ATOM 2242 O O . GLU A 1 294 ? 8.127 8.372 0.043 1.00 96.06 294 GLU A O 1
ATOM 2247 N N . GLN A 1 295 ? 8.013 10.095 1.468 1.00 96.00 295 GLN A N 1
ATOM 2248 C CA . GLN A 1 295 ? 9.293 10.736 1.194 1.00 96.00 295 GLN A CA 1
ATOM 2249 C C . GLN A 1 295 ? 9.868 11.275 2.505 1.00 96.00 295 GLN A C 1
ATOM 2251 O O . GLN A 1 295 ? 9.128 11.681 3.413 1.00 96.00 295 GLN A O 1
ATOM 2256 N N . TYR A 1 296 ? 11.191 11.332 2.583 1.00 97.19 296 TYR A N 1
ATOM 2257 C CA . TYR A 1 296 ? 11.910 11.829 3.743 1.00 97.19 296 TYR A CA 1
ATOM 2258 C C . TYR A 1 296 ? 12.454 13.242 3.538 1.00 97.19 296 TYR A C 1
ATOM 2260 O O . TYR A 1 296 ? 12.333 14.032 4.464 1.00 97.19 296 TYR A O 1
ATOM 2268 N N . SER A 1 297 ? 12.973 13.625 2.365 1.00 96.94 297 SER A N 1
ATOM 2269 C CA . SER A 1 297 ? 13.469 14.999 2.142 1.00 96.94 297 SER A CA 1
ATOM 2270 C C . SER A 1 297 ? 12.369 16.040 2.320 1.00 96.94 297 SER A C 1
ATOM 2272 O O . SER A 1 297 ? 11.312 15.955 1.692 1.00 96.94 297 SER A O 1
ATOM 2274 N N . ALA A 1 298 ? 12.638 17.088 3.101 1.00 95.50 298 ALA A N 1
ATOM 2275 C CA . ALA A 1 298 ? 11.717 18.212 3.259 1.00 95.50 298 ALA A CA 1
ATOM 2276 C C . ALA A 1 298 ? 11.370 18.872 1.909 1.00 95.50 298 ALA A C 1
ATOM 2278 O O . ALA A 1 298 ? 10.208 19.195 1.651 1.00 95.50 298 ALA A O 1
ATOM 2279 N N . LYS A 1 299 ? 12.358 19.012 1.014 1.00 95.38 299 LYS A N 1
ATOM 2280 C CA . LYS A 1 299 ? 12.174 19.593 -0.323 1.00 95.38 299 LYS A CA 1
ATOM 2281 C C . LYS A 1 299 ? 11.304 18.694 -1.204 1.00 95.38 299 LYS A C 1
ATOM 2283 O O . LYS A 1 299 ? 10.337 19.173 -1.803 1.00 95.38 299 LYS A O 1
ATOM 2288 N N . ALA A 1 300 ? 11.613 17.398 -1.260 1.00 94.75 300 ALA A N 1
ATOM 2289 C CA . ALA A 1 300 ? 10.845 16.444 -2.054 1.00 94.75 300 ALA A CA 1
ATOM 2290 C C . ALA A 1 300 ? 9.395 16.329 -1.547 1.00 94.75 300 ALA A C 1
ATOM 2292 O O . ALA A 1 300 ? 8.457 16.368 -2.354 1.00 94.75 300 ALA A O 1
ATOM 2293 N N . ARG A 1 301 ? 9.207 16.283 -0.217 1.00 95.69 301 ARG A N 1
ATOM 2294 C CA . ARG A 1 301 ? 7.892 16.309 0.443 1.00 95.69 301 ARG A CA 1
ATOM 2295 C C . ARG A 1 301 ? 7.111 17.557 0.040 1.00 95.69 301 ARG A C 1
ATOM 2297 O O . ARG A 1 301 ? 5.993 17.422 -0.437 1.00 95.69 301 ARG A O 1
ATOM 2304 N N . ALA A 1 302 ? 7.683 18.756 0.144 1.00 94.44 302 ALA A N 1
ATOM 2305 C CA . ALA A 1 302 ? 6.975 19.993 -0.207 1.00 94.44 302 ALA A CA 1
ATOM 2306 C C . ALA A 1 302 ? 6.478 20.019 -1.670 1.00 94.44 302 ALA A C 1
ATOM 2308 O O . ALA A 1 302 ? 5.397 20.532 -1.955 1.00 94.44 302 ALA A O 1
ATOM 2309 N N . SER A 1 303 ? 7.235 19.430 -2.602 1.00 92.62 303 SER A N 1
ATOM 2310 C CA . SER A 1 303 ? 6.870 19.383 -4.028 1.00 92.62 303 SER A CA 1
ATOM 2311 C C . 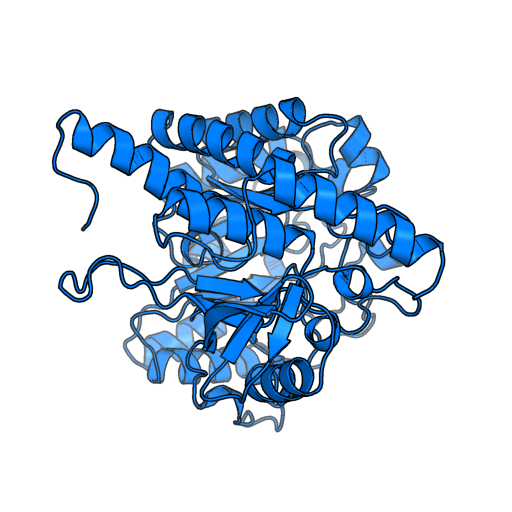SER A 1 303 ? 5.757 18.375 -4.353 1.00 92.62 303 SER A C 1
ATOM 2313 O O . SER A 1 303 ? 4.907 18.620 -5.225 1.00 92.62 303 SER A O 1
ATOM 2315 N N . ALA A 1 304 ? 5.775 17.221 -3.682 1.00 92.88 304 ALA A N 1
ATOM 2316 C CA . ALA A 1 304 ? 4.905 16.084 -3.974 1.00 92.88 304 ALA A CA 1
ATOM 2317 C C . ALA A 1 304 ? 3.705 15.948 -3.032 1.00 92.88 304 ALA A C 1
ATOM 2319 O O . ALA A 1 304 ? 2.706 15.347 -3.424 1.00 92.88 304 ALA A O 1
ATOM 2320 N N . LEU A 1 305 ? 3.790 16.507 -1.829 1.00 94.81 305 LEU A N 1
ATOM 2321 C CA . LEU A 1 305 ? 2.846 16.345 -0.729 1.00 94.81 305 LEU A CA 1
ATOM 2322 C C . LEU A 1 305 ? 2.436 17.711 -0.140 1.00 94.81 305 LEU A C 1
ATOM 2324 O O . LEU A 1 305 ? 2.650 17.919 1.048 1.00 94.81 305 LEU A O 1
ATOM 2328 N N . PRO A 1 306 ? 1.848 18.662 -0.892 1.00 94.38 306 PRO A N 1
ATOM 2329 C CA . PRO A 1 306 ? 1.747 20.058 -0.439 1.00 94.38 306 PRO A CA 1
ATOM 2330 C C . PRO A 1 306 ? 1.095 20.263 0.942 1.00 94.38 306 PRO A C 1
ATOM 2332 O O . PRO A 1 306 ? 1.559 21.084 1.731 1.00 94.38 306 PRO A O 1
ATOM 2335 N N . ALA A 1 307 ? 0.034 19.512 1.264 1.00 95.44 307 ALA A N 1
ATOM 2336 C CA . ALA A 1 307 ? -0.558 19.530 2.603 1.00 95.44 307 ALA A CA 1
ATOM 2337 C C . ALA A 1 307 ? 0.177 18.606 3.589 1.00 95.44 307 ALA A C 1
ATOM 2339 O O . ALA A 1 307 ? 0.497 19.016 4.703 1.00 95.44 307 ALA A O 1
ATOM 2340 N N . LYS A 1 308 ? 0.476 17.364 3.187 1.00 95.31 308 LYS A N 1
ATOM 2341 C CA . LYS A 1 308 ? 1.044 16.337 4.077 1.00 95.31 308 LYS A CA 1
ATOM 2342 C C . LYS A 1 308 ? 2.511 16.603 4.457 1.00 95.31 308 LYS A C 1
ATOM 2344 O O . LYS A 1 308 ? 2.968 16.151 5.502 1.00 95.31 308 LYS A O 1
ATOM 2349 N N . SER A 1 309 ? 3.239 17.407 3.684 1.00 96.00 309 SER A N 1
ATOM 2350 C CA . SER A 1 309 ? 4.588 17.868 4.026 1.00 96.00 309 SER A CA 1
ATOM 2351 C C . SER A 1 309 ? 4.612 18.782 5.250 1.00 96.00 309 SER A C 1
ATOM 2353 O O . SER A 1 309 ? 5.672 18.942 5.843 1.00 96.00 309 SER A O 1
ATOM 2355 N N . LYS A 1 310 ? 3.465 19.368 5.630 1.00 95.69 310 LYS A N 1
ATOM 2356 C CA . LYS A 1 310 ? 3.306 20.192 6.840 1.00 95.69 310 LYS A CA 1
ATOM 2357 C C . LYS A 1 310 ? 3.223 19.345 8.116 1.00 95.69 310 LYS A C 1
ATOM 2359 O O . LYS A 1 310 ? 3.340 19.889 9.205 1.00 95.69 310 LYS A O 1
ATOM 2364 N N . ILE A 1 311 ? 3.032 18.029 7.988 1.00 97.50 311 ILE A N 1
ATOM 2365 C CA . ILE A 1 311 ? 3.136 17.096 9.111 1.00 97.50 311 ILE A CA 1
ATOM 2366 C C . ILE A 1 311 ? 4.607 16.994 9.506 1.00 97.50 311 ILE A C 1
ATOM 2368 O O . ILE A 1 311 ? 5.441 16.581 8.688 1.00 97.50 311 ILE A O 1
ATOM 2372 N N . SER A 1 312 ? 4.906 17.375 10.746 1.00 97.38 312 SER A N 1
ATOM 2373 C CA . SER A 1 312 ? 6.269 17.409 11.265 1.00 97.38 312 SER A CA 1
ATOM 2374 C C . SER A 1 312 ? 6.816 15.995 11.478 1.00 97.38 312 SER A C 1
ATOM 2376 O O . SER A 1 312 ? 6.067 15.050 11.726 1.00 97.38 312 SER A O 1
ATOM 2378 N N . TYR A 1 313 ? 8.141 15.832 11.426 1.00 98.25 313 TYR A N 1
ATOM 2379 C CA . TYR A 1 313 ? 8.768 14.579 11.866 1.00 98.25 313 TYR A CA 1
ATOM 2380 C C . TYR A 1 313 ? 8.469 14.294 13.346 1.00 98.25 313 TYR A C 1
ATOM 2382 O O . TYR A 1 313 ? 8.347 13.135 13.725 1.00 98.25 313 TYR A O 1
ATOM 2390 N N . GLY A 1 314 ? 8.285 15.341 14.160 1.00 98.38 314 GLY A N 1
ATOM 2391 C CA . GLY A 1 314 ? 7.883 15.226 15.561 1.00 98.38 314 GLY A CA 1
ATOM 2392 C C . GLY A 1 314 ? 6.519 14.554 15.741 1.00 98.38 314 GLY A C 1
ATOM 2393 O O . GLY A 1 314 ? 6.397 13.680 16.594 1.00 98.38 314 GLY A O 1
ATOM 2394 N N . ASP A 1 315 ? 5.528 14.879 14.904 1.00 98.56 315 ASP A N 1
ATOM 2395 C CA . ASP A 1 315 ? 4.214 14.215 14.917 1.00 98.56 315 ASP A CA 1
ATOM 2396 C C . ASP A 1 315 ? 4.352 12.716 14.607 1.00 98.56 315 ASP A C 1
ATOM 2398 O O . ASP A 1 315 ? 3.782 11.886 15.312 1.00 98.56 315 ASP A O 1
ATOM 2402 N N . TYR A 1 316 ? 5.135 12.354 13.579 1.00 98.50 316 TYR A N 1
ATOM 2403 C CA . TYR A 1 316 ? 5.395 10.945 13.245 1.00 98.50 316 TYR A CA 1
ATOM 2404 C C . TYR A 1 316 ? 6.106 10.215 14.389 1.00 98.50 316 TYR A C 1
ATOM 2406 O O . TYR A 1 316 ? 5.661 9.144 14.797 1.00 98.50 316 TYR A O 1
ATOM 2414 N N . ALA A 1 317 ? 7.180 10.797 14.931 1.00 98.62 317 ALA A N 1
ATOM 2415 C CA . ALA A 1 317 ? 7.926 10.215 16.044 1.00 98.62 317 ALA A CA 1
ATOM 2416 C C . ALA A 1 317 ? 7.029 10.014 17.274 1.00 98.62 317 ALA A C 1
ATOM 2418 O O . ALA A 1 317 ? 7.011 8.932 17.854 1.00 98.62 317 ALA A O 1
ATOM 2419 N N . THR A 1 318 ? 6.238 11.026 17.639 1.00 98.69 318 THR A N 1
ATOM 2420 C CA . THR A 1 318 ? 5.316 10.969 18.786 1.00 98.69 318 THR A CA 1
ATOM 2421 C C . THR A 1 318 ? 4.272 9.876 18.588 1.00 98.69 318 THR A C 1
ATOM 2423 O O . THR A 1 318 ? 4.061 9.061 19.484 1.00 98.69 318 THR A O 1
ATOM 2426 N N . PHE A 1 319 ? 3.679 9.797 17.393 1.00 98.56 319 PHE A N 1
ATOM 2427 C CA . PHE A 1 319 ? 2.703 8.767 17.049 1.00 98.56 319 PHE A CA 1
ATOM 2428 C C . PHE A 1 319 ? 3.282 7.355 17.178 1.00 98.56 319 PHE A C 1
ATOM 2430 O O . PHE A 1 319 ? 2.715 6.516 17.874 1.00 98.56 319 PHE A O 1
ATOM 2437 N N . PHE A 1 320 ? 4.428 7.089 16.548 1.00 97.94 320 PHE A N 1
ATOM 2438 C CA . PHE A 1 320 ? 5.036 5.758 16.565 1.00 97.94 320 PHE A CA 1
ATOM 2439 C C . PHE A 1 320 ? 5.545 5.358 17.951 1.00 97.94 320 PHE A C 1
ATOM 2441 O O . PHE A 1 320 ? 5.311 4.227 18.377 1.00 97.94 320 PHE A O 1
ATOM 2448 N N . ASN A 1 321 ? 6.155 6.285 18.694 1.00 97.88 321 ASN A N 1
ATOM 2449 C CA . ASN A 1 321 ? 6.596 6.025 20.063 1.00 97.88 321 ASN A CA 1
ATOM 2450 C C . ASN A 1 321 ? 5.405 5.698 20.978 1.00 97.88 321 ASN A C 1
ATOM 2452 O O . ASN A 1 321 ? 5.472 4.725 21.729 1.00 97.88 321 ASN A O 1
ATOM 2456 N N . TYR A 1 322 ? 4.295 6.431 20.853 1.00 98.44 322 TYR A N 1
ATOM 2457 C CA . TYR A 1 322 ? 3.080 6.165 21.624 1.00 98.44 322 TYR A CA 1
ATOM 2458 C C . TYR A 1 322 ? 2.464 4.796 21.293 1.00 98.44 322 TYR A C 1
ATOM 2460 O O . TYR A 1 322 ? 2.128 4.022 22.190 1.00 98.44 322 TYR A O 1
ATOM 2468 N N . LEU A 1 323 ? 2.375 4.439 20.007 1.00 97.06 32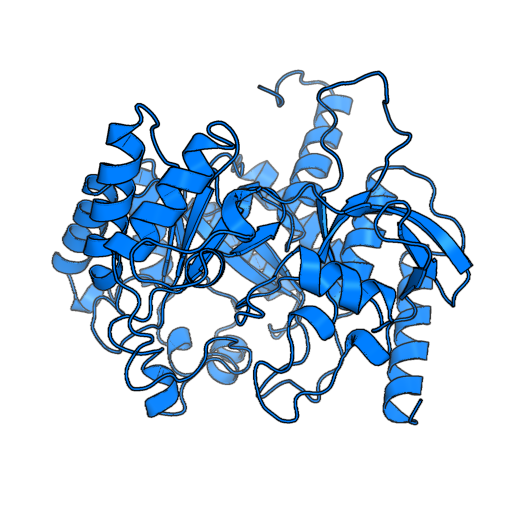3 LEU A N 1
ATOM 2469 C CA . LEU A 1 323 ? 1.902 3.114 19.588 1.00 97.06 323 LEU A CA 1
ATOM 2470 C C . LEU A 1 323 ? 2.813 1.989 20.098 1.00 97.06 323 LEU A C 1
ATOM 2472 O O . LEU A 1 323 ? 2.319 0.968 20.583 1.00 97.06 323 LEU A O 1
ATOM 2476 N N . ARG A 1 324 ? 4.136 2.193 20.072 1.00 94.94 324 ARG A N 1
ATOM 2477 C CA . ARG A 1 324 ? 5.118 1.251 20.628 1.00 94.94 324 ARG A CA 1
ATOM 2478 C C . ARG A 1 324 ? 4.904 1.026 22.126 1.00 94.94 324 ARG A C 1
ATOM 2480 O O . ARG A 1 324 ? 4.911 -0.125 22.559 1.00 94.94 324 ARG A O 1
ATOM 2487 N N . GLU A 1 325 ? 4.661 2.077 22.910 1.00 96.81 325 GLU A N 1
ATOM 2488 C CA . GLU A 1 325 ? 4.338 1.970 24.346 1.00 96.81 325 GLU A CA 1
ATOM 2489 C C . GLU A 1 325 ? 3.059 1.155 24.592 1.00 96.81 325 GLU A C 1
ATOM 2491 O O . GLU A 1 325 ? 2.998 0.334 25.512 1.00 96.81 325 GLU A O 1
ATOM 2496 N N . LYS A 1 326 ? 2.062 1.312 23.716 1.00 96.50 326 LYS A N 1
ATOM 2497 C CA . LYS A 1 326 ? 0.806 0.544 23.728 1.00 96.50 326 LYS A CA 1
ATOM 2498 C C . LYS A 1 326 ? 0.945 -0.869 23.145 1.00 96.50 326 LYS A C 1
ATOM 2500 O O . LYS A 1 326 ? -0.023 -1.625 23.167 1.00 96.50 326 LYS A O 1
ATOM 2505 N N . ARG A 1 327 ? 2.135 -1.250 22.661 1.00 94.19 327 ARG A N 1
ATOM 2506 C CA . ARG A 1 327 ? 2.417 -2.515 21.951 1.00 94.19 327 ARG A CA 1
ATOM 2507 C C . ARG A 1 327 ? 1.547 -2.712 20.706 1.00 94.19 327 ARG A C 1
ATOM 2509 O O . ARG A 1 327 ? 1.200 -3.841 20.364 1.00 94.19 327 ARG A O 1
ATOM 2516 N N . ILE A 1 328 ? 1.216 -1.617 20.031 1.00 94.75 328 ILE A N 1
ATOM 2517 C CA . ILE A 1 328 ? 0.511 -1.620 18.753 1.00 94.75 328 ILE A CA 1
ATOM 2518 C C . ILE A 1 328 ? 1.547 -1.465 17.633 1.00 94.75 328 ILE A C 1
ATOM 2520 O O . ILE A 1 328 ? 2.218 -0.434 17.565 1.00 94.75 328 ILE A O 1
ATOM 2524 N N . PRO A 1 329 ? 1.717 -2.471 16.758 1.00 94.56 329 PRO A N 1
ATOM 2525 C CA . PRO A 1 329 ? 2.636 -2.387 15.633 1.00 94.56 329 PRO A CA 1
ATOM 2526 C C . PRO A 1 329 ? 2.289 -1.229 14.698 1.00 94.56 329 PRO A C 1
ATOM 2528 O O . PRO A 1 329 ? 1.123 -1.005 14.362 1.00 94.56 329 PRO A O 1
ATOM 2531 N N . ALA A 1 330 ? 3.324 -0.527 14.246 1.00 95.00 330 ALA A N 1
ATOM 2532 C CA . ALA A 1 330 ? 3.198 0.569 13.305 1.00 95.00 330 ALA A CA 1
ATOM 2533 C C . ALA A 1 330 ? 4.107 0.359 12.093 1.00 95.00 330 ALA A C 1
ATOM 2535 O O . ALA A 1 330 ? 5.193 -0.216 12.194 1.00 95.00 330 ALA A O 1
ATOM 2536 N N . SER A 1 331 ? 3.677 0.856 10.941 1.00 95.81 331 SER A N 1
ATOM 2537 C CA . SER A 1 331 ? 4.484 0.873 9.725 1.00 95.81 331 SER A CA 1
ATOM 2538 C C . SER A 1 331 ? 4.306 2.171 8.943 1.00 95.81 331 SER A C 1
ATOM 2540 O O . SER A 1 331 ? 3.433 2.992 9.238 1.00 95.81 331 SER A O 1
ATOM 2542 N N . SER A 1 332 ? 5.176 2.395 7.965 1.00 96.62 332 SER A N 1
ATOM 2543 C CA . SER A 1 332 ? 5.123 3.576 7.112 1.00 96.62 332 SER A CA 1
ATOM 2544 C C . SER A 1 332 ? 5.709 3.283 5.741 1.00 96.62 332 SER A C 1
ATOM 2546 O O . SER A 1 332 ? 6.793 2.713 5.627 1.00 96.62 332 SER A O 1
ATOM 2548 N N . VAL A 1 333 ? 5.004 3.690 4.691 1.00 96.12 333 VAL A N 1
ATOM 2549 C CA . VAL A 1 333 ? 5.481 3.599 3.313 1.00 96.12 333 VAL A CA 1
ATOM 2550 C C . VAL A 1 333 ? 6.550 4.649 3.033 1.00 96.12 333 VAL A C 1
ATOM 2552 O O . VAL A 1 333 ? 6.363 5.835 3.317 1.00 96.12 333 VAL A O 1
ATOM 2555 N N . LEU A 1 334 ? 7.613 4.217 2.358 1.00 97.19 334 LEU A N 1
ATOM 2556 C CA . LEU A 1 334 ? 8.582 5.044 1.648 1.00 97.19 334 LEU A CA 1
ATOM 2557 C C . LEU A 1 334 ? 8.569 4.674 0.160 1.00 97.19 334 LEU A C 1
ATOM 2559 O O . LEU A 1 334 ? 8.564 3.494 -0.204 1.00 97.19 334 LEU A O 1
ATOM 2563 N N . ILE A 1 335 ? 8.553 5.684 -0.711 1.00 96.38 335 ILE A N 1
ATOM 2564 C CA . ILE A 1 335 ? 8.456 5.504 -2.160 1.00 96.38 335 ILE A CA 1
ATOM 2565 C C . ILE A 1 335 ? 9.806 5.793 -2.813 1.00 96.38 335 ILE A C 1
ATOM 2567 O O . ILE A 1 335 ? 10.197 6.948 -3.009 1.00 96.38 335 ILE A O 1
ATOM 2571 N N . VAL A 1 336 ? 10.498 4.735 -3.229 1.00 96.88 336 VAL A N 1
ATOM 2572 C CA . VAL A 1 336 ? 11.767 4.856 -3.952 1.00 96.88 336 VAL A CA 1
ATOM 2573 C C . VAL A 1 336 ? 11.515 5.544 -5.294 1.00 96.88 336 VAL A C 1
ATOM 2575 O O . VAL A 1 336 ? 10.649 5.129 -6.068 1.00 96.88 336 VAL A O 1
ATOM 2578 N N . GLY A 1 337 ? 12.284 6.595 -5.590 1.00 94.00 337 GLY A N 1
ATOM 2579 C CA . GLY A 1 337 ? 12.194 7.360 -6.841 1.00 94.00 337 GLY A CA 1
ATOM 2580 C C . GLY A 1 337 ? 11.318 8.610 -6.785 1.00 94.00 337 GLY A C 1
ATOM 2581 O O . GLY A 1 337 ? 11.248 9.335 -7.782 1.00 94.00 337 GLY A O 1
ATOM 2582 N N . LEU A 1 338 ? 10.673 8.896 -5.651 1.00 91.69 338 LEU A N 1
ATOM 2583 C CA . LEU A 1 338 ? 10.014 10.186 -5.417 1.00 91.69 338 LEU A CA 1
ATOM 2584 C C . LEU A 1 338 ? 10.844 11.164 -4.588 1.00 91.69 338 LEU A C 1
ATOM 2586 O O . LEU A 1 338 ? 10.573 12.362 -4.641 1.00 91.69 338 LEU A O 1
ATOM 2590 N N . ASP A 1 339 ? 11.824 10.683 -3.837 1.00 93.56 339 ASP A N 1
ATOM 2591 C CA . ASP A 1 339 ? 12.741 11.540 -3.091 1.00 93.56 339 ASP A CA 1
ATOM 2592 C C . ASP A 1 339 ? 13.854 12.110 -3.991 1.00 93.56 339 ASP A C 1
ATOM 2594 O O . ASP A 1 339 ? 14.043 11.663 -5.128 1.00 93.56 339 ASP A O 1
ATOM 2598 N N . ASP A 1 340 ? 14.574 13.111 -3.486 1.00 91.88 340 ASP A N 1
ATOM 2599 C CA . ASP A 1 340 ? 15.691 13.756 -4.182 1.00 91.88 340 ASP A CA 1
ATOM 2600 C C . ASP A 1 340 ? 16.880 12.791 -4.364 1.00 91.88 340 ASP A C 1
ATOM 2602 O O . ASP A 1 340 ? 17.623 12.911 -5.339 1.00 91.88 340 ASP A O 1
ATOM 2606 N N . SER A 1 341 ? 17.049 11.822 -3.455 1.00 95.81 341 SER A N 1
ATOM 2607 C CA . SER A 1 341 ? 18.089 10.792 -3.528 1.00 95.81 341 SER A CA 1
ATOM 2608 C C . SER A 1 341 ? 17.666 9.483 -2.848 1.00 95.81 341 SER A C 1
ATOM 2610 O O . SER A 1 341 ? 16.707 9.450 -2.072 1.00 95.81 341 SER A O 1
ATOM 2612 N N . ASP A 1 342 ? 18.374 8.392 -3.150 1.00 96.56 342 ASP A N 1
ATOM 2613 C CA . ASP A 1 342 ? 18.132 7.087 -2.520 1.00 96.56 342 ASP A CA 1
ATOM 2614 C C . ASP A 1 342 ? 18.575 7.091 -1.046 1.00 96.56 342 ASP A C 1
ATOM 2616 O O . ASP A 1 342 ? 17.917 6.490 -0.197 1.00 96.56 342 ASP A O 1
ATOM 2620 N N . GLU A 1 343 ? 19.610 7.863 -0.708 1.00 97.75 343 GLU A N 1
ATOM 2621 C CA . GLU A 1 343 ? 20.086 8.051 0.664 1.00 97.75 343 GLU A CA 1
ATOM 2622 C C . GLU A 1 343 ? 18.999 8.655 1.554 1.00 97.75 343 GLU A C 1
ATOM 2624 O O . GLU A 1 343 ? 18.853 8.235 2.697 1.00 97.75 343 GLU A O 1
ATOM 2629 N N . ASN A 1 344 ? 18.184 9.589 1.051 1.00 98.00 344 ASN A N 1
ATOM 2630 C CA . ASN A 1 344 ? 17.063 10.128 1.826 1.00 98.00 344 ASN A CA 1
ATOM 2631 C C . ASN A 1 344 ? 16.034 9.048 2.172 1.00 98.00 344 ASN A C 1
ATOM 2633 O O . ASN A 1 344 ? 15.509 9.043 3.282 1.00 98.00 344 ASN A O 1
ATOM 2637 N N . ILE A 1 345 ? 15.765 8.114 1.256 1.00 98.00 345 ILE A N 1
ATOM 2638 C CA . ILE A 1 345 ? 14.875 6.980 1.532 1.00 98.00 345 ILE A CA 1
ATOM 2639 C C . ILE A 1 345 ? 15.472 6.097 2.633 1.00 98.00 345 ILE A C 1
ATOM 2641 O O . ILE A 1 345 ? 14.766 5.728 3.571 1.00 98.00 345 ILE A O 1
ATOM 2645 N N . VAL A 1 346 ? 16.776 5.822 2.577 1.00 98.44 346 VAL A N 1
ATOM 2646 C CA . VAL A 1 346 ? 17.488 5.077 3.628 1.00 98.44 346 VAL A CA 1
ATOM 2647 C C . VAL A 1 346 ? 17.439 5.815 4.973 1.00 98.44 346 VAL A C 1
ATOM 2649 O O . VAL A 1 346 ? 17.182 5.193 6.002 1.00 98.44 346 VAL A O 1
ATOM 2652 N N . GLN A 1 347 ? 17.629 7.138 4.996 1.00 98.44 347 GLN A N 1
ATOM 2653 C CA . GLN A 1 347 ? 17.508 7.945 6.219 1.00 98.44 347 GLN A CA 1
ATOM 2654 C C . GLN A 1 347 ? 16.080 7.935 6.774 1.00 98.44 347 GLN A C 1
ATOM 2656 O O . GLN A 1 347 ? 15.894 7.817 7.983 1.00 98.44 347 GLN A O 1
ATOM 2661 N N . GLY A 1 348 ? 15.072 7.975 5.902 1.00 98.19 348 GLY A N 1
ATOM 2662 C CA . GLY A 1 348 ? 13.681 7.784 6.298 1.00 98.19 348 GLY A CA 1
ATOM 2663 C C . GLY A 1 348 ? 13.452 6.426 6.949 1.00 98.19 348 GLY A C 1
ATOM 2664 O O . GLY A 1 348 ? 12.801 6.352 7.986 1.00 98.19 348 GLY A O 1
ATOM 2665 N N . ALA A 1 349 ? 14.033 5.358 6.400 1.00 97.88 349 ALA A N 1
ATOM 2666 C CA . ALA A 1 349 ? 13.933 4.033 7.000 1.00 97.88 349 ALA A CA 1
ATOM 2667 C C . ALA A 1 349 ? 14.598 3.978 8.382 1.00 97.88 349 ALA A C 1
ATOM 2669 O O . ALA A 1 349 ? 13.995 3.438 9.305 1.00 97.88 349 ALA A O 1
ATOM 2670 N N . LYS A 1 350 ? 15.777 4.596 8.554 1.00 98.38 350 LYS A N 1
ATOM 2671 C CA . LYS A 1 350 ? 16.442 4.719 9.865 1.00 98.38 350 LYS A CA 1
ATOM 2672 C C . LYS A 1 350 ? 15.546 5.427 10.875 1.00 98.38 350 LYS A C 1
ATOM 2674 O O . LYS A 1 350 ? 15.238 4.842 11.911 1.00 98.38 350 LYS A O 1
ATOM 2679 N N . PHE A 1 351 ? 15.036 6.607 10.519 1.00 98.50 351 PHE A N 1
ATOM 2680 C CA . PHE A 1 351 ? 14.106 7.372 11.351 1.00 98.50 351 PHE A CA 1
ATOM 2681 C C . PHE A 1 351 ? 12.890 6.535 11.778 1.00 98.50 351 PHE A C 1
ATOM 2683 O O . PHE A 1 351 ? 12.517 6.534 12.951 1.00 98.50 351 PHE A O 1
ATOM 2690 N N . LEU A 1 352 ? 12.278 5.796 10.846 1.00 97.50 352 LEU A N 1
ATOM 2691 C CA . LEU A 1 352 ? 11.143 4.924 11.153 1.00 97.50 352 LEU A CA 1
ATOM 2692 C C . LEU A 1 352 ? 11.534 3.827 12.147 1.00 97.50 352 LEU A C 1
ATOM 2694 O O . LEU A 1 352 ? 10.864 3.670 13.169 1.00 97.50 352 LEU A O 1
ATOM 2698 N N . THR A 1 353 ? 12.638 3.121 11.892 1.00 95.88 353 THR A N 1
ATOM 2699 C CA . THR A 1 353 ? 13.090 2.026 12.760 1.00 95.88 353 THR A CA 1
ATOM 2700 C C . THR A 1 353 ? 13.473 2.504 14.163 1.00 95.88 353 THR A C 1
ATOM 2702 O O . THR A 1 353 ? 13.086 1.874 15.144 1.00 95.88 353 THR A O 1
ATOM 2705 N N . GLU A 1 354 ? 14.130 3.658 14.297 1.00 96.62 354 GLU A N 1
ATOM 2706 C CA . GLU A 1 354 ? 14.480 4.263 15.594 1.00 96.62 354 GLU A CA 1
ATOM 2707 C C . GLU A 1 354 ? 13.232 4.609 16.428 1.00 96.62 354 GLU A C 1
ATOM 2709 O O . GLU A 1 354 ? 13.225 4.488 17.657 1.00 96.62 354 GLU A O 1
ATOM 2714 N N . ASN A 1 355 ? 12.132 4.965 15.760 1.00 96.38 355 ASN A N 1
ATOM 2715 C CA . ASN A 1 355 ? 10.846 5.257 16.396 1.00 96.38 355 ASN A CA 1
ATOM 2716 C C . ASN A 1 355 ? 9.914 4.030 16.479 1.00 96.38 355 ASN A C 1
ATOM 2718 O O . ASN A 1 355 ? 8.756 4.158 16.864 1.00 96.38 355 ASN A O 1
ATOM 2722 N N . GLY A 1 356 ? 10.410 2.824 16.173 1.00 92.50 356 GLY A N 1
ATOM 2723 C CA . GLY A 1 356 ? 9.664 1.570 16.318 1.00 92.50 356 GLY A CA 1
ATOM 2724 C C . GLY A 1 356 ? 8.651 1.270 15.209 1.00 92.50 356 GLY A C 1
ATOM 2725 O O . GLY A 1 356 ? 7.805 0.396 15.396 1.00 92.50 356 GLY A O 1
ATOM 2726 N N . ALA A 1 357 ? 8.725 1.963 14.072 1.00 95.12 357 ALA A N 1
ATOM 2727 C CA . ALA A 1 357 ? 7.881 1.717 12.908 1.00 95.12 357 ALA A CA 1
ATOM 2728 C C . ALA A 1 357 ? 8.619 0.916 11.825 1.00 95.12 357 ALA A C 1
ATOM 2730 O O . ALA A 1 357 ? 9.796 1.144 11.540 1.00 95.12 357 ALA A O 1
ATOM 2731 N N . TYR A 1 358 ? 7.907 -0.005 11.177 1.00 95.44 358 TYR A N 1
ATOM 2732 C CA . TYR A 1 358 ? 8.439 -0.804 10.073 1.00 95.44 358 TYR A CA 1
ATOM 2733 C C . TYR A 1 358 ? 8.361 -0.052 8.725 1.00 95.44 358 TYR A C 1
ATOM 2735 O O . TYR A 1 358 ? 7.274 0.405 8.353 1.00 95.44 358 TYR A O 1
ATOM 2743 N N . PRO A 1 359 ? 9.462 0.078 7.960 1.00 96.00 359 PRO A N 1
ATOM 2744 C CA . PRO A 1 359 ? 9.448 0.728 6.651 1.00 96.00 359 PRO A CA 1
ATOM 2745 C C . PRO A 1 359 ? 8.919 -0.208 5.549 1.00 96.00 359 PRO A C 1
ATOM 2747 O O . PRO A 1 359 ? 9.530 -1.228 5.238 1.00 96.00 359 PRO A O 1
ATOM 2750 N N . ILE A 1 360 ? 7.813 0.176 4.905 1.00 95.12 360 ILE A N 1
ATOM 2751 C CA . ILE A 1 360 ? 7.266 -0.495 3.715 1.00 95.12 360 ILE A CA 1
ATOM 2752 C C . ILE A 1 360 ? 7.843 0.173 2.463 1.00 95.12 360 ILE A C 1
ATOM 2754 O O . ILE A 1 360 ? 7.698 1.382 2.278 1.00 95.12 360 ILE A O 1
ATOM 2758 N N . ILE A 1 361 ? 8.470 -0.593 1.573 1.00 95.94 361 ILE A N 1
ATOM 2759 C CA . ILE A 1 361 ? 9.216 -0.053 0.429 1.00 95.94 361 ILE A CA 1
ATOM 2760 C C . ILE A 1 361 ? 8.455 -0.281 -0.874 1.00 95.94 361 ILE A C 1
ATOM 2762 O O . ILE A 1 361 ? 8.333 -1.407 -1.368 1.00 95.94 361 ILE A O 1
ATOM 2766 N N . LEU A 1 362 ? 7.964 0.815 -1.455 1.00 95.00 362 LEU A N 1
ATOM 2767 C CA . LEU A 1 362 ? 7.234 0.828 -2.721 1.00 95.00 362 LEU A CA 1
ATOM 2768 C C . LEU A 1 362 ? 8.039 1.542 -3.820 1.00 95.00 362 LEU A C 1
ATOM 2770 O O . LEU A 1 362 ? 8.723 2.525 -3.542 1.00 95.00 362 LEU A O 1
ATOM 2774 N N . PRO A 1 363 ? 7.936 1.130 -5.095 1.00 94.56 363 PRO A N 1
ATOM 2775 C CA . PRO A 1 363 ? 8.465 1.917 -6.198 1.00 94.56 363 PRO A CA 1
ATOM 2776 C C . PRO A 1 363 ? 7.545 3.075 -6.558 1.00 94.56 363 PRO A C 1
ATOM 2778 O O . PRO A 1 363 ? 6.314 2.963 -6.537 1.00 94.56 363 PRO A O 1
ATOM 2781 N N . PHE A 1 364 ? 8.160 4.157 -7.023 1.00 92.06 364 PHE A N 1
ATOM 2782 C CA . PHE A 1 364 ? 7.476 5.167 -7.807 1.00 92.06 364 PHE A CA 1
ATOM 2783 C C . PHE A 1 364 ? 6.951 4.575 -9.121 1.00 92.06 364 PHE A C 1
ATOM 2785 O O . PHE A 1 364 ? 7.694 3.962 -9.893 1.00 92.06 364 PHE A O 1
ATOM 2792 N N . ARG A 1 365 ? 5.672 4.841 -9.403 1.00 87.38 365 ARG A N 1
ATOM 2793 C CA . ARG A 1 365 ? 5.029 4.593 -10.696 1.00 87.38 365 ARG A CA 1
ATOM 2794 C C . ARG A 1 365 ? 4.445 5.903 -11.234 1.00 87.38 365 ARG A C 1
ATOM 2796 O O . ARG A 1 365 ? 3.812 6.619 -10.453 1.00 87.38 365 ARG A O 1
ATOM 2803 N N . PRO A 1 366 ? 4.620 6.221 -12.529 1.00 85.00 366 PRO A N 1
ATOM 2804 C CA . PRO A 1 366 ? 4.089 7.447 -13.123 1.00 85.00 366 PRO A CA 1
ATOM 2805 C C . PRO A 1 366 ? 2.563 7.518 -13.034 1.00 85.00 366 PRO A C 1
ATOM 2807 O O . PRO A 1 366 ? 1.878 6.570 -13.411 1.00 85.00 366 PRO A O 1
ATOM 2810 N N . ARG A 1 367 ? 2.045 8.638 -12.514 1.00 81.50 367 ARG A N 1
ATOM 2811 C CA . ARG A 1 367 ? 0.608 8.918 -12.321 1.00 81.50 367 ARG A CA 1
ATOM 2812 C C . ARG A 1 367 ? 0.362 10.360 -11.882 1.00 81.50 367 ARG A C 1
ATOM 2814 O O . ARG A 1 367 ? 1.258 10.972 -11.287 1.00 81.50 367 ARG A O 1
ATOM 2821 N N . GLY A 1 368 ? -0.848 10.871 -12.101 1.00 80.75 368 GLY A N 1
ATOM 2822 C CA . GLY A 1 368 ? -1.263 12.202 -11.660 1.00 80.75 368 GLY A CA 1
ATOM 2823 C C . GLY A 1 368 ? -0.305 13.295 -12.140 1.00 80.75 368 GLY A C 1
ATOM 2824 O O . GLY A 1 368 ? 0.122 13.306 -13.295 1.00 80.75 368 GLY A O 1
ATOM 2825 N N . LYS A 1 369 ? 0.139 14.173 -11.228 1.00 84.06 369 LYS A N 1
ATOM 2826 C CA . LYS A 1 369 ? 1.122 15.239 -11.529 1.00 84.06 369 LYS A CA 1
ATOM 2827 C C . LYS A 1 369 ? 2.431 14.683 -12.113 1.00 84.06 369 LYS A C 1
ATOM 2829 O O . LYS A 1 369 ? 3.149 15.390 -12.813 1.00 84.06 369 LYS A O 1
ATOM 2834 N N . TYR A 1 370 ? 2.748 13.422 -11.826 1.00 87.25 370 TYR A N 1
ATOM 2835 C CA . TYR A 1 370 ? 3.966 12.744 -12.256 1.00 87.25 370 TYR A CA 1
ATOM 2836 C C . TYR A 1 370 ? 3.758 11.773 -13.424 1.00 87.25 370 TYR A C 1
ATOM 2838 O O . TYR A 1 370 ? 4.668 11.001 -13.726 1.00 87.25 370 TYR A O 1
ATOM 2846 N N . GLY A 1 371 ? 2.605 11.801 -14.101 1.00 82.94 371 GLY A N 1
ATOM 2847 C CA . GLY A 1 371 ? 2.280 10.884 -15.203 1.00 82.94 371 GLY A CA 1
ATOM 2848 C C . GLY A 1 371 ? 3.250 10.931 -16.391 1.00 82.94 371 GLY A C 1
ATOM 2849 O O . GLY A 1 371 ? 3.380 9.949 -17.115 1.00 82.94 371 GLY A O 1
ATOM 2850 N N . ALA A 1 372 ? 3.967 12.045 -16.573 1.00 83.06 372 ALA A N 1
ATOM 2851 C CA . ALA A 1 372 ? 4.958 12.212 -17.638 1.00 83.06 372 ALA A CA 1
ATOM 2852 C C . ALA A 1 372 ? 6.369 11.700 -17.282 1.00 83.06 372 ALA A C 1
ATOM 2854 O O . ALA A 1 372 ? 7.232 11.667 -18.157 1.00 83.06 372 ALA A O 1
ATOM 2855 N N . ARG A 1 373 ? 6.628 11.329 -16.020 1.00 87.81 373 ARG A N 1
ATOM 2856 C CA . ARG A 1 373 ? 7.928 10.778 -15.604 1.00 87.81 373 ARG A CA 1
ATOM 2857 C C . ARG A 1 373 ? 8.070 9.329 -16.069 1.00 87.81 373 ARG A C 1
ATOM 2859 O O . ARG A 1 373 ? 7.080 8.630 -16.255 1.00 87.81 373 ARG A O 1
ATOM 2866 N N . ASP A 1 374 ? 9.309 8.872 -16.193 1.00 88.62 374 ASP A N 1
ATOM 2867 C CA . ASP A 1 374 ? 9.604 7.461 -16.442 1.00 88.62 374 ASP A CA 1
ATOM 2868 C C . ASP A 1 374 ? 9.485 6.650 -15.129 1.00 88.62 374 ASP A C 1
ATOM 2870 O O . ASP A 1 374 ? 9.722 7.205 -14.046 1.00 88.62 374 ASP A O 1
ATOM 2874 N N . PRO A 1 375 ? 9.112 5.354 -15.180 1.00 88.06 375 PRO A N 1
ATOM 2875 C CA . PRO A 1 375 ? 9.159 4.470 -14.014 1.00 88.06 375 PRO A CA 1
ATOM 2876 C C . PRO A 1 375 ? 10.562 4.385 -13.405 1.00 88.06 375 PRO A C 1
ATOM 2878 O O . PRO A 1 375 ? 11.565 4.587 -14.091 1.00 88.06 375 PRO A O 1
ATOM 2881 N N . ILE A 1 376 ? 10.653 4.061 -12.112 1.00 92.75 376 ILE A N 1
ATOM 2882 C CA . ILE A 1 376 ? 11.959 3.929 -11.458 1.00 92.75 376 ILE A CA 1
ATOM 2883 C C . ILE A 1 376 ? 12.767 2.742 -12.013 1.00 92.75 376 ILE A C 1
ATOM 2885 O O . ILE A 1 376 ? 12.232 1.658 -12.247 1.00 92.75 376 ILE A O 1
ATOM 2889 N N . ASN A 1 377 ? 14.085 2.929 -12.148 1.00 95.19 377 ASN A N 1
ATOM 2890 C CA . ASN A 1 377 ? 15.037 1.847 -12.397 1.00 95.19 377 ASN A CA 1
ATOM 2891 C C . ASN A 1 377 ? 14.905 0.742 -11.319 1.00 95.19 377 ASN A C 1
ATOM 2893 O O . ASN A 1 377 ? 15.153 1.015 -10.140 1.00 95.19 377 ASN A O 1
ATOM 2897 N N . PRO A 1 378 ? 14.581 -0.510 -11.684 1.00 96.75 378 PRO A N 1
ATOM 2898 C CA . PRO A 1 378 ? 14.423 -1.594 -10.716 1.00 96.75 378 PRO A CA 1
ATOM 2899 C C . PRO A 1 378 ? 15.716 -1.969 -9.976 1.00 96.75 378 PRO A C 1
ATOM 2901 O O . PRO A 1 378 ? 15.628 -2.477 -8.863 1.00 96.75 378 PRO A O 1
ATOM 2904 N N . ASN A 1 379 ? 16.903 -1.668 -10.521 1.00 96.50 379 ASN A N 1
ATOM 2905 C CA . ASN A 1 379 ? 18.176 -1.831 -9.804 1.00 96.50 379 ASN A CA 1
ATOM 2906 C C . ASN A 1 379 ? 18.237 -0.934 -8.561 1.00 96.50 379 ASN A C 1
ATOM 2908 O O . ASN A 1 379 ? 18.685 -1.376 -7.507 1.00 96.50 379 ASN A O 1
ATOM 2912 N N . ARG A 1 380 ? 17.735 0.308 -8.663 1.00 96.81 380 ARG A N 1
ATOM 2913 C CA . ARG A 1 380 ? 17.653 1.233 -7.521 1.00 96.81 380 ARG A CA 1
ATOM 2914 C C . ARG A 1 380 ? 16.704 0.698 -6.457 1.00 96.81 380 ARG A C 1
ATOM 2916 O O . ARG A 1 380 ? 17.098 0.582 -5.305 1.00 96.81 380 ARG A O 1
ATOM 2923 N N . LEU A 1 381 ? 15.490 0.301 -6.859 1.00 97.69 381 LEU A N 1
ATOM 2924 C CA . LEU A 1 381 ? 14.521 -0.314 -5.946 1.00 97.69 381 LEU A CA 1
ATOM 2925 C C . LEU A 1 381 ? 15.133 -1.528 -5.231 1.00 97.69 381 LEU A C 1
ATOM 2927 O O . LEU A 1 381 ? 15.023 -1.632 -4.013 1.00 97.69 381 LEU A O 1
ATOM 2931 N N . TYR A 1 382 ? 15.780 -2.428 -5.976 1.00 97.44 382 TYR A N 1
ATOM 2932 C CA . TYR A 1 382 ? 16.407 -3.629 -5.432 1.00 97.44 382 TYR A CA 1
ATOM 2933 C C . TYR A 1 382 ? 17.496 -3.295 -4.402 1.00 97.44 382 TYR A C 1
ATOM 2935 O O . TYR A 1 382 ? 17.410 -3.756 -3.266 1.00 97.44 382 TYR A O 1
ATOM 2943 N N . ASN A 1 383 ? 18.470 -2.456 -4.765 1.00 97.19 383 ASN A N 1
ATOM 2944 C CA . ASN A 1 383 ? 19.601 -2.120 -3.895 1.00 97.19 383 ASN A CA 1
ATOM 2945 C C . ASN A 1 383 ? 19.159 -1.386 -2.622 1.00 97.19 383 ASN A C 1
ATOM 2947 O O . ASN A 1 383 ? 19.532 -1.802 -1.528 1.00 97.19 383 ASN A O 1
ATOM 2951 N N . VAL A 1 384 ? 18.304 -0.365 -2.753 1.00 97.94 384 VAL A N 1
ATOM 2952 C CA . VAL A 1 384 ? 17.768 0.387 -1.604 1.00 97.94 384 VAL A CA 1
ATOM 2953 C C . VAL A 1 384 ? 16.983 -0.528 -0.666 1.00 97.94 384 VAL A C 1
ATOM 2955 O O . VAL A 1 384 ? 17.124 -0.441 0.549 1.00 97.94 384 VAL A O 1
ATOM 2958 N N . SER A 1 385 ? 16.184 -1.449 -1.213 1.00 97.06 385 SER A N 1
ATOM 2959 C CA . SER A 1 385 ? 15.414 -2.390 -0.389 1.00 97.06 385 SER A CA 1
ATOM 2960 C C . SER A 1 385 ? 16.312 -3.347 0.397 1.00 97.06 385 SER A C 1
ATOM 2962 O O . SER A 1 385 ? 15.976 -3.695 1.525 1.00 97.06 385 SER A O 1
ATOM 2964 N N . LEU A 1 386 ? 17.446 -3.778 -0.172 1.00 95.81 386 LEU A N 1
ATOM 2965 C CA . LEU A 1 386 ? 18.408 -4.623 0.541 1.00 95.81 386 LEU A CA 1
ATOM 2966 C C . LEU A 1 386 ? 19.110 -3.868 1.673 1.00 95.81 386 LEU A C 1
ATOM 2968 O O . LEU A 1 386 ? 19.222 -4.404 2.770 1.00 95.81 386 LEU A O 1
ATOM 2972 N N . GLU A 1 387 ? 19.534 -2.629 1.429 1.00 97.31 387 GLU A N 1
ATOM 2973 C CA . GLU A 1 387 ? 20.152 -1.794 2.464 1.00 97.31 387 GLU A CA 1
ATOM 2974 C C . GLU A 1 387 ? 19.183 -1.531 3.627 1.00 97.31 387 GLU A C 1
ATOM 2976 O O . GLU A 1 387 ? 19.537 -1.670 4.798 1.00 97.31 387 GLU A O 1
ATOM 2981 N N . ILE A 1 388 ? 17.921 -1.228 3.315 1.00 97.00 388 ILE A N 1
ATOM 2982 C CA . ILE A 1 388 ? 16.878 -1.034 4.328 1.00 97.00 388 ILE A CA 1
ATOM 2983 C C . ILE A 1 388 ? 16.583 -2.331 5.081 1.00 97.00 388 ILE A C 1
ATOM 2985 O O . ILE A 1 388 ? 16.380 -2.295 6.293 1.00 97.00 388 ILE A O 1
ATOM 2989 N N . ALA A 1 389 ? 16.598 -3.481 4.406 1.00 93.88 389 ALA A N 1
ATOM 2990 C CA . ALA A 1 389 ? 16.431 -4.770 5.066 1.00 93.88 389 ALA A CA 1
ATOM 2991 C C . ALA A 1 389 ? 17.532 -5.040 6.105 1.00 93.88 389 ALA A C 1
ATOM 2993 O O . ALA A 1 389 ? 17.226 -5.568 7.175 1.00 93.88 389 ALA A O 1
ATOM 2994 N N . ASP A 1 390 ? 18.776 -4.636 5.835 1.00 94.44 390 ASP A N 1
ATOM 2995 C CA . ASP A 1 390 ? 19.877 -4.756 6.796 1.00 94.44 390 ASP A CA 1
ATOM 2996 C C . ASP A 1 390 ? 19.687 -3.830 8.011 1.00 94.44 390 ASP A C 1
ATOM 2998 O O . ASP A 1 390 ? 19.951 -4.255 9.139 1.00 94.44 390 ASP A O 1
ATOM 3002 N N . ILE A 1 391 ? 19.166 -2.611 7.810 1.00 95.12 391 ILE A N 1
ATOM 3003 C CA . ILE A 1 391 ? 18.811 -1.667 8.891 1.00 95.12 391 ILE A CA 1
ATOM 3004 C C . ILE A 1 391 ? 17.694 -2.236 9.769 1.00 95.12 391 ILE A C 1
ATOM 3006 O O . ILE A 1 391 ? 17.822 -2.285 10.991 1.00 95.12 391 ILE A O 1
ATOM 3010 N N . VAL A 1 392 ? 16.611 -2.704 9.148 1.00 92.94 392 VAL A N 1
ATOM 3011 C CA . VAL A 1 392 ? 15.465 -3.320 9.832 1.00 92.94 392 VAL A CA 1
ATOM 3012 C C . VAL A 1 392 ? 15.907 -4.519 10.666 1.00 92.94 392 VAL A C 1
ATOM 3014 O O . VAL A 1 392 ? 15.529 -4.636 11.832 1.00 92.94 392 VAL A O 1
ATOM 3017 N N . ARG A 1 393 ? 16.748 -5.380 10.083 1.00 90.00 393 ARG A N 1
ATOM 3018 C CA . ARG A 1 393 ? 17.325 -6.538 10.767 1.00 90.00 393 ARG A CA 1
ATOM 3019 C C . ARG A 1 393 ? 18.153 -6.115 11.978 1.00 90.00 393 ARG A C 1
ATOM 3021 O O . ARG A 1 393 ? 17.952 -6.662 13.058 1.00 90.00 393 ARG A O 1
ATOM 3028 N N . ALA A 1 394 ? 19.046 -5.137 11.816 1.00 91.88 394 ALA A N 1
ATOM 3029 C CA . ALA A 1 394 ? 19.876 -4.623 12.907 1.00 91.88 394 ALA A CA 1
ATOM 3030 C C . ALA A 1 394 ? 19.041 -3.994 14.038 1.00 91.88 394 ALA A C 1
ATOM 3032 O O . ALA A 1 394 ? 19.405 -4.110 15.204 1.00 91.88 394 ALA A O 1
ATOM 3033 N N . ALA A 1 395 ? 17.903 -3.378 13.705 1.00 90.75 395 ALA A N 1
ATOM 3034 C CA . ALA A 1 395 ? 16.952 -2.842 14.676 1.00 90.75 395 ALA A CA 1
ATOM 3035 C C . ALA A 1 395 ? 16.094 -3.926 15.364 1.00 90.75 395 ALA A C 1
ATOM 3037 O O . ALA A 1 395 ? 15.373 -3.619 16.313 1.00 90.75 395 ALA A O 1
ATOM 3038 N N . GLY A 1 396 ? 16.132 -5.179 14.894 1.00 87.56 396 GLY A N 1
ATOM 3039 C CA . GLY A 1 396 ? 15.322 -6.274 15.436 1.00 87.56 396 GLY A CA 1
ATOM 3040 C C . GLY A 1 396 ? 13.816 -6.108 15.204 1.00 87.56 396 GLY A C 1
ATOM 3041 O O . GLY A 1 396 ? 13.018 -6.721 15.912 1.00 87.56 396 GLY A O 1
ATOM 3042 N N . ILE A 1 397 ? 13.412 -5.279 14.237 1.00 82.12 397 ILE A N 1
ATOM 3043 C CA . ILE A 1 397 ? 12.001 -5.039 13.918 1.00 82.12 397 ILE A CA 1
ATOM 3044 C C . ILE A 1 397 ? 11.565 -6.044 12.859 1.00 82.12 397 ILE A C 1
ATOM 3046 O O . ILE A 1 397 ? 12.208 -6.193 11.822 1.00 82.12 397 ILE A O 1
ATOM 3050 N N . PHE A 1 398 ? 10.434 -6.705 13.091 1.00 70.50 398 PHE A N 1
ATOM 3051 C CA . PHE A 1 398 ? 9.896 -7.693 12.164 1.00 70.50 398 PHE A CA 1
ATOM 3052 C C . PHE A 1 398 ? 8.427 -7.390 11.837 1.00 70.50 398 PHE A C 1
ATOM 3054 O O . PHE A 1 398 ? 7.672 -7.002 12.735 1.00 70.50 398 PHE A O 1
ATOM 3061 N N . PRO A 1 399 ? 7.980 -7.576 10.581 1.00 63.06 399 PRO A N 1
ATOM 3062 C CA . PRO A 1 399 ? 6.595 -7.332 10.191 1.00 63.06 399 PRO A CA 1
ATOM 3063 C C . PRO A 1 399 ? 5.685 -8.482 10.661 1.00 63.06 399 PRO A C 1
ATOM 3065 O O . PRO A 1 399 ? 5.258 -9.332 9.880 1.00 63.06 399 PRO A O 1
ATOM 3068 N N . LEU A 1 400 ? 5.421 -8.565 11.968 1.00 59.38 400 LEU A N 1
ATOM 3069 C CA . LEU A 1 400 ? 4.654 -9.678 12.549 1.00 59.38 400 LEU A CA 1
ATOM 3070 C C . LEU A 1 400 ? 3.136 -9.450 12.542 1.00 59.38 400 LEU A C 1
ATOM 3072 O O . LEU A 1 400 ? 2.380 -10.428 12.553 1.00 59.38 400 LEU A O 1
ATOM 3076 N N . SER A 1 401 ? 2.673 -8.197 12.473 1.00 65.12 401 SER A N 1
ATOM 3077 C CA . SER A 1 401 ? 1.236 -7.900 12.465 1.00 65.12 401 SER A CA 1
ATOM 3078 C C . SER A 1 401 ? 0.614 -8.132 11.088 1.00 65.12 401 SER A C 1
ATOM 3080 O O . SER A 1 401 ? 1.127 -7.591 10.108 1.00 65.12 401 SER A O 1
ATOM 3082 N N . PRO A 1 402 ? -0.486 -8.900 10.981 1.00 72.62 402 PRO A N 1
ATOM 3083 C CA . PRO A 1 402 ? -1.320 -8.932 9.778 1.00 72.62 402 PRO A CA 1
ATOM 3084 C C . PRO A 1 402 ? -1.760 -7.524 9.360 1.00 72.62 402 PRO A C 1
ATOM 3086 O O . PRO A 1 402 ? -1.996 -6.678 10.219 1.00 72.62 402 PRO A O 1
ATOM 3089 N N . GLY A 1 403 ? -1.792 -7.283 8.049 1.00 81.31 403 GLY A N 1
ATOM 3090 C CA . GLY A 1 403 ? -1.838 -5.951 7.441 1.00 81.31 403 GLY A CA 1
ATOM 3091 C C . GLY A 1 403 ? -0.897 -5.845 6.236 1.00 81.31 403 GLY A C 1
ATOM 3092 O O . GLY A 1 403 ? -0.284 -6.842 5.817 1.00 81.31 403 GLY A O 1
ATOM 3093 N N . CYS A 1 404 ? -0.728 -4.643 5.683 1.00 83.69 404 CYS A N 1
ATOM 3094 C CA . CYS A 1 404 ? 0.081 -4.431 4.473 1.00 83.69 404 CYS A CA 1
ATOM 3095 C C . CYS A 1 404 ? 1.549 -4.847 4.666 1.00 83.69 404 CYS A C 1
ATOM 3097 O O . CYS A 1 404 ? 2.134 -5.467 3.774 1.00 83.69 404 CYS A O 1
ATOM 3099 N N . ALA A 1 405 ? 2.117 -4.577 5.847 1.00 79.00 405 ALA A N 1
ATOM 3100 C CA . ALA A 1 405 ? 3.499 -4.927 6.182 1.00 79.00 405 ALA A CA 1
ATOM 3101 C C . ALA A 1 405 ? 3.753 -6.446 6.211 1.00 79.00 405 ALA A C 1
ATOM 3103 O O . ALA A 1 405 ? 4.874 -6.874 5.972 1.00 79.00 405 ALA A O 1
ATOM 3104 N N . LYS A 1 406 ? 2.734 -7.279 6.472 1.00 81.06 406 LYS A N 1
ATOM 3105 C CA . LYS A 1 406 ? 2.862 -8.752 6.465 1.00 81.06 406 LYS A CA 1
ATOM 3106 C C . LYS A 1 406 ? 2.443 -9.378 5.140 1.00 81.06 406 LYS A C 1
ATOM 3108 O O . LYS A 1 406 ? 2.992 -10.411 4.761 1.00 81.06 406 LYS A O 1
ATOM 3113 N N . CYS A 1 407 ? 1.477 -8.770 4.450 1.00 83.56 407 CYS A N 1
ATOM 3114 C CA . CYS A 1 407 ? 1.018 -9.201 3.132 1.00 83.56 407 CYS A CA 1
ATOM 3115 C C . CYS A 1 407 ? 2.193 -9.316 2.153 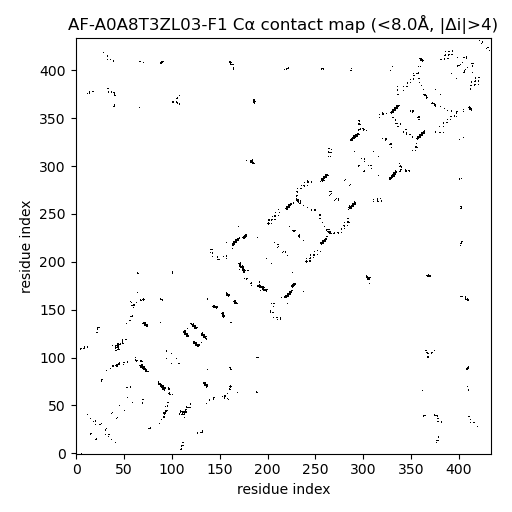1.00 83.56 407 CYS A C 1
ATOM 3117 O O . CYS A 1 407 ? 2.332 -10.324 1.459 1.00 83.56 407 CYS A O 1
ATOM 3119 N N . GLY A 1 408 ? 3.044 -8.282 2.104 1.00 79.31 408 GLY A N 1
ATOM 3120 C CA . GLY A 1 408 ? 4.245 -8.277 1.273 1.00 79.31 408 GLY A CA 1
ATOM 3121 C C . GLY A 1 408 ? 3.955 -8.512 -0.207 1.00 79.31 408 GLY A C 1
ATOM 3122 O O . GLY A 1 408 ? 4.807 -9.044 -0.910 1.00 79.31 408 GLY A O 1
ATOM 3123 N N . GLY A 1 409 ? 2.755 -8.188 -0.695 1.00 86.12 409 GLY A N 1
ATOM 3124 C CA . GLY A 1 409 ? 2.366 -8.388 -2.091 1.00 86.12 409 GLY A CA 1
ATOM 3125 C C . GLY A 1 409 ? 2.707 -7.204 -2.990 1.00 86.12 409 GLY A C 1
ATOM 3126 O O . GLY A 1 409 ? 3.112 -7.397 -4.132 1.00 86.12 409 GLY A O 1
ATOM 3127 N N . CYS A 1 410 ? 2.586 -5.983 -2.470 1.00 88.62 410 CYS A N 1
ATOM 3128 C CA . CYS A 1 410 ? 2.785 -4.746 -3.231 1.00 88.62 410 CYS A CA 1
ATOM 3129 C C . CYS A 1 410 ? 4.170 -4.112 -3.023 1.00 88.62 410 CYS A C 1
ATOM 3131 O O . CYS A 1 410 ? 4.481 -3.125 -3.690 1.00 88.62 410 CYS A O 1
ATOM 3133 N N . SER A 1 411 ? 4.978 -4.644 -2.101 1.00 91.06 411 SER A N 1
ATOM 3134 C CA . SER A 1 411 ? 6.187 -4.003 -1.575 1.00 91.06 411 SER A CA 1
ATOM 3135 C C . SER A 1 411 ? 7.434 -4.896 -1.651 1.00 91.06 411 SER A C 1
ATOM 3137 O O . SER A 1 411 ? 7.329 -6.084 -1.946 1.00 91.06 411 SER A O 1
ATOM 3139 N N . MET A 1 412 ? 8.630 -4.336 -1.477 1.00 92.56 412 MET A N 1
ATOM 3140 C CA . MET A 1 412 ? 9.895 -5.095 -1.543 1.00 92.56 412 MET A CA 1
ATOM 3141 C C . MET A 1 412 ? 10.425 -5.550 -0.181 1.00 92.56 412 MET A C 1
ATOM 3143 O O . MET A 1 412 ? 11.196 -6.509 -0.115 1.00 92.56 412 MET A O 1
ATOM 3147 N N . ASP A 1 413 ? 10.040 -4.844 0.877 1.00 90.12 413 ASP A N 1
ATOM 3148 C CA . ASP A 1 413 ? 10.572 -4.957 2.237 1.00 90.12 413 ASP A CA 1
ATOM 3149 C C . ASP A 1 413 ? 10.483 -6.378 2.795 1.00 90.12 413 ASP A C 1
ATOM 3151 O O . ASP A 1 413 ? 11.523 -6.943 3.114 1.00 90.12 413 ASP A O 1
ATOM 3155 N N . VAL A 1 414 ? 9.303 -7.007 2.818 1.00 86.62 414 VAL A N 1
ATOM 3156 C CA . VAL A 1 414 ? 9.114 -8.355 3.386 1.00 86.62 414 VAL A CA 1
ATOM 3157 C C . VAL A 1 414 ? 10.116 -9.369 2.835 1.00 86.62 414 VAL A C 1
ATOM 3159 O O . VAL A 1 414 ? 10.823 -10.034 3.597 1.00 86.62 414 VAL A O 1
ATOM 3162 N N . GLN A 1 415 ? 10.210 -9.499 1.509 1.00 86.12 415 GLN A N 1
ATOM 3163 C CA . GLN A 1 415 ? 11.093 -10.494 0.903 1.00 86.12 415 GLN A CA 1
ATOM 3164 C C . GLN A 1 415 ? 12.573 -10.120 1.058 1.00 86.12 415 GLN A C 1
ATOM 3166 O O . GLN A 1 415 ? 13.409 -11.018 1.200 1.00 86.12 415 GLN A O 1
ATOM 3171 N N . ALA A 1 416 ? 12.909 -8.829 1.060 1.00 88.88 416 ALA A N 1
ATOM 3172 C CA . ALA A 1 416 ? 14.266 -8.364 1.326 1.00 88.88 416 ALA A CA 1
ATOM 3173 C C . ALA A 1 416 ? 14.685 -8.639 2.784 1.00 88.88 416 ALA A C 1
ATOM 3175 O O . ALA A 1 416 ? 15.775 -9.163 3.015 1.00 88.88 416 ALA A O 1
ATOM 3176 N N . THR A 1 417 ? 13.803 -8.385 3.755 1.00 86.75 417 THR A N 1
ATOM 3177 C CA . THR A 1 417 ? 14.016 -8.678 5.179 1.00 86.75 417 THR A CA 1
ATOM 3178 C C . THR A 1 417 ? 14.204 -10.176 5.408 1.00 86.75 417 THR A C 1
ATOM 3180 O O . THR A 1 417 ? 15.200 -10.568 6.010 1.00 86.75 417 THR A O 1
ATOM 3183 N N . ILE A 1 418 ? 13.337 -11.038 4.859 1.00 82.62 418 ILE A N 1
ATOM 3184 C CA . ILE A 1 418 ? 13.491 -12.506 4.961 1.00 82.62 418 ILE A CA 1
ATOM 3185 C C . ILE A 1 418 ? 14.880 -12.950 4.480 1.00 82.62 418 ILE A C 1
ATOM 3187 O O . ILE A 1 418 ? 15.557 -13.725 5.155 1.00 82.62 418 ILE A O 1
ATOM 3191 N N . ARG A 1 419 ? 15.341 -12.419 3.342 1.00 82.94 419 ARG A N 1
ATOM 3192 C CA . ARG A 1 419 ? 16.677 -12.708 2.805 1.00 82.94 419 ARG A CA 1
ATOM 3193 C C . ARG A 1 419 ? 17.796 -12.268 3.751 1.00 82.94 419 ARG A C 1
ATOM 3195 O O . ARG A 1 419 ? 18.787 -12.985 3.878 1.00 82.94 419 ARG A O 1
ATOM 3202 N N . ALA A 1 420 ? 17.666 -11.103 4.383 1.00 83.56 420 ALA A N 1
ATOM 3203 C CA . ALA A 1 420 ? 18.659 -10.590 5.325 1.00 83.56 420 ALA A CA 1
ATOM 3204 C C . ALA A 1 420 ? 18.793 -11.500 6.561 1.00 83.56 420 ALA A C 1
ATOM 3206 O O . ALA A 1 420 ? 19.909 -11.838 6.950 1.00 83.56 420 ALA A O 1
ATOM 3207 N N . TYR A 1 421 ? 17.677 -11.987 7.112 1.00 75.44 421 TYR A N 1
ATOM 3208 C CA . TYR A 1 421 ? 17.676 -12.934 8.239 1.00 75.44 421 TYR A CA 1
ATOM 3209 C C . TYR A 1 421 ? 18.171 -14.344 7.857 1.00 75.44 421 TYR A C 1
ATOM 3211 O O . TYR A 1 421 ? 18.846 -15.012 8.643 1.00 75.44 421 TYR A O 1
ATOM 3219 N N . GLN A 1 422 ? 17.899 -14.809 6.633 1.00 72.38 422 GLN A N 1
ATOM 3220 C CA . GLN A 1 422 ? 18.400 -16.105 6.148 1.00 72.38 422 GLN A CA 1
ATOM 3221 C C . GLN A 1 422 ? 19.928 -16.148 5.982 1.00 72.38 422 GLN A C 1
ATOM 3223 O O . GLN A 1 422 ? 20.540 -17.205 6.132 1.00 72.38 422 GLN A O 1
ATOM 3228 N N . ARG A 1 423 ? 20.572 -15.008 5.698 1.00 62.47 423 ARG A N 1
ATOM 3229 C CA . ARG A 1 423 ? 22.040 -14.927 5.607 1.00 62.47 423 ARG A CA 1
ATOM 3230 C C . ARG A 1 423 ? 22.734 -15.223 6.939 1.00 62.47 423 ARG A C 1
ATOM 3232 O O . ARG A 1 423 ? 23.799 -15.825 6.919 1.00 62.47 423 ARG A O 1
ATOM 3239 N N . GLU A 1 424 ? 22.141 -14.847 8.072 1.00 51.75 424 GLU A N 1
ATOM 3240 C CA . GLU A 1 424 ? 22.717 -15.103 9.403 1.00 51.75 424 GLU A CA 1
ATOM 3241 C C . GLU A 1 424 ? 22.452 -16.511 9.923 1.00 51.75 424 GLU A C 1
ATOM 3243 O O . GLU A 1 424 ? 23.307 -17.078 10.592 1.00 51.75 424 GLU A O 1
ATOM 3248 N N . SER A 1 425 ? 21.317 -17.121 9.581 1.00 49.97 425 SER A N 1
ATOM 3249 C CA . SER A 1 425 ? 21.051 -18.516 9.968 1.00 49.97 425 SER A CA 1
ATOM 3250 C C . SER A 1 425 ? 22.013 -19.500 9.287 1.00 49.97 425 SER A C 1
ATOM 3252 O O . SER A 1 425 ? 22.344 -20.525 9.876 1.00 49.97 425 SER A O 1
ATOM 3254 N N . LEU A 1 426 ? 22.568 -19.148 8.119 1.00 40.94 426 LEU A N 1
ATOM 3255 C CA . LEU A 1 426 ? 23.705 -19.849 7.497 1.00 40.94 426 LEU A CA 1
ATOM 3256 C C . LEU A 1 426 ? 25.054 -19.599 8.208 1.00 40.94 426 LEU A C 1
ATOM 3258 O O . LEU A 1 426 ? 26.005 -20.341 7.977 1.00 40.94 426 LEU A O 1
ATOM 3262 N N . ILE A 1 427 ? 25.133 -18.582 9.072 1.00 39.53 427 ILE A N 1
ATOM 3263 C CA . ILE A 1 427 ? 26.289 -18.228 9.920 1.00 39.53 427 ILE A CA 1
ATOM 3264 C C . ILE A 1 427 ? 26.059 -18.692 11.383 1.00 39.53 427 ILE A C 1
ATOM 3266 O O . ILE A 1 427 ? 26.921 -18.527 12.240 1.00 39.53 427 ILE A O 1
ATOM 3270 N N . GLY A 1 428 ? 24.951 -19.397 11.647 1.00 37.25 428 GLY A N 1
ATOM 3271 C CA . GLY A 1 428 ? 24.702 -20.133 12.883 1.00 37.25 428 GLY A CA 1
ATOM 3272 C C . GLY A 1 428 ? 23.916 -19.358 13.935 1.00 37.25 428 GLY A C 1
ATOM 3273 O O . GLY A 1 428 ? 24.501 -18.930 14.916 1.00 37.25 428 GLY A O 1
ATOM 3274 N N . VAL A 1 429 ? 22.589 -19.276 13.774 1.00 31.92 429 VAL A N 1
ATOM 3275 C CA . VAL A 1 429 ? 21.600 -19.263 14.874 1.00 31.92 429 VAL A CA 1
ATOM 3276 C C . VAL A 1 429 ? 20.273 -19.810 14.321 1.00 31.92 429 VAL A C 1
ATOM 3278 O O . VAL A 1 429 ? 19.643 -19.196 13.458 1.00 31.92 429 VAL A O 1
ATOM 3281 N N . GLU A 1 430 ? 19.838 -20.976 14.801 1.00 33.78 430 GLU A N 1
ATOM 3282 C CA . GLU A 1 430 ? 18.474 -21.480 14.608 1.00 33.78 430 GLU A CA 1
ATOM 3283 C C . GLU A 1 430 ? 17.517 -20.707 15.527 1.00 33.78 430 GLU A C 1
ATOM 3285 O O . GLU A 1 430 ? 17.532 -20.953 16.727 1.00 33.78 430 GLU A O 1
ATOM 3290 N N . ALA A 1 431 ? 16.709 -19.778 14.992 1.00 36.94 431 ALA A N 1
ATOM 3291 C CA . ALA A 1 431 ? 15.396 -19.379 15.543 1.00 36.94 431 ALA A CA 1
ATOM 3292 C C . ALA A 1 431 ? 14.801 -18.153 14.819 1.00 36.94 431 ALA A C 1
ATOM 3294 O O . ALA A 1 431 ? 14.789 -17.069 15.385 1.00 36.94 431 ALA A O 1
ATOM 3295 N N . VAL A 1 432 ? 14.258 -18.281 13.599 1.00 33.59 432 VAL A N 1
ATOM 3296 C CA . VAL A 1 432 ? 13.329 -17.253 13.059 1.00 33.59 432 VAL A CA 1
ATOM 3297 C C . VAL A 1 432 ? 12.306 -17.864 12.089 1.00 33.59 432 VAL A C 1
ATOM 3299 O O . VAL A 1 432 ? 12.167 -17.410 10.962 1.00 33.59 432 VAL A O 1
ATOM 3302 N N . VAL A 1 433 ? 11.594 -18.921 12.490 1.00 30.41 433 VAL A N 1
ATOM 3303 C CA . VAL A 1 433 ? 10.294 -19.283 11.887 1.00 30.41 433 VAL A CA 1
ATOM 3304 C C . VAL A 1 433 ? 9.451 -20.006 12.945 1.00 30.41 433 VAL A C 1
ATOM 3306 O O . VAL A 1 433 ? 9.446 -21.232 12.990 1.00 30.41 433 VAL A O 1
ATOM 3309 N N . ARG A 1 434 ? 8.773 -19.262 13.824 1.00 26.11 434 ARG A N 1
ATOM 3310 C CA . ARG A 1 434 ? 7.545 -19.698 14.513 1.00 26.11 434 ARG A CA 1
ATOM 3311 C C . ARG A 1 434 ? 6.650 -18.499 14.767 1.00 26.11 434 ARG A C 1
ATOM 3313 O O . ARG A 1 434 ? 7.189 -17.477 15.243 1.00 26.11 434 ARG A O 1
#

Nearest PDB structures (foldseek):
  4u0o-assembly1_B  TM=7.589E-01  e=4.079E-07  Thermosynechococcus vestitus BP-1
  1ggo-assembly1_A  TM=4.830E-01  e=3.184E-02  [Clostridium] symbiosum
  2r82-assembly1_A  TM=4.317E-01  e=3.998E-02  [Clostridium] symbiosum
  5o82-assembly1_A  TM=3.936E-01  e=2.929E-01  Thermochaetoides thermophila
  5o80-assembly1_C  TM=4.171E-01  e=4.120E-01  Thermochaetoides thermophila

Mean predicted aligned error: 5.96 Å

Solvent-accessible surface area (backbone atoms only — not comparable to full-atom values): 22947 Å² total; per-residue (Å²): 130,56,71,75,42,47,55,50,28,57,52,50,51,55,50,30,54,77,66,69,57,63,75,62,67,69,78,44,72,69,52,51,52,49,49,47,30,41,37,65,31,34,21,27,26,79,44,73,59,53,48,56,54,36,41,72,76,36,68,73,65,56,86,60,59,78,72,46,25,51,35,29,26,47,71,61,82,65,52,90,83,41,94,81,66,73,64,59,48,31,15,44,29,30,55,71,53,45,62,60,69,45,92,83,50,50,66,66,17,73,31,25,59,29,33,68,48,78,46,86,94,50,29,27,40,18,50,80,83,42,70,41,48,58,39,41,64,55,86,77,66,75,59,52,81,38,62,42,97,87,72,43,51,29,37,70,44,38,38,62,41,22,77,48,27,23,44,22,73,58,29,56,88,16,35,30,47,37,51,83,72,76,27,43,44,33,70,60,42,72,61,69,43,79,78,31,75,84,60,48,38,64,59,45,10,53,44,48,31,48,48,37,70,77,36,70,89,63,43,16,39,32,40,32,58,41,46,44,91,54,48,46,24,49,59,70,69,48,44,63,38,41,36,36,29,43,52,46,26,44,75,72,78,40,86,74,40,30,20,40,44,43,65,60,34,40,48,85,81,32,42,71,55,37,57,52,48,53,50,52,36,44,74,36,46,48,55,31,41,31,44,64,62,41,42,52,38,70,69,36,21,48,75,41,20,56,52,66,46,70,59,50,70,64,31,52,42,50,48,32,42,53,32,48,76,71,70,32,54,35,29,27,40,38,32,47,74,63,33,87,46,71,65,39,52,49,51,38,38,50,56,33,49,79,30,60,22,47,59,37,38,31,66,32,65,43,26,63,81,41,24,86,49,77,53,39,62,31,64,57,50,43,54,54,32,45,56,43,16,50,51,37,55,75,69,70,61,73,67,77,57,66,27,75,65,44,49,30,20,64,41,47,28,48,66,30,33,54,54,50,56,53,58,49,44,77,70,70,54,97,83,89,87,131

Sequence (434 aa):
MNEGNRRIYEQNMGYLEQLGIGEKIVPIYDNFLKLRAALMCMGVGPSVLTRELAQIVNPSGEKRTGNVGLPVEFRSTYRNDNPDSRPFLLSLPTSVVYKGLQVGDRDFTVSSPFGLKGSVNNIALTLQGKKIIGLNLYEQPDWINQTTTSGKPMTAMFLPEAGDNLMGATRANGGCEYFGRKEACGFCGLDPLKGGDGKTPQDFAEVAAAAYAERPKTTSVTLTAGNTYTQIRGLEQYLRFIAAISQAVNAKGIKPWIEVEASPPDFERAGTEAYRTIDALIEAGVTSFISNMEQYSAKARASALPAKSKISYGDYATFFNYLREKRIPASSVLIVGLDDSDENIVQGAKFLTENGAYPIILPFRPRGKYGARDPINPNRLYNVSLEIADIVRAAGIFPLSPGCAKCGGCSMDVQATIRAYQRESLIGVEAVVR

Secondary structure (DSSP, 8-state):
--HHHHHHHHHHHHHHHHTT--SS----HHHHHHHHHHHHHH-----HHHHHHHHHH-TT-PPPPSS--EEEEE---TTTT-TT---EEEEE--HHHH--SSTT---GGGG-SEEEEEETTEEEEEETTEEEEEEEEPPPPGGGG-B-TTS-BGGGT-EEEETTEEEEEE-TT-S-HHHHTT-S-TT--S---SS-----HHHHHHHHHHHHHHSTTT-EEEEEE---SSTTTTGGGGHHHHHHHHHHHHTTT----EEEE-PPP-HHHHTHHHHHHHHHHHHHT--EEE---B---HHHHHHH-TTGGGS-HHHHHHHHHHHHHTT--EEEEEEETTSS-HHHHHHHHHHHHHTTEEEEEEE----GGGTTSPPPPHHHHHHHHHHHHHHHHHTT----SSSHHHH-SS-SHHHHHHHHHHHHHTTS------